Protein 4O26 (pdb70)

Nearest PDB structures (foldseek):
  4o26-assembly1_A  TM=1.004E+00  e=1.124E-39  Oryzias latipes
  4o26-assembly2_B  TM=8.448E-01  e=1.204E-24  Oryzias latipes
  4lmo-assembly4_D  TM=8.421E-01  e=3.050E-22  Takifugu rubripes
  7qxs-assembly1_A  TM=7.608E-01  e=6.317E-14  Homo sapiens
  7trd-assembly1_A  TM=7.644E-01  e=4.417E-13  Homo sapiens

Sequence (468 aa):
GSGFLYGGRGMHGFCLNRKRRTAAGPRRLQGQDLVRLVFFEGLKPKKLPLRYFNMVPVFGRLLQRHRKCRYSSVLHRMCPVVELSRAAQGELSSLIPQHCAPHRVYLFVRECLTAVVPEELWGSDHNRLQFFSRVRGFLKSGSVAELMWKIKVMDCDWLKLRRTAGRFPPSELAYRTRILSQFLTWLLDGFVVGLVRACFYATESNAIRFYRQEVWSKLQDLAFRRHIAKGEMEELSPAQSGFLYGGRGMHGFCLNRKRRTAAGPRRLQGQDLVRLVFFEKKLPLRYFNMVPVFGRLLQRHRKCRYSSVLHRMCPVVELSRAAQGELSSLIPQHCAPHRVYLFVRECLTAVVPEELWGSDHNRLQFFSRVRGFLKSGKFERISVELMWKIKVMDCDWLKLPPSELAYRTRILSQFLTWLLDGFVVGLVRACFYATESVGQKNAIRFYRQEVWSKLQDLAFRRHIAKGE

Organism: Oryzias latipes (NCBI:txid8090)

Foldseek 3Di:
DQAQAAAALAPCQAPQNDFPDPPVHTHHDALQQVLCVLPNNHCPPDDDDLLSVVCRVQSNQLSVLLVPDPLVVLLCVLFPFDDDDVVCPDPVLLVDKGWGDLVSLLVSLLVSCVRRRDVLLCLDPVSSVLLSVVLSVVSWDSDDLVRSDVRDLVSRCSLDSDNDPDDDDPVSVVSSSVSNSSNSCCCRRRVSSSVLSHAWNWDPPVGIITIGSDVSSVVSVVVVVVVVVVVVCVVPDDDD/DAQAFAQAADCPAPQNDWDPPPPHTDHDFQLNVLCVQPPVPDDPQLSVLCRVQSRQLSVLVVVDPLVVLCCVLQNDDPCDPPRHHADVSLVVRFGDLVSVLVSLLVSLVRRRPPQLCLDVVSSVLLSVVLSVCSQVNDPPPCPCDVSDVRDLVSHDSSDSPVVCSVVSVVSSCRNSNCVRVRVVSSSLSRQWNKDADPDDPGGITTHGDVSVVSVVCVVDDDDDDPDD

Solvent-accessible surface area: 28310 Å² total; per-residue (Å²): 133,66,51,13,47,128,8,13,129,7,30,43,37,2,32,7,57,117,125,73,193,90,94,116,36,52,115,110,13,80,6,64,27,0,0,31,62,11,14,48,132,39,178,70,146,160,178,13,58,107,34,14,115,71,6,35,85,5,0,16,94,0,0,113,66,9,102,143,19,182,19,72,61,19,17,102,117,9,1,70,64,109,162,40,66,215,107,12,113,54,135,82,34,33,105,70,50,26,114,7,53,66,80,114,0,13,11,0,0,5,18,0,0,52,42,0,1,3,132,81,1,12,34,27,57,78,6,19,27,33,1,5,36,74,0,44,35,42,9,131,69,113,116,75,52,138,99,11,64,127,17,114,16,92,53,3,87,17,1,33,80,170,210,87,93,45,247,80,74,115,78,34,78,60,72,12,49,138,0,2,21,40,0,7,49,20,0,7,56,19,0,0,12,17,0,0,111,6,14,0,101,0,17,54,100,164,64,10,100,3,42,14,68,58,86,93,14,89,100,39,33,92,58,76,150,188,128,70,44,131,32,74,135,114,155,158,73,119,96,232,20,27,0,33,126,10,6,92,13,26,140,46,6,41,12,52,164,102,69,214,100,100,104,39,71,137,117,31,89,5,50,24,1,0,86,75,19,14,93,164,242,184,21,65,110,23,14,121,71,1,25,81,16,0,20,90,1,5,101,74,7,131,174,20,181,21,84,45,22,16,117,171,18,4,65,56,84,140,46,41,225,103,87,131,14,104,79,92,44,4,66,79,61,61,15,30,33,88,117,0,18,53,0,0,76,71,0,0,64,44,0,2,0,105,62,1,10,30,26,94,78,5,55,88,33,5,5,57,56,1,118,32,11,7,144,56,6,110,49,97,163,26,15,158,123,116,5,62,140,16,102,22,131,56,7,108,26,0,111,104,136,127,99,50,92,65,72,47,46,142,0,3,9,40,0,6,45,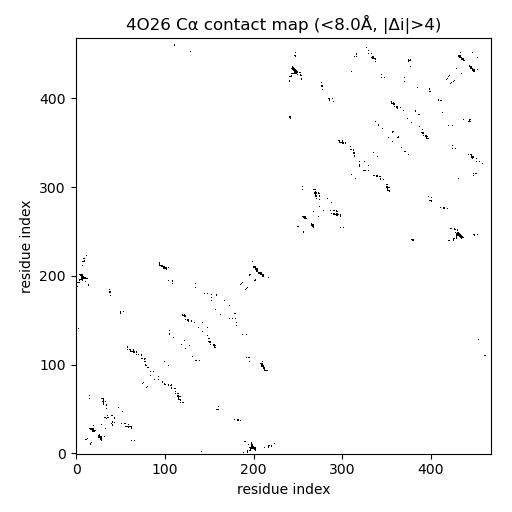23,0,2,45,17,0,0,4,16,0,0,120,6,13,0,36,0,32,92,27,145,44,181,188,65,43,5,79,4,11,45,61,55,3,60,20,40,20,21,27,44,64,54,150,137,144,118,68,210,62,228

InterPro domains:
  IPR000477 Reverse transcriptase domain [PF00078] (761-863)
  IPR000477 Reverse transcriptase domain [PS50878] (569-893)
  IPR003545 Telomerase reverse transcriptase [PR01365] (528-542)
  IPR003545 Telomerase reverse transcriptase [PR01365] (658-674)
  IPR003545 Telomerase reverse transcriptase [PR01365] (783-799)
  IPR003545 Telomerase reverse transcriptase [PR01365] (820-832)
  IPR003545 Telomerase reverse transcriptase [PTHR12066] (7-1068)
  IPR021891 Telomerase ribonucleoprotein complex - RNA-binding domain [PF12009] (428-558)
  IPR021891 Telomerase ribonucleoprotein complex - RNA-binding domain [SM00975] (426-561)
  IPR043502 DNA/RNA polymerase superfamily [SSF56672] (585-864)
  IPR049139 Telomerase reverse transcriptase, C-terminal extension [PF21399] (927-1054)

Radius of gyration: 27.85 Å; Cα contacts (8 Å, |Δi|>4): 559; chains: 2; bounding box: 66×93×68 Å

CATH classification: 1.10.132.70

Secondary structure (DSSP, 8-state):
-----S----GGG-GGGPEE--TTS-EE--HHHHHHHHHS-----SPPPHHHHTTHHHHHHHHHHHHH--HHHHHHHHSPPP---TTTTTTGGGTS---B-HHHHHHHHHHHHHHHS-HHHH-SHHHHHHHHHHHHHHTT----TTTS-S--GGG-GGG-SSS------HHHHHHHHHHHHHHHHHIIIIIIHHHHHHH-EEEE--PEEEE--HHHHHHHHHHHHHHHHHHHHHHHSPP-/----S----STTSGGGPPPP-SSS-----HHHHHHHHHT-----HHHHTTTTHHHHHHHHHHH--HHHHHHHHS------SSS---HHHHTT--B-HHHHHHHHHHHHHHHS-HHHH-SSHHHHHHHHHHHHHHHH---SSS---------GGG-GGG---HHHHHHHHHHHHHHHHHIIIIIIHHHHHHH-EEEE--SSS-SEEEE-HHHHHHHHHHHH-----S--

B-factor: mean 101.15, std 52.49, range [25.83, 337.82]

Structure (mmCIF, N/CA/C/O backbone):
data_4O26
#
_entry.id   4O26
#
_cell.length_a   118.092
_cell.length_b   118.092
_cell.length_c   358.021
_cell.angle_alpha   90.000
_cell.angle_beta   90.000
_cell.angle_gamma   120.000
#
_symmetry.space_group_name_H-M   'P 62 2 2'
#
loop_
_entity.id
_entity.type
_entity.pdbx_description
1 polymer 'Telomerase reverse transcriptase'
2 polymer 'Telomerase TR'
3 non-polymer 'SULFATE ION'
4 water water
#
loop_
_atom_site.group_PDB
_atom_site.id
_atom_site.type_symbol
_atom_site.label_atom_id
_atom_site.label_alt_id
_atom_site.label_comp_id
_atom_site.label_asym_id
_atom_site.label_entity_id
_atom_site.label_seq_id
_atom_site.pdbx_PDB_ins_code
_atom_site.Cartn_x
_atom_site.Cartn_y
_atom_site.Cartn_z
_atom_site.occupancy
_atom_site.B_iso_or_equiv
_atom_site.auth_seq_id
_atom_site.auth_comp_id
_atom_site.auth_asym_id
_atom_site.auth_atom_id
_atom_site.pdbx_PDB_model_num
ATOM 1 N N . GLY A 1 1 ? 20.862 72.429 33.127 1.00 132.78 316 GLY A N 1
ATOM 2 C CA . GLY A 1 1 ? 20.169 71.602 32.154 1.00 138.27 316 GLY A CA 1
ATOM 3 C C . GLY A 1 1 ? 19.184 70.677 32.839 1.00 134.89 316 GLY A C 1
ATOM 4 O O . GLY A 1 1 ? 18.191 71.133 33.413 1.00 134.59 316 GLY A O 1
ATOM 5 N N . SER A 1 2 ? 19.451 69.375 32.773 1.00 123.67 317 SER A N 1
ATOM 6 C CA . SER A 1 2 ? 18.711 68.404 33.576 1.00 114.36 317 SER A CA 1
ATOM 7 C C . SER A 1 2 ? 19.489 67.104 33.751 1.00 98.33 317 SER A C 1
ATOM 8 O O . SER A 1 2 ? 18.918 66.009 33.720 1.00 88.77 317 SER A O 1
ATOM 11 N N . GLY A 1 3 ? 20.800 67.243 33.928 1.00 81.96 318 GLY A N 1
ATOM 12 C CA . GLY A 1 3 ? 21.650 66.138 34.326 1.00 49.43 318 GLY A CA 1
ATOM 13 C C . GLY A 1 3 ? 21.922 66.278 35.804 1.00 58.91 318 GLY A C 1
ATOM 14 O O . GLY A 1 3 ? 21.481 67.251 36.423 1.00 68.60 318 GLY A O 1
ATOM 15 N N . PHE A 1 4 ? 22.630 65.316 36.387 1.00 63.95 319 PHE A N 1
ATOM 16 C CA . PHE A 1 4 ? 22.947 65.397 37.809 1.00 55.36 319 PHE A CA 1
ATOM 17 C C . PHE A 1 4 ? 24.432 65.242 38.093 1.00 59.74 319 PHE A C 1
ATOM 18 O O . PHE A 1 4 ? 24.821 64.681 39.120 1.00 70.86 319 PHE A O 1
ATOM 26 N N . LEU A 1 5 ? 25.260 65.757 37.191 1.00 43.63 320 LEU A N 1
ATOM 27 C CA . LEU A 1 5 ? 26.699 65.599 37.312 1.00 37.82 320 LEU A CA 1
ATOM 28 C C . LEU A 1 5 ? 27.373 66.813 37.923 1.00 45.14 320 LEU A C 1
ATOM 29 O O . LEU A 1 5 ? 26.846 67.924 37.869 1.00 60.80 320 LEU A O 1
ATOM 34 N N . TYR A 1 6 ? 28.535 66.573 38.522 1.00 43.29 321 TYR A N 1
ATOM 35 C CA . TYR A 1 6 ? 29.521 67.613 38.790 1.00 39.73 321 TYR A CA 1
ATOM 36 C C . TYR A 1 6 ? 29.135 68.594 39.870 1.00 52.07 321 TYR A C 1
ATOM 37 O O . TYR A 1 6 ? 29.495 69.767 39.813 1.00 65.25 321 TYR A O 1
ATOM 46 N N . GLY A 1 7 ? 28.407 68.118 40.865 1.00 42.08 322 GLY A N 1
ATOM 47 C CA . GLY A 1 7 ? 28.321 68.881 42.081 1.00 41.13 322 GLY A CA 1
ATOM 48 C C . GLY A 1 7 ? 27.774 68.115 43.252 1.00 67.00 322 GLY A C 1
ATOM 49 O O . GLY A 1 7 ? 26.723 67.512 43.150 1.00 94.40 322 GLY A O 1
ATOM 50 N N . GLY A 1 8 ? 28.490 68.132 44.364 1.00 28.12 323 GLY A N 1
ATOM 51 C CA . GLY A 1 8 ? 27.869 67.821 45.648 1.00 65.54 323 GLY A CA 1
ATOM 52 C C . GLY A 1 8 ? 28.044 68.897 46.728 1.00 55.64 323 GLY A C 1
ATOM 53 O O . GLY A 1 8 ? 28.514 68.605 47.827 1.00 43.33 323 GLY A O 1
ATOM 54 N N . ARG A 1 9 ? 27.684 70.147 46.431 1.00 50.30 324 ARG A N 1
ATOM 55 C CA . ARG A 1 9 ? 27.912 71.219 47.401 1.00 42.61 324 ARG A CA 1
ATOM 56 C C . ARG A 1 9 ? 26.874 71.282 48.517 1.00 40.62 324 ARG A C 1
ATOM 57 O O . ARG A 1 9 ? 26.866 72.241 49.291 1.00 43.49 324 ARG A O 1
ATOM 65 N N . GLY A 1 10 ? 25.997 70.290 48.605 1.00 30.13 325 GLY A N 1
ATOM 66 C CA . GLY A 1 10 ? 25.086 70.230 49.728 1.00 31.20 325 GLY A CA 1
ATOM 67 C C . GLY A 1 10 ? 23.617 70.527 49.497 1.00 38.55 325 GLY A C 1
ATOM 68 O O . GLY A 1 10 ? 23.208 71.088 48.480 1.00 40.89 325 GLY A O 1
ATOM 69 N N . MET A 1 11 ? 22.831 70.168 50.503 1.00 42.31 326 MET A N 1
ATOM 70 C CA . MET A 1 11 ? 21.382 70.203 50.445 1.00 40.73 326 MET A CA 1
ATOM 71 C C . MET A 1 11 ? 20.813 71.627 50.517 1.00 51.39 326 MET A C 1
ATOM 72 O O . MET A 1 11 ? 19.601 71.842 50.373 1.00 50.11 326 MET A O 1
ATOM 77 N N . HIS A 1 12 ? 21.681 72.608 50.725 1.00 52.50 327 HIS A N 1
ATOM 78 C CA . HIS A 1 12 ? 21.211 73.982 50.724 1.00 52.56 327 HIS A CA 1
ATOM 79 C C . HIS A 1 12 ? 20.776 74.408 49.338 1.00 55.56 327 HIS A C 1
ATOM 80 O O . HIS A 1 12 ? 20.049 75.385 49.185 1.00 66.94 327 HIS A O 1
ATOM 87 N N . GLY A 1 13 ? 21.205 73.659 48.329 1.00 49.89 328 GLY A N 1
ATOM 88 C CA . GLY A 1 13 ? 20.861 73.982 46.959 1.00 47.98 328 GLY A CA 1
ATOM 89 C C . GLY A 1 13 ? 19.559 73.359 46.509 1.00 39.59 328 GLY A C 1
ATOM 90 O O . GLY A 1 13 ? 18.989 73.773 45.502 1.00 48.86 328 GLY A O 1
ATOM 91 N N . PHE A 1 14 ? 19.086 72.375 47.265 1.00 40.10 329 PHE A N 1
ATOM 92 C CA . PHE A 1 14 ? 17.918 71.585 46.882 1.00 49.93 329 PHE A CA 1
ATOM 93 C C . PHE A 1 14 ? 16.685 72.465 46.666 1.00 50.07 329 PHE A C 1
ATOM 94 O O . PHE A 1 14 ? 16.461 73.416 47.416 1.00 58.99 329 PHE A O 1
ATOM 102 N N . CYS A 1 15 ? 15.902 72.149 45.635 1.00 42.74 330 CYS A N 1
ATOM 103 C CA . CYS A 1 15 ? 14.745 72.958 45.252 1.00 39.56 330 CYS A CA 1
ATOM 104 C C . CYS A 1 15 ? 13.775 73.184 46.393 1.00 53.51 330 CYS A C 1
ATOM 105 O O . CYS A 1 15 ? 13.310 74.299 46.608 1.00 63.08 330 CYS A O 1
ATOM 108 N N . LEU A 1 16 ? 13.478 72.128 47.136 1.00 54.43 331 LEU A N 1
ATOM 109 C CA . LEU A 1 16 ? 12.515 72.232 48.222 1.00 54.27 331 LEU A CA 1
ATOM 110 C C . LEU A 1 16 ? 12.990 73.127 49.378 1.00 54.19 331 LEU A C 1
ATOM 111 O O . LEU A 1 16 ? 12.248 73.349 50.326 1.00 56.66 331 LEU A O 1
ATOM 116 N N . ASN A 1 17 ? 14.214 73.645 49.296 1.00 44.62 332 ASN A N 1
ATOM 117 C CA . ASN A 1 17 ? 14.758 74.499 50.355 1.00 35.64 332 ASN A CA 1
ATOM 118 C C . ASN A 1 17 ? 14.955 75.934 49.889 1.00 49.58 332 ASN A C 1
ATOM 119 O O . ASN A 1 17 ? 15.554 76.748 50.590 1.00 58.13 332 ASN A O 1
ATOM 124 N N . ARG A 1 18 ? 14.471 76.240 48.694 1.00 61.90 333 ARG A N 1
ATOM 125 C CA . ARG A 1 18 ? 14.470 77.616 48.223 1.00 63.19 333 ARG A CA 1
ATOM 126 C C . ARG A 1 18 ? 13.411 78.390 48.995 1.00 60.06 333 ARG A C 1
ATOM 127 O O . ARG A 1 18 ? 12.426 77.807 49.445 1.00 67.15 333 ARG A O 1
ATOM 135 N N . LYS A 1 19 ? 13.619 79.695 49.159 1.00 66.99 334 LYS A N 1
ATOM 136 C CA . LYS A 1 19 ? 12.645 80.558 49.830 1.00 61.16 334 LYS A CA 1
ATOM 137 C C . LYS A 1 19 ? 11.860 81.387 48.820 1.00 58.74 334 LYS A C 1
ATOM 138 O O . LYS A 1 19 ? 12.403 81.791 47.803 1.00 70.96 334 LYS A O 1
ATOM 144 N N . ARG A 1 20 ? 10.586 81.637 49.106 1.00 77.13 335 ARG A N 1
ATOM 145 C CA . ARG A 1 20 ? 9.726 82.444 48.233 1.00 82.30 335 ARG A CA 1
ATOM 146 C C . ARG A 1 20 ? 10.038 83.935 48.347 1.00 84.17 335 ARG A C 1
ATOM 147 O O . ARG A 1 20 ? 10.566 84.391 49.367 1.00 67.50 335 ARG A O 1
ATOM 155 N N . ARG A 1 21 ? 9.684 84.671 47.291 1.00 112.67 336 ARG A N 1
ATOM 156 C CA . ARG A 1 21 ? 10.010 86.094 47.097 1.00 124.91 336 ARG A CA 1
ATOM 157 C C . ARG A 1 21 ? 9.849 87.003 48.314 1.00 123.72 336 ARG A C 1
ATOM 158 O O . ARG A 1 21 ? 8.738 87.246 48.794 1.00 115.90 336 ARG A O 1
ATOM 166 N N . THR A 1 22 ? 10.974 87.532 48.778 1.00 136.92 337 THR A N 1
ATOM 167 C CA . THR A 1 22 ? 11.028 88.274 50.033 1.00 153.69 337 THR A CA 1
ATOM 168 C C . THR A 1 22 ? 10.199 89.562 50.077 1.00 159.88 337 THR A C 1
ATOM 169 O O . THR A 1 22 ? 10.748 90.664 50.132 1.00 167.11 337 THR A O 1
ATOM 173 N N . ALA A 1 23 ? 8.878 89.424 50.064 1.00 155.40 338 ALA A N 1
ATOM 174 C CA . ALA A 1 23 ? 8.012 90.578 50.282 1.00 153.19 338 ALA A CA 1
ATOM 175 C C . ALA A 1 23 ? 7.895 90.800 51.783 1.00 147.19 338 ALA A C 1
ATOM 176 O O . ALA A 1 23 ? 7.012 90.235 52.427 1.00 158.47 338 ALA A O 1
ATOM 178 N N . ALA A 1 24 ? 8.801 91.620 52.317 1.00 128.30 339 ALA A N 1
ATOM 179 C CA . ALA A 1 24 ? 8.996 91.815 53.761 1.00 126.19 339 ALA A CA 1
ATOM 180 C C . ALA A 1 24 ? 9.626 90.602 54.450 1.00 116.74 339 ALA A C 1
ATOM 181 O O . ALA A 1 24 ? 9.159 90.152 55.501 1.00 99.01 339 ALA A O 1
ATOM 183 N N . GLY A 1 25 ? 10.701 90.091 53.856 1.00 124.76 340 GLY A N 1
ATOM 184 C CA . GLY A 1 25 ? 11.382 88.915 54.370 1.00 124.83 340 GLY A CA 1
ATOM 185 C C . GLY A 1 25 ? 11.138 87.707 53.482 1.00 119.78 340 GLY A C 1
ATOM 186 O O . GLY A 1 25 ? 10.081 87.604 52.859 1.00 120.23 340 GLY A O 1
ATOM 187 N N . PRO A 1 26 ? 12.115 86.785 53.417 1.00 105.45 341 PRO A N 1
ATOM 188 C CA . PRO A 1 26 ? 12.013 85.564 52.610 1.00 85.49 341 PRO A CA 1
ATOM 189 C C . PRO A 1 26 ? 11.376 84.421 53.396 1.00 74.46 341 PRO A C 1
ATOM 190 O O . PRO A 1 26 ? 11.870 84.068 54.464 1.00 70.93 341 PRO A O 1
ATOM 194 N N . ARG A 1 27 ? 10.296 83.846 52.878 1.00 70.83 342 ARG A N 1
ATOM 195 C CA . ARG A 1 27 ? 9.600 82.797 53.619 1.00 76.24 342 ARG A CA 1
ATOM 196 C C . ARG A 1 27 ? 9.697 81.398 52.976 1.00 65.12 342 ARG A C 1
ATOM 197 O O . ARG A 1 27 ? 9.957 81.261 51.784 1.00 59.22 342 ARG A O 1
ATOM 205 N N . ARG A 1 28 ? 9.516 80.357 53.779 1.00 49.36 343 ARG A N 1
ATOM 206 C CA . ARG A 1 28 ? 9.673 79.006 53.274 1.00 57.50 343 ARG A CA 1
ATOM 207 C C . ARG A 1 28 ? 8.462 78.633 52.430 1.00 62.76 343 ARG A C 1
ATOM 208 O O . ARG A 1 28 ? 7.364 79.124 52.674 1.00 75.75 343 ARG A O 1
ATOM 216 N N . LEU A 1 29 ? 8.681 77.782 51.430 1.00 50.44 344 LEU A N 1
ATOM 217 C CA . LEU A 1 29 ? 7.639 77.401 50.485 1.00 48.61 344 LEU A CA 1
ATOM 218 C C . LEU A 1 29 ? 6.372 76.876 51.136 1.00 58.65 344 LEU A C 1
ATOM 219 O O . LEU A 1 29 ? 6.410 76.123 52.116 1.00 61.36 344 LEU A O 1
ATOM 224 N N . GLN A 1 30 ? 5.248 77.277 50.557 1.00 56.14 345 GLN A N 1
ATOM 225 C CA . GLN A 1 30 ? 3.948 76.783 50.950 1.00 57.03 345 GLN A CA 1
ATOM 226 C C . GLN A 1 30 ? 3.466 75.811 49.894 1.00 53.00 345 GLN A C 1
ATOM 227 O O . GLN A 1 30 ? 3.965 75.823 48.768 1.00 44.03 345 GLN A O 1
ATOM 233 N N . GLY A 1 31 ? 2.507 74.965 50.259 1.00 58.37 346 GLY A N 1
ATOM 234 C CA . GLY A 1 31 ? 1.866 74.082 49.302 1.00 50.38 346 GLY A CA 1
ATOM 235 C C . GLY A 1 31 ? 1.598 74.788 47.983 1.00 59.08 346 GLY A C 1
ATOM 236 O O . GLY A 1 31 ? 2.001 74.297 46.932 1.00 59.05 346 GLY A O 1
ATOM 237 N N . GLN A 1 32 ? 0.968 75.962 48.042 1.00 61.72 347 GLN A N 1
ATOM 238 C CA . GLN A 1 32 ? 0.622 76.700 46.829 1.00 57.17 347 GLN A CA 1
ATOM 239 C C . GLN A 1 32 ? 1.838 77.010 45.963 1.00 56.33 347 GLN A C 1
ATOM 240 O O . GLN A 1 32 ? 1.741 77.017 44.740 1.00 72.36 347 GLN A O 1
ATOM 246 N N . ASP A 1 33 ? 2.987 77.232 46.588 1.00 56.05 348 ASP A N 1
ATOM 247 C CA . ASP A 1 33 ? 4.213 77.486 45.834 1.00 59.28 348 ASP A CA 1
ATOM 248 C C . ASP A 1 33 ? 4.690 76.236 45.098 1.00 55.74 348 ASP A C 1
ATOM 249 O O . ASP A 1 33 ? 5.074 76.312 43.930 1.00 50.62 348 ASP A O 1
ATOM 254 N N . LEU A 1 34 ? 4.677 75.093 45.783 1.00 54.08 349 LEU A N 1
ATOM 255 C CA . LEU A 1 34 ? 5.085 73.827 45.168 1.00 49.75 349 LEU A CA 1
ATOM 256 C C . LEU A 1 34 ? 4.147 73.461 44.015 1.00 52.16 349 LEU A C 1
ATOM 257 O O . LEU A 1 34 ? 4.595 73.071 42.933 1.00 44.89 349 LEU A O 1
ATOM 262 N N . VAL A 1 35 ? 2.846 73.598 44.248 1.00 50.24 350 VAL A N 1
ATOM 263 C CA . VAL A 1 35 ? 1.865 73.401 43.190 1.00 52.14 350 VAL A CA 1
ATOM 264 C C . VAL A 1 35 ? 2.205 74.233 41.956 1.00 50.23 350 VAL A C 1
ATOM 265 O O . VAL A 1 35 ? 2.132 73.742 40.831 1.00 48.49 350 VAL A O 1
ATOM 269 N N . ARG A 1 36 ? 2.595 75.486 42.170 1.00 45.53 351 ARG A N 1
ATOM 270 C CA . ARG A 1 36 ? 2.915 76.367 41.057 1.00 49.44 351 ARG A CA 1
ATOM 271 C C . ARG A 1 36 ? 4.211 75.956 40.387 1.00 59.83 351 ARG A C 1
ATOM 272 O O . ARG A 1 36 ? 4.395 76.178 39.199 1.00 59.59 351 ARG A O 1
ATOM 280 N N . LEU A 1 37 ? 5.102 75.341 41.155 1.00 65.48 352 LEU A N 1
ATOM 281 C CA . LEU A 1 37 ? 6.385 74.887 40.636 1.00 64.00 352 LEU A CA 1
ATOM 282 C C . LEU A 1 37 ? 6.240 73.633 39.766 1.00 59.27 352 LEU A C 1
ATOM 283 O O . LEU A 1 37 ? 7.035 73.381 38.868 1.00 55.93 352 LEU A O 1
ATOM 288 N N . VAL A 1 38 ? 5.206 72.853 40.033 1.00 61.35 353 VAL A N 1
ATOM 289 C CA . VAL A 1 38 ? 5.007 71.593 39.341 1.00 55.63 353 VAL A CA 1
ATOM 290 C C . VAL A 1 38 ? 4.167 71.731 38.075 1.00 58.74 353 VAL A C 1
ATOM 291 O O . VAL A 1 38 ? 4.446 71.082 37.075 1.00 73.36 353 VAL A O 1
ATOM 295 N N . PHE A 1 39 ? 3.146 72.581 38.116 1.00 60.92 354 PHE A N 1
ATOM 296 C CA . PHE A 1 39 ? 2.144 72.615 37.050 1.00 60.83 354 PHE A CA 1
ATOM 297 C C . PHE A 1 39 ? 2.144 73.893 36.209 1.00 65.16 354 PHE A C 1
ATOM 298 O O . PHE A 1 39 ? 1.562 73.932 35.133 1.00 77.47 354 PHE A O 1
ATOM 306 N N . PHE A 1 40 ? 2.804 74.928 36.707 1.00 62.46 355 PHE A N 1
ATOM 307 C CA . PHE A 1 40 ? 2.961 76.186 35.992 1.00 43.18 355 PHE A CA 1
ATOM 308 C C . PHE A 1 40 ? 4.462 76.507 35.983 1.00 76.42 355 PHE A C 1
ATOM 309 O O . PHE A 1 40 ? 5.269 75.619 35.696 1.00 102.32 355 PHE A O 1
ATOM 317 N N . GLU A 1 41 ? 4.870 77.729 36.305 1.00 79.54 356 GLU A N 1
ATOM 318 C CA . GLU A 1 41 ? 6.309 77.964 36.495 1.00 114.78 356 GLU A CA 1
ATOM 319 C C . GLU A 1 41 ? 6.659 78.868 37.681 1.00 134.05 356 GLU A C 1
ATOM 320 O O . GLU A 1 41 ? 6.225 80.020 37.746 1.00 147.43 356 GLU A O 1
ATOM 326 N N . GLY A 1 42 ? 7.454 78.335 38.607 1.00 130.25 357 GLY A N 1
ATOM 327 C CA . GLY A 1 42 ? 7.797 79.037 39.834 1.00 128.99 357 GLY A CA 1
ATOM 328 C C . GLY A 1 42 ? 9.101 79.811 39.770 1.00 131.06 357 GLY A C 1
ATOM 329 O O . GLY A 1 42 ? 10.174 79.234 39.593 1.00 128.83 357 GLY A O 1
ATOM 330 N N . LEU A 1 43 ? 9.000 81.128 39.931 1.00 132.39 358 LEU A N 1
ATOM 331 C CA . LEU A 1 43 ? 10.149 82.021 39.824 1.00 128.92 358 LEU A CA 1
ATOM 332 C C . LEU A 1 43 ? 10.267 82.921 41.049 1.00 140.42 358 LEU A C 1
ATOM 333 O O . LEU A 1 43 ? 9.313 83.602 41.426 1.00 145.97 358 LEU A O 1
ATOM 338 N N . LYS A 1 52 ? 3.527 81.936 38.824 1.00 133.88 367 LYS A N 1
ATOM 339 C CA . LYS A 1 52 ? 2.168 82.403 38.559 1.00 136.38 367 LYS A CA 1
ATOM 340 C C . LYS A 1 52 ? 1.661 83.363 39.635 1.00 142.46 367 LYS A C 1
ATOM 341 O O . LYS A 1 52 ? 1.311 82.944 40.738 1.00 145.01 367 LYS A O 1
ATOM 347 N N . PRO A 1 53 ? 1.627 84.664 39.316 1.00 140.22 368 PRO A N 1
ATOM 348 C CA . PRO A 1 53 ? 1.100 85.652 40.265 1.00 136.19 368 PRO A CA 1
ATOM 349 C C . PRO A 1 53 ? -0.411 85.512 40.458 1.00 124.54 368 PRO A C 1
ATOM 350 O O . PRO A 1 53 ? -0.909 85.766 41.554 1.00 126.10 368 PRO A O 1
ATOM 354 N N . LYS A 1 54 ? -1.124 85.108 39.409 1.00 111.76 369 LYS A N 1
ATOM 355 C CA . LYS A 1 54 ? -2.581 84.992 39.465 1.00 103.21 369 LYS A CA 1
ATOM 356 C C . LYS A 1 54 ? -2.992 83.834 40.355 1.00 85.19 369 LYS A C 1
ATOM 357 O O . LYS A 1 54 ? -2.155 83.038 40.760 1.00 98.96 369 LYS A O 1
ATOM 363 N N . LYS A 1 55 ? -4.284 83.725 40.645 1.00 68.31 370 LYS A N 1
ATOM 364 C CA . LYS A 1 55 ? -4.764 82.651 41.509 1.00 71.20 370 LYS A CA 1
ATOM 365 C C . LYS A 1 55 ? -4.796 81.290 40.822 1.00 75.71 370 LYS A C 1
ATOM 366 O O . LYS A 1 55 ? -4.875 81.196 39.602 1.00 88.12 370 LYS A O 1
ATOM 372 N N . LEU A 1 56 ? -4.736 80.234 41.624 1.00 76.23 371 LEU A N 1
ATOM 373 C CA . LEU A 1 56 ? -4.774 78.874 41.105 1.00 70.75 371 LEU A CA 1
ATOM 374 C C . LEU A 1 56 ? -6.207 78.502 40.757 1.00 58.15 371 LEU A C 1
ATOM 375 O O . LEU A 1 56 ? -7.130 78.791 41.517 1.00 54.61 371 LEU A O 1
ATOM 380 N N . PRO A 1 57 ? -6.397 77.872 39.595 1.00 40.62 372 PRO A N 1
ATOM 381 C CA . PRO A 1 57 ? -7.677 77.262 39.240 1.00 47.74 372 PRO A CA 1
ATOM 382 C C . PRO A 1 57 ? -8.088 76.308 40.343 1.00 56.25 372 PRO A C 1
ATOM 383 O O . PRO A 1 57 ? -7.216 75.725 40.968 1.00 64.28 372 PRO A O 1
ATOM 387 N N . LEU A 1 58 ? -9.385 76.150 40.569 1.00 52.67 373 LEU A N 1
ATOM 388 C CA . LEU A 1 58 ? -9.895 75.325 41.665 1.00 52.39 373 LEU A CA 1
ATOM 389 C C . LEU A 1 58 ? -9.304 73.901 41.754 1.00 55.84 373 LEU A C 1
ATOM 390 O O . LEU A 1 58 ? -9.027 73.410 42.850 1.00 55.55 373 LEU A O 1
ATOM 395 N N . ARG A 1 59 ? -9.112 73.247 40.613 1.00 61.13 374 ARG A N 1
ATOM 396 C CA . ARG A 1 59 ? -8.595 71.877 40.593 1.00 56.82 374 ARG A CA 1
ATOM 397 C C . ARG A 1 59 ? -7.242 71.780 41.275 1.00 56.67 374 ARG A C 1
ATOM 398 O O . ARG A 1 59 ? -6.984 70.865 42.064 1.00 58.42 374 ARG A O 1
ATOM 406 N N . TYR A 1 60 ? -6.382 72.732 40.947 1.00 50.99 375 TYR A N 1
ATOM 407 C CA . TYR A 1 60 ? -5.046 72.801 41.505 1.00 51.02 375 TYR A CA 1
ATOM 408 C C . TYR A 1 60 ? -5.104 73.377 42.924 1.00 60.39 375 TYR A C 1
ATOM 409 O O . TYR A 1 60 ? -4.348 72.976 43.808 1.00 70.71 375 TYR A O 1
ATOM 418 N N . PHE A 1 61 ? -6.020 74.306 43.147 1.00 59.11 376 PHE A N 1
ATOM 419 C CA . PHE A 1 61 ? -6.145 74.926 44.454 1.00 65.35 376 PHE A CA 1
ATOM 420 C C . PHE A 1 61 ? -6.515 73.871 45.489 1.00 67.46 376 PHE A C 1
ATOM 421 O O . PHE A 1 61 ? -6.074 73.932 46.634 1.00 65.66 376 PHE A O 1
ATOM 429 N N . ASN A 1 62 ? -7.294 72.878 45.077 1.00 58.52 377 ASN A N 1
ATOM 430 C CA . ASN A 1 62 ? -7.691 71.833 46.007 1.00 55.82 377 ASN A CA 1
ATOM 431 C C . ASN A 1 62 ? -6.575 70.865 46.344 1.00 65.57 377 ASN A C 1
ATOM 432 O O . ASN A 1 62 ? -6.741 70.018 47.218 1.00 72.10 377 ASN A O 1
ATOM 437 N N . MET A 1 63 ? -5.445 70.968 45.651 1.00 61.47 378 MET A N 1
ATOM 438 C CA . MET A 1 63 ? -4.325 70.108 45.995 1.00 54.32 378 MET A CA 1
ATOM 439 C C . MET A 1 63 ? -3.211 70.789 46.816 1.00 70.92 378 MET A C 1
ATOM 440 O O . MET A 1 63 ? -2.170 70.198 47.093 1.00 76.87 378 MET A O 1
ATOM 445 N N . VAL A 1 64 ? -3.464 72.020 47.241 1.00 67.16 379 VAL A N 1
ATOM 446 C CA . VAL A 1 64 ? -2.557 72.729 48.143 1.00 58.87 379 VAL A CA 1
ATOM 447 C C . VAL A 1 64 ? -2.318 72.002 49.488 1.00 63.85 379 VAL A C 1
ATOM 448 O O . VAL A 1 64 ? -1.212 72.043 50.034 1.00 66.02 379 VAL A O 1
ATOM 452 N N . PRO A 1 65 ? -3.345 71.324 50.025 1.00 52.72 380 PRO A N 1
ATOM 453 C CA . PRO A 1 65 ? -3.039 70.482 51.188 1.00 46.95 380 PRO A CA 1
ATOM 454 C C . PRO A 1 65 ? -2.051 69.306 50.980 1.00 60.24 380 PRO A C 1
ATOM 455 O O . PRO A 1 65 ? -1.135 69.218 51.795 1.00 66.82 380 PRO A O 1
ATOM 459 N N . VAL A 1 66 ? -2.212 68.433 49.980 1.00 58.72 381 VAL A N 1
ATOM 460 C CA . VAL A 1 66 ? -1.231 67.345 49.799 1.00 55.88 381 VAL A CA 1
ATOM 461 C C . VAL A 1 66 ? 0.176 67.863 49.583 1.00 56.51 381 VAL A C 1
ATOM 462 O O . VAL A 1 66 ? 1.124 67.359 50.190 1.00 54.24 381 VAL A O 1
ATOM 466 N N . PHE A 1 67 ? 0.326 68.857 48.711 1.00 34.74 382 PHE A N 1
ATOM 467 C CA . PHE A 1 67 ? 1.659 69.381 48.460 1.00 38.40 382 PHE A CA 1
ATOM 468 C C . PHE A 1 67 ? 2.250 70.075 49.690 1.00 51.75 382 PHE A C 1
ATOM 469 O O . PHE A 1 67 ? 3.458 69.990 49.940 1.00 57.31 382 PHE A O 1
ATOM 477 N N . GLY A 1 68 ? 1.393 70.713 50.482 1.00 38.99 383 GLY A N 1
ATOM 478 C CA . GLY A 1 68 ? 1.821 71.220 51.768 1.00 40.45 383 GLY A CA 1
ATOM 479 C C . GLY A 1 68 ? 2.335 70.097 52.650 1.00 52.14 383 GLY A C 1
ATOM 480 O O . GLY A 1 68 ? 3.325 70.258 53.372 1.00 56.18 383 GLY A O 1
ATOM 481 N N . ARG A 1 69 ? 1.661 68.953 52.577 1.00 43.07 384 ARG A N 1
ATOM 482 C CA . ARG A 1 69 ? 2.048 67.774 53.335 1.00 38.35 384 ARG A CA 1
ATOM 483 C C . ARG A 1 69 ? 3.384 67.231 52.850 1.00 53.00 384 ARG A C 1
ATOM 484 O O . ARG A 1 69 ? 4.178 66.701 53.630 1.00 40.66 384 ARG A O 1
ATOM 492 N N . LEU A 1 70 ? 3.625 67.344 51.550 1.00 60.15 385 LEU A N 1
ATOM 493 C CA . LEU A 1 70 ? 4.886 66.886 51.002 1.00 50.93 385 LEU A CA 1
ATOM 494 C C . LEU A 1 70 ? 5.986 67.743 51.618 1.00 54.66 385 LEU A C 1
ATOM 495 O O . LEU A 1 70 ? 6.933 67.214 52.203 1.00 63.32 385 LEU A O 1
ATOM 500 N N . LEU A 1 71 ? 5.845 69.061 51.495 1.00 41.85 386 LEU A N 1
ATOM 501 C CA . LEU A 1 71 ? 6.746 70.007 52.151 1.00 30.73 386 LEU A CA 1
ATOM 502 C C . LEU A 1 71 ? 6.984 69.695 53.638 1.00 42.92 386 LEU A C 1
ATOM 503 O O . LEU A 1 71 ? 8.101 69.829 54.129 1.00 49.64 386 LEU A O 1
ATOM 508 N N . GLN A 1 72 ? 5.938 69.289 54.352 1.00 38.59 387 GLN A N 1
ATOM 509 C CA . GLN A 1 72 ? 6.085 68.972 55.760 1.00 39.61 387 GLN A CA 1
ATOM 510 C C . GLN A 1 72 ? 7.013 67.783 55.906 1.00 51.04 387 GLN A C 1
ATOM 511 O O . GLN A 1 72 ? 7.954 67.792 56.709 1.00 57.65 387 GLN A O 1
ATOM 517 N N . ARG A 1 73 ? 6.729 66.758 55.114 1.00 36.52 388 ARG A N 1
ATOM 518 C CA . ARG A 1 73 ? 7.468 65.517 55.170 1.00 38.98 388 ARG A CA 1
ATOM 519 C C . ARG A 1 73 ? 8.923 65.750 54.777 1.00 51.74 388 ARG A C 1
ATOM 520 O O . ARG A 1 73 ? 9.842 65.154 55.358 1.00 63.09 388 ARG A O 1
ATOM 528 N N . HIS A 1 74 ? 9.125 66.622 53.795 1.00 41.38 389 HIS A N 1
ATOM 529 C CA . HIS A 1 74 ? 10.468 67.011 53.389 1.00 54.94 389 HIS A CA 1
ATOM 530 C C . HIS A 1 74 ? 11.225 67.669 54.532 1.00 63.99 389 HIS A C 1
ATOM 531 O O . HIS A 1 74 ? 12.418 67.435 54.740 1.00 60.53 389 HIS A O 1
ATOM 538 N N . ARG A 1 75 ? 10.516 68.517 55.257 1.00 55.62 390 ARG A N 1
ATOM 539 C CA . ARG A 1 75 ? 11.111 69.276 56.329 1.00 44.21 390 ARG A CA 1
ATOM 540 C C . ARG A 1 75 ? 11.451 68.402 57.533 1.00 53.53 390 ARG A C 1
ATOM 541 O O . ARG A 1 75 ? 12.264 68.793 58.371 1.00 54.27 390 ARG A O 1
ATOM 549 N N . LYS A 1 76 ? 10.832 67.228 57.632 1.00 49.73 391 LYS A N 1
ATOM 550 C CA . LYS A 1 76 ? 11.139 66.341 58.753 1.00 44.08 391 LYS A CA 1
ATOM 551 C C . LYS A 1 76 ? 12.012 65.161 58.350 1.00 43.06 391 LYS A C 1
ATOM 552 O O . LYS A 1 76 ? 12.541 64.452 59.199 1.00 53.14 391 LYS A O 1
ATOM 558 N N . CYS A 1 77 ? 12.153 64.958 57.047 1.00 42.62 392 CYS A N 1
ATOM 559 C CA . CYS A 1 77 ? 13.079 63.975 56.511 1.00 39.68 392 CYS A CA 1
ATOM 560 C C . CYS A 1 77 ? 14.505 64.365 56.878 1.00 43.82 392 CYS A C 1
ATOM 561 O O . CYS A 1 77 ? 14.928 65.481 56.618 1.00 64.13 392 CYS A O 1
ATOM 564 N N . ARG A 1 78 ? 15.239 63.451 57.502 1.00 57.16 393 ARG A N 1
ATOM 565 C CA . ARG A 1 78 ? 16.622 63.721 57.862 1.00 52.82 393 ARG A CA 1
ATOM 566 C C . ARG A 1 78 ? 17.522 63.094 56.801 1.00 59.48 393 ARG A C 1
ATOM 567 O O . ARG A 1 78 ? 17.985 61.952 56.949 1.00 43.19 393 ARG A O 1
ATOM 575 N N . TYR A 1 79 ? 17.743 63.849 55.724 1.00 58.41 394 TYR A N 1
ATOM 576 C CA . TYR A 1 79 ? 18.485 63.367 54.567 1.00 46.94 394 TYR A CA 1
ATOM 577 C C . TYR A 1 79 ? 19.886 62.913 54.936 1.00 47.12 394 TYR A C 1
ATOM 578 O O . TYR A 1 79 ? 20.336 61.876 54.454 1.00 50.80 394 TYR A O 1
ATOM 587 N N . SER A 1 80 ? 20.569 63.681 55.784 1.00 45.64 395 SER A N 1
ATOM 588 C CA . SER A 1 80 ? 21.921 63.327 56.220 1.00 51.55 395 SER A CA 1
ATOM 589 C C . SER A 1 80 ? 21.939 61.916 56.768 1.00 46.35 395 SER A C 1
ATOM 590 O O . SER A 1 80 ? 22.802 61.109 56.430 1.00 44.22 395 SER A O 1
ATOM 593 N N . SER A 1 81 ? 20.946 61.613 57.586 1.00 44.30 396 SER A N 1
ATOM 594 C CA . SER A 1 81 ? 20.922 60.356 58.297 1.00 44.07 396 SER A CA 1
ATOM 595 C C . SER A 1 81 ? 20.601 59.185 57.366 1.00 54.72 396 SER A C 1
ATOM 596 O O . SER A 1 81 ? 21.231 58.138 57.470 1.00 62.15 396 SER A O 1
ATOM 599 N N . VAL A 1 82 ? 19.653 59.362 56.444 1.00 51.32 397 VAL A N 1
ATOM 600 C CA . VAL A 1 82 ? 19.375 58.326 55.443 1.00 40.61 397 VAL A CA 1
ATOM 601 C C . VAL A 1 82 ? 20.606 58.073 54.566 1.00 47.81 397 VAL A C 1
ATOM 602 O O . VAL A 1 82 ? 20.927 56.928 54.248 1.00 43.07 397 VAL A O 1
ATOM 606 N N . LEU A 1 83 ? 21.294 59.148 54.184 1.00 51.84 398 LEU A N 1
ATOM 607 C CA . LEU A 1 83 ? 22.495 59.043 53.361 1.00 44.32 398 LEU A CA 1
ATOM 608 C C . LEU A 1 83 ? 23.531 58.193 54.060 1.00 42.61 398 LEU A C 1
ATOM 609 O O . LEU A 1 83 ? 24.084 57.266 53.477 1.00 52.71 398 LEU A O 1
ATOM 614 N N . HIS A 1 84 ? 23.793 58.520 55.317 1.00 51.48 399 HIS A N 1
ATOM 615 C CA . HIS A 1 84 ? 24.829 57.843 56.082 1.00 54.47 399 HIS A CA 1
ATOM 616 C C . HIS A 1 84 ? 24.518 56.358 56.185 1.00 54.81 399 HIS A C 1
ATOM 617 O O . HIS A 1 84 ? 25.408 55.513 56.134 1.00 74.16 399 HIS A O 1
ATOM 624 N N . ARG A 1 85 ? 23.235 56.046 56.296 1.00 43.69 400 ARG A N 1
ATOM 625 C CA . ARG A 1 85 ? 22.791 54.668 56.365 1.00 39.74 400 ARG A CA 1
ATOM 626 C C . ARG A 1 85 ? 22.976 53.897 55.057 1.00 52.91 400 ARG A C 1
ATOM 627 O O . ARG A 1 85 ? 23.448 52.764 55.074 1.00 63.59 400 ARG A O 1
ATOM 635 N N . MET A 1 86 ? 22.593 54.501 53.934 1.00 55.42 401 MET A N 1
ATOM 636 C CA . MET A 1 86 ? 22.615 53.803 52.643 1.00 54.84 401 MET A CA 1
ATOM 637 C C . MET A 1 86 ? 23.965 53.882 51.935 1.00 55.28 401 MET A C 1
ATOM 638 O O 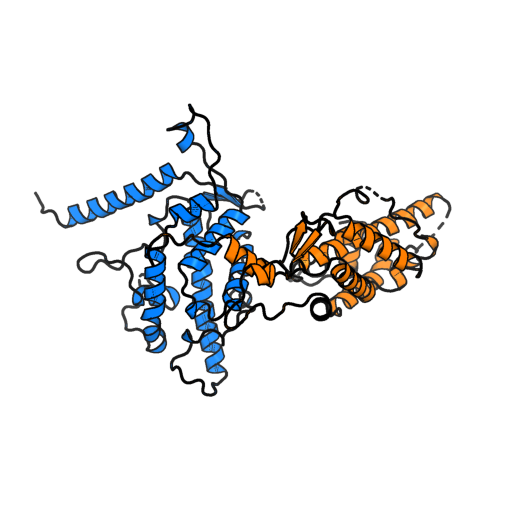. MET A 1 86 ? 24.307 53.014 51.138 1.00 59.53 401 MET A O 1
ATOM 643 N N . CYS A 1 87 ? 24.724 54.925 52.230 1.00 41.29 402 CYS A N 1
ATOM 644 C CA . CYS A 1 87 ? 26.084 55.032 51.740 1.00 41.79 402 CYS A CA 1
ATOM 645 C C . CYS A 1 87 ? 27.057 55.130 52.898 1.00 46.46 402 CYS A C 1
ATOM 646 O O . CYS A 1 87 ? 27.523 56.217 53.236 1.00 54.40 402 CYS A O 1
ATOM 649 N N . PRO A 1 88 ? 27.360 53.984 53.514 1.00 43.29 403 PRO A N 1
ATOM 650 C CA . PRO A 1 88 ? 28.279 53.885 54.648 1.00 34.53 403 PRO A CA 1
ATOM 651 C C . PRO A 1 88 ? 29.677 54.374 54.309 1.00 46.38 403 PRO A C 1
ATOM 652 O O . PRO A 1 88 ? 30.123 54.299 53.174 1.00 53.45 403 PRO A O 1
ATOM 656 N N . VAL A 1 89 ? 30.374 54.863 55.320 1.00 60.88 404 VAL A N 1
ATOM 657 C CA . VAL A 1 89 ? 31.688 55.444 55.127 1.00 61.00 404 VAL A CA 1
ATOM 658 C C . VAL A 1 89 ? 32.773 54.400 55.358 1.00 63.57 404 VAL A C 1
ATOM 659 O O . VAL A 1 89 ? 32.699 53.625 56.308 1.00 69.54 404 VAL A O 1
ATOM 663 N N . VAL A 1 90 ? 33.762 54.351 54.472 1.00 56.88 405 VAL A N 1
ATOM 664 C CA . VAL A 1 90 ? 34.912 53.489 54.704 1.00 54.09 405 VAL A CA 1
ATOM 665 C C . VAL A 1 90 ? 35.782 54.131 55.762 1.00 57.36 405 VAL A C 1
ATOM 666 O O . VAL A 1 90 ? 36.213 55.273 55.606 1.00 51.08 405 VAL A O 1
ATOM 670 N N . GLU A 1 91 ? 36.019 53.394 56.846 1.00 66.80 406 GLU A N 1
ATOM 671 C CA . GLU A 1 91 ? 36.745 53.924 57.990 1.00 64.86 406 GLU A CA 1
ATOM 672 C C . GLU A 1 91 ? 38.206 54.120 57.665 1.00 61.02 406 GLU A C 1
ATOM 673 O O . GLU A 1 91 ? 38.936 53.159 57.451 1.00 67.09 406 GLU A O 1
ATOM 679 N N . LEU A 1 92 ? 38.642 55.371 57.638 1.00 67.53 407 LEU A N 1
ATOM 680 C CA . LEU A 1 92 ? 40.059 55.631 57.468 1.00 65.37 407 LEU A CA 1
ATOM 681 C C . LEU A 1 92 ? 40.798 55.309 58.755 1.00 59.93 407 LEU A C 1
ATOM 682 O O . LEU A 1 92 ? 40.207 54.949 59.769 1.00 73.51 407 LEU A O 1
ATOM 687 N N . SER A 1 93 ? 42.106 55.445 58.706 1.00 51.25 408 SER A N 1
ATOM 688 C CA . SER A 1 93 ? 42.926 55.127 59.847 1.00 50.31 408 SER A CA 1
ATOM 689 C C . SER A 1 93 ? 42.979 56.349 60.708 1.00 66.78 408 SER A C 1
ATOM 690 O O . SER A 1 93 ? 42.828 57.465 60.210 1.00 70.46 408 SER A O 1
ATOM 693 N N . ARG A 1 94 ? 43.193 56.139 62.003 1.00 74.09 409 ARG A N 1
ATOM 694 C CA . ARG A 1 94 ? 43.721 57.189 62.849 1.00 63.66 409 ARG A CA 1
ATOM 695 C C . ARG A 1 94 ? 44.987 57.647 62.136 1.00 73.64 409 ARG A C 1
ATOM 696 O O . ARG A 1 94 ? 45.684 56.823 61.551 1.00 88.97 409 ARG A O 1
ATOM 704 N N . ALA A 1 95 ? 45.238 58.954 62.150 1.00 70.37 410 ALA A N 1
ATOM 705 C CA . ALA A 1 95 ? 46.365 59.624 61.464 1.00 70.70 410 ALA A CA 1
ATOM 706 C C . ALA A 1 95 ? 45.970 60.133 60.108 1.00 75.15 410 ALA A C 1
ATOM 707 O O . ALA A 1 95 ? 46.654 60.983 59.547 1.00 84.75 410 ALA A O 1
ATOM 709 N N . ALA A 1 96 ? 44.877 59.599 59.578 1.00 67.61 411 ALA A N 1
ATOM 710 C CA . ALA A 1 96 ? 44.270 60.154 58.379 1.00 56.94 411 ALA A CA 1
ATOM 711 C C . ALA A 1 96 ? 43.050 60.953 58.818 1.00 55.22 411 ALA A C 1
ATOM 712 O O . ALA A 1 96 ? 42.612 61.873 58.133 1.00 75.15 411 ALA A O 1
ATOM 714 N N . GLN A 1 97 ? 42.515 60.575 59.976 1.00 64.81 412 GLN A N 1
ATOM 715 C CA . GLN A 1 97 ? 41.432 61.287 60.649 1.00 59.73 412 GLN A CA 1
ATOM 716 C C . GLN A 1 97 ? 41.708 62.782 60.660 1.00 65.13 412 GLN A C 1
ATOM 717 O O . GLN A 1 97 ? 42.862 63.205 60.819 1.00 67.45 412 GLN A O 1
ATOM 723 N N . GLY A 1 98 ? 40.660 63.581 60.462 1.00 50.54 413 GLY A N 1
ATOM 724 C CA . GLY A 1 98 ? 40.826 65.023 60.409 1.00 41.55 413 GLY A CA 1
ATOM 725 C C . GLY A 1 98 ? 40.938 65.612 59.015 1.00 47.50 413 GLY A C 1
ATOM 726 O O . GLY A 1 98 ? 40.016 65.526 58.212 1.00 57.79 413 GLY A O 1
ATOM 727 N N . GLU A 1 99 ? 42.068 66.232 58.723 1.00 54.52 414 GLU A N 1
ATOM 728 C CA . GLU A 1 99 ? 42.226 66.913 57.441 1.00 64.57 414 GLU A CA 1
ATOM 729 C C . GLU A 1 99 ? 42.229 65.984 56.215 1.00 72.10 414 GLU A C 1
ATOM 730 O O . GLU A 1 99 ? 41.470 66.211 55.273 1.00 79.70 414 GLU A O 1
ATOM 736 N N . LEU A 1 100 ? 43.082 64.958 56.227 1.00 60.98 415 LEU A N 1
ATOM 737 C CA . LEU A 1 100 ? 43.193 64.031 55.104 1.00 52.67 415 LEU A CA 1
ATOM 738 C C . LEU A 1 100 ? 41.852 63.375 54.878 1.00 62.21 415 LEU A C 1
ATOM 739 O O . LEU A 1 100 ? 41.411 63.220 53.741 1.00 78.37 415 LEU A O 1
ATOM 744 N N . SER A 1 101 ? 41.192 63.001 55.967 1.00 47.42 416 SER A N 1
ATOM 745 C CA . SER A 1 101 ? 39.921 62.310 55.850 1.00 50.40 416 SER A CA 1
ATOM 746 C C . SER A 1 101 ? 38.884 63.150 55.116 1.00 58.53 416 SER A C 1
ATOM 747 O O . SER A 1 101 ? 37.936 62.615 54.550 1.00 71.95 416 SER A O 1
ATOM 750 N N . SER A 1 102 ? 39.093 64.462 55.110 1.00 58.64 417 SER A N 1
ATOM 751 C CA . SER A 1 102 ? 38.152 65.403 54.528 1.00 62.49 417 SER A CA 1
ATOM 752 C C . SER A 1 102 ? 38.569 65.753 53.107 1.00 67.65 417 SER A C 1
ATOM 753 O O . SER A 1 102 ? 37.842 66.442 52.376 1.00 59.91 417 SER A O 1
ATOM 756 N N . LEU A 1 103 ? 39.753 65.272 52.735 1.00 58.26 418 LEU A N 1
ATOM 757 C CA . LEU A 1 103 ? 40.310 65.479 51.405 1.00 55.02 418 LEU A CA 1
ATOM 758 C C . LEU A 1 103 ? 39.960 64.296 50.521 1.00 56.09 418 LEU A C 1
ATOM 759 O O . LEU A 1 103 ? 39.786 64.433 49.312 1.00 54.92 418 LEU A O 1
ATOM 764 N N . ILE A 1 104 ? 39.868 63.130 51.150 1.00 53.03 419 ILE A N 1
ATOM 765 C CA . ILE A 1 104 ? 39.563 61.888 50.469 1.00 47.03 419 ILE A CA 1
ATOM 766 C C . ILE A 1 104 ? 38.058 61.701 50.383 1.00 53.50 419 ILE A C 1
ATOM 767 O O . ILE A 1 104 ? 37.381 61.630 51.410 1.00 56.31 419 ILE A O 1
ATOM 772 N N . PRO A 1 105 ? 37.533 61.599 49.152 1.00 50.44 420 PRO A N 1
ATOM 773 C CA . PRO A 1 105 ? 36.118 61.380 48.851 1.00 40.57 420 PRO A CA 1
ATOM 774 C C . PRO A 1 105 ? 35.678 60.010 49.315 1.00 44.18 420 PRO A C 1
ATOM 775 O O . PRO A 1 105 ? 36.498 59.195 49.710 1.00 62.22 420 PRO A O 1
ATOM 779 N N . GLN A 1 106 ? 34.382 59.762 49.264 1.00 39.28 421 GLN A N 1
ATOM 780 C CA . GLN A 1 106 ? 33.861 58.455 49.570 1.00 39.64 421 GLN A CA 1
ATOM 781 C C . GLN A 1 106 ? 32.880 58.029 48.501 1.00 51.31 421 GLN A C 1
ATOM 782 O O . GLN A 1 106 ? 31.845 58.667 48.313 1.00 64.43 421 GLN A O 1
ATOM 788 N N . HIS A 1 107 ? 33.233 56.966 47.779 1.00 46.47 422 HIS A N 1
ATOM 789 C CA . HIS A 1 107 ? 32.376 56.438 46.732 1.00 37.74 422 HIS A CA 1
ATOM 790 C C . HIS A 1 107 ? 31.170 55.797 47.373 1.00 43.36 422 HIS A C 1
ATOM 791 O O . HIS A 1 107 ? 31.221 55.341 48.518 1.00 53.30 422 HIS A O 1
ATOM 798 N N . CYS A 1 108 ? 30.072 55.786 46.634 1.00 42.95 423 CYS A N 1
ATOM 799 C CA . CYS A 1 108 ? 28.879 55.085 47.054 1.00 47.90 423 CYS A CA 1
ATOM 800 C C . CYS A 1 108 ? 28.383 54.327 45.834 1.00 54.95 423 CYS A C 1
ATOM 801 O O . CYS A 1 108 ? 28.191 54.910 44.762 1.00 60.04 423 CYS A O 1
ATOM 804 N N . ALA A 1 109 ? 28.218 53.019 45.989 1.00 42.88 424 ALA A N 1
ATOM 805 C CA . ALA A 1 109 ? 27.751 52.178 44.901 1.00 48.37 424 ALA A CA 1
ATOM 806 C C . ALA A 1 109 ? 26.461 52.742 44.319 1.00 43.38 424 ALA A C 1
ATOM 807 O O . ALA A 1 109 ? 25.576 53.141 45.061 1.00 54.04 424 ALA A O 1
ATOM 809 N N . PRO A 1 110 ? 26.369 52.795 42.984 1.00 42.24 425 PRO A N 1
ATOM 810 C CA . PRO A 1 110 ? 25.171 53.233 42.264 1.00 46.07 425 PRO A CA 1
ATOM 811 C C . PRO A 1 110 ? 23.850 52.691 42.825 1.00 49.41 425 PRO A C 1
ATOM 812 O O . PRO A 1 110 ? 22.930 53.481 43.054 1.00 57.81 425 PRO A O 1
ATOM 816 N N . HIS A 1 111 ? 23.749 51.386 43.055 1.00 43.89 426 HIS A N 1
ATOM 817 C CA . HIS A 1 111 ? 22.517 50.827 43.610 1.00 39.45 426 HIS A CA 1
ATOM 818 C C . HIS A 1 111 ? 22.198 51.419 44.977 1.00 53.57 426 HIS A C 1
ATOM 819 O O . HIS A 1 111 ? 21.031 51.567 45.346 1.00 57.52 426 HIS A O 1
ATOM 826 N N . ARG A 1 112 ? 23.248 51.745 45.725 1.00 42.09 427 ARG A N 1
ATOM 827 C CA . ARG A 1 112 ? 23.104 52.401 47.014 1.00 40.20 427 ARG A CA 1
ATOM 828 C C . ARG A 1 112 ? 22.630 53.856 46.942 1.00 51.43 427 ARG A C 1
ATOM 829 O O . ARG A 1 112 ? 21.747 54.245 47.715 1.00 46.83 427 ARG A O 1
ATOM 837 N N . VAL A 1 113 ? 23.179 54.654 46.023 1.00 44.10 428 VAL A N 1
ATOM 838 C CA . VAL A 1 113 ? 22.640 56.001 45.843 1.00 46.60 428 VAL A CA 1
ATOM 839 C C . VAL A 1 113 ? 21.217 55.927 45.302 1.00 49.18 428 VAL A C 1
ATOM 840 O O . VAL A 1 113 ? 20.419 56.828 45.539 1.00 56.61 428 VAL A O 1
ATOM 844 N N . TYR A 1 114 ? 20.884 54.842 44.608 1.00 50.55 429 TYR A N 1
ATOM 845 C CA . TYR A 1 114 ? 19.483 54.596 44.259 1.00 50.17 429 TYR A CA 1
ATOM 846 C C . TYR A 1 114 ? 18.613 54.307 45.492 1.00 55.66 429 TYR A C 1
ATOM 847 O O . TYR A 1 114 ? 17.484 54.787 45.582 1.00 58.31 429 TYR A O 1
ATOM 856 N N . LEU A 1 115 ? 19.135 53.507 46.422 1.00 53.65 430 LEU A N 1
ATOM 857 C CA . LEU A 1 115 ? 18.402 53.125 47.629 1.00 48.02 430 LEU A CA 1
ATOM 858 C C . LEU A 1 115 ? 18.105 54.332 48.511 1.00 56.54 430 LEU A C 1
ATOM 859 O O . LEU A 1 115 ? 17.032 54.440 49.106 1.00 55.00 430 LEU A O 1
ATOM 864 N N . PHE A 1 116 ? 19.078 55.228 48.598 1.00 52.75 431 PHE A N 1
ATOM 865 C CA . PHE A 1 116 ? 18.901 56.517 49.245 1.00 44.46 431 PHE A CA 1
ATOM 866 C C . PHE A 1 116 ? 17.709 57.249 48.621 1.00 53.82 431 PHE A C 1
ATOM 867 O O . PHE A 1 116 ? 16.733 57.584 49.308 1.00 53.60 431 PHE A O 1
ATOM 875 N N . VAL A 1 117 ? 17.774 57.457 47.310 1.00 50.08 432 VAL A N 1
ATOM 876 C CA . VAL A 1 117 ? 16.717 58.170 46.601 1.00 48.89 432 VAL A CA 1
ATOM 877 C C . VAL A 1 117 ? 15.366 57.492 46.808 1.00 46.62 432 VAL A C 1
ATOM 878 O O . VAL A 1 117 ? 14.339 58.150 47.004 1.00 45.87 432 VAL A O 1
ATOM 882 N N . ARG A 1 118 ? 15.388 56.169 46.791 1.00 45.86 433 ARG A N 1
ATOM 883 C CA . ARG A 1 118 ? 14.192 55.372 47.000 1.00 55.00 433 ARG A CA 1
ATOM 884 C C . ARG A 1 118 ? 13.571 55.648 48.376 1.00 57.22 433 ARG A C 1
ATOM 885 O O . ARG A 1 118 ? 12.364 55.851 48.505 1.00 41.95 433 ARG A O 1
ATOM 893 N N . GLU A 1 119 ? 14.395 55.669 49.413 1.00 49.60 434 GLU A N 1
ATOM 894 C CA . GLU A 1 119 ? 13.834 55.816 50.739 1.00 44.77 434 GLU A CA 1
ATOM 895 C C . GLU A 1 119 ? 13.369 57.247 50.981 1.00 54.92 434 GLU A C 1
ATOM 896 O O . GLU A 1 119 ? 12.337 57.463 51.613 1.00 58.99 434 GLU A O 1
ATOM 902 N N . CYS A 1 120 ? 14.111 58.222 50.461 1.00 58.07 435 CYS A N 1
ATOM 903 C CA . CYS A 1 120 ? 13.670 59.618 50.528 1.00 49.96 435 CYS A CA 1
ATOM 904 C C . CYS A 1 120 ? 12.323 59.831 49.836 1.00 45.80 435 CYS A C 1
ATOM 905 O O . CYS A 1 120 ? 11.447 60.501 50.375 1.00 51.56 435 CYS A O 1
ATOM 908 N N . LEU A 1 121 ? 12.166 59.268 48.640 1.00 35.99 436 LEU A N 1
ATOM 909 C CA . LEU A 1 121 ? 10.886 59.288 47.941 1.00 32.92 436 LEU A CA 1
ATOM 910 C C . LEU A 1 121 ? 9.793 58.754 48.857 1.00 42.77 436 LEU A C 1
ATOM 911 O O . LEU A 1 121 ? 8.719 59.344 48.978 1.00 60.41 436 LEU A O 1
ATOM 916 N N . THR A 1 122 ? 10.076 57.635 49.507 1.00 39.12 437 THR A N 1
ATOM 917 C CA . THR A 1 122 ? 9.110 57.011 50.397 1.00 53.31 437 THR A CA 1
ATOM 918 C C . THR A 1 122 ? 8.803 57.896 51.606 1.00 50.96 437 THR A C 1
ATOM 919 O O . THR A 1 122 ? 7.667 57.952 52.062 1.00 59.62 437 THR A O 1
ATOM 923 N N . ALA A 1 123 ? 9.814 58.594 52.108 1.00 38.31 438 ALA A N 1
ATOM 924 C CA . ALA A 1 123 ? 9.632 59.440 53.277 1.00 45.21 438 ALA A CA 1
ATOM 925 C C . ALA A 1 123 ? 8.754 60.625 52.949 1.00 53.61 438 ALA A C 1
ATOM 926 O O . ALA A 1 123 ? 7.716 60.825 53.585 1.00 62.86 438 ALA A O 1
ATOM 928 N N . VAL A 1 124 ? 9.164 61.404 51.949 1.00 51.10 439 VAL A N 1
ATOM 929 C CA . VAL A 1 124 ? 8.533 62.700 51.724 1.00 57.36 439 VAL A CA 1
ATOM 930 C C . VAL A 1 124 ? 7.297 62.704 50.828 1.00 50.54 439 VAL A C 1
ATOM 931 O O . VAL A 1 124 ? 6.384 63.475 51.076 1.00 61.72 439 VAL A O 1
ATOM 935 N N . VAL A 1 125 ? 7.239 61.852 49.813 1.00 33.83 440 VAL A N 1
ATOM 936 C CA . VAL A 1 125 ? 6.051 61.842 48.962 1.00 36.10 440 VAL A CA 1
ATOM 937 C C . VAL A 1 125 ? 4.873 61.161 49.648 1.00 48.40 440 VAL A C 1
ATOM 938 O O . VAL A 1 125 ? 4.915 59.952 49.909 1.00 60.90 440 VAL A O 1
ATOM 942 N N . PRO A 1 126 ? 3.814 61.936 49.936 1.00 51.54 441 PRO A N 1
ATOM 943 C CA . PRO A 1 126 ? 2.606 61.416 50.583 1.00 44.06 441 PRO A CA 1
ATOM 944 C C . PRO A 1 126 ? 2.008 60.309 49.730 1.00 60.54 441 PRO A C 1
ATOM 945 O O . PRO A 1 126 ? 2.204 60.321 48.516 1.00 66.23 441 PRO A O 1
ATOM 949 N N . GLU A 1 127 ? 1.303 59.364 50.344 1.00 60.26 442 GLU A N 1
ATOM 950 C CA . GLU A 1 127 ? 0.817 58.202 49.609 1.00 54.06 442 GLU A CA 1
ATOM 951 C C . GLU A 1 127 ? -0.309 58.582 48.665 1.00 59.49 442 GLU A C 1
ATOM 952 O O . GLU A 1 127 ? -0.421 58.037 47.566 1.00 60.78 442 GLU A O 1
ATOM 958 N N . GLU A 1 128 ? -1.134 59.533 49.088 1.00 58.19 443 GLU A N 1
ATOM 959 C CA . GLU A 1 128 ? -2.264 59.961 48.279 1.00 60.49 443 GLU A CA 1
ATOM 960 C C . GLU A 1 128 ? -1.818 60.369 46.877 1.00 62.58 443 GLU A C 1
ATOM 961 O O . GLU A 1 128 ? -2.580 60.263 45.915 1.00 64.50 443 GLU A O 1
ATOM 967 N N . LEU A 1 129 ? -0.575 60.827 46.769 1.00 59.31 444 LEU A N 1
ATOM 968 C CA . LEU A 1 129 ? -0.014 61.219 45.486 1.00 54.01 444 LEU A CA 1
ATOM 969 C C . LEU A 1 129 ? 0.297 60.011 44.617 1.00 57.71 444 LEU A C 1
ATOM 970 O O . LEU A 1 129 ? -0.013 60.014 43.430 1.00 60.03 444 LEU A O 1
ATOM 975 N N . TRP A 1 130 ? 0.899 58.978 45.206 1.00 67.73 445 TRP A N 1
ATOM 976 C CA . TRP A 1 130 ? 1.218 57.760 44.461 1.00 58.22 445 TRP A CA 1
ATOM 977 C C . TRP A 1 130 ? -0.059 57.152 43.936 1.00 62.90 445 TRP A C 1
ATOM 978 O O . TRP A 1 130 ? -0.075 56.563 42.861 1.00 62.62 445 TRP A O 1
ATOM 989 N N . GLY A 1 131 ? -1.130 57.293 44.710 1.00 64.96 446 GLY A N 1
ATOM 990 C CA . GLY A 1 131 ? -2.394 56.670 44.380 1.00 66.18 446 GLY A CA 1
ATOM 991 C C . GLY A 1 131 ? -2.361 55.225 44.829 1.00 74.31 446 GLY A C 1
ATOM 992 O O . GLY A 1 131 ? -3.049 54.840 45.769 1.00 91.54 446 GLY A O 1
ATOM 993 N N . SER A 1 132 ? -1.539 54.428 44.160 1.00 63.31 447 SER A N 1
ATOM 994 C CA . SER A 1 132 ? -1.394 53.023 44.497 1.00 62.15 447 SER A CA 1
ATOM 995 C C . SER A 1 132 ? 0.058 52.676 44.769 1.00 67.83 447 SER A C 1
ATOM 996 O O . SER A 1 132 ? 0.977 53.330 44.277 1.00 55.99 447 SER A O 1
ATOM 999 N N . ASP A 1 133 ? 0.269 51.619 45.538 1.00 77.47 448 ASP A N 1
ATOM 1000 C CA . ASP A 1 133 ? 1.615 51.120 45.727 1.00 62.53 448 ASP A CA 1
ATOM 1001 C C . ASP A 1 133 ? 2.154 50.674 44.370 1.00 64.64 448 ASP A C 1
ATOM 1002 O O . ASP A 1 133 ? 3.354 50.778 44.097 1.00 67.76 448 ASP A O 1
ATOM 1007 N N . HIS A 1 134 ? 1.254 50.200 43.511 1.00 53.57 449 HIS A N 1
ATOM 1008 C CA . HIS A 1 134 ? 1.651 49.785 42.178 1.00 53.54 449 HIS A CA 1
ATOM 1009 C C . HIS A 1 134 ? 2.264 50.941 41.407 1.00 63.79 449 HIS A C 1
ATOM 1010 O O . HIS A 1 134 ? 3.168 50.751 40.592 1.00 70.97 449 HIS A O 1
ATOM 1017 N N . ASN A 1 135 ? 1.751 52.138 41.651 1.00 62.08 450 ASN A N 1
ATOM 1018 C CA . ASN A 1 135 ? 2.235 53.307 40.946 1.00 59.83 450 ASN A CA 1
ATOM 1019 C C . ASN A 1 135 ? 3.599 53.713 41.485 1.00 57.03 450 ASN A C 1
ATOM 1020 O O . ASN A 1 135 ? 4.471 54.150 40.738 1.00 59.66 450 ASN A O 1
ATOM 1025 N N . ARG A 1 136 ? 3.783 53.548 42.789 1.00 59.02 451 ARG A N 1
ATOM 1026 C CA . ARG A 1 136 ? 5.036 53.922 43.423 1.00 61.86 451 ARG A CA 1
ATOM 1027 C C . ARG A 1 136 ? 6.155 53.059 42.867 1.00 68.59 451 ARG A C 1
ATOM 1028 O O . ARG A 1 136 ? 7.157 53.562 42.355 1.00 71.27 451 ARG A O 1
ATOM 1036 N N . LEU A 1 137 ? 5.950 51.751 42.940 1.00 67.89 452 LEU A N 1
ATOM 1037 C CA . LEU A 1 137 ? 6.938 50.782 42.485 1.00 56.82 452 LEU A CA 1
ATOM 1038 C C . LEU A 1 137 ? 7.326 50.938 41.010 1.00 57.06 452 LEU A C 1
ATOM 1039 O O . LEU A 1 137 ? 8.512 50.875 40.686 1.00 67.80 452 LEU A O 1
ATOM 1044 N N . GLN A 1 138 ? 6.350 51.150 40.125 1.00 53.10 453 GLN A N 1
ATOM 1045 C CA . GLN A 1 138 ? 6.662 51.372 38.707 1.00 62.73 453 GLN A CA 1
ATOM 1046 C C . GLN A 1 138 ? 7.539 52.601 38.552 1.00 68.22 453 GLN A C 1
ATOM 1047 O O . GLN A 1 138 ? 8.451 52.630 37.720 1.00 60.39 453 GLN A O 1
ATOM 1053 N N . PHE A 1 139 ? 7.261 53.617 39.360 1.00 64.87 454 PHE A N 1
ATOM 1054 C CA . PHE A 1 139 ? 8.014 54.847 39.263 1.00 59.02 454 PHE A CA 1
ATOM 1055 C C . PHE A 1 139 ? 9.441 54.603 39.723 1.00 57.19 454 PHE A C 1
ATOM 1056 O O . PHE A 1 139 ? 10.385 55.070 39.088 1.00 55.19 454 PHE A O 1
ATOM 1064 N N . PHE A 1 140 ? 9.593 53.867 40.823 1.00 48.83 455 PHE A N 1
ATOM 1065 C CA . PHE A 1 140 ? 10.921 53.525 41.331 1.00 52.12 455 PHE A CA 1
ATOM 1066 C C . PHE A 1 140 ? 11.714 52.848 40.238 1.00 52.80 455 PHE A C 1
ATOM 1067 O O . PHE A 1 140 ? 12.915 53.064 40.097 1.00 58.82 455 PHE A O 1
ATOM 1075 N N . SER A 1 141 ? 11.018 52.030 39.461 1.00 50.03 456 SER A N 1
ATOM 1076 C CA . SER A 1 141 ? 11.645 51.303 38.380 1.00 47.16 456 SER A CA 1
ATOM 1077 C C . SER A 1 141 ? 12.260 52.261 37.380 1.00 46.75 456 SER A C 1
ATOM 1078 O O . SER A 1 141 ? 13.402 52.075 36.948 1.00 46.60 456 SER A O 1
ATOM 1081 N N . ARG A 1 142 ? 11.501 53.293 37.029 1.00 45.96 457 ARG A N 1
ATOM 1082 C CA . ARG A 1 142 ? 11.977 54.315 36.116 1.00 41.03 457 ARG A CA 1
ATOM 1083 C C . ARG A 1 142 ? 13.154 55.070 36.713 1.00 53.78 457 ARG A C 1
ATOM 1084 O O . ARG A 1 142 ? 14.093 55.420 36.005 1.00 60.61 457 ARG A O 1
ATOM 1092 N N . VAL A 1 143 ? 13.104 55.306 38.021 1.00 58.80 458 VAL A N 1
ATOM 1093 C CA . VAL A 1 143 ? 14.173 56.018 38.720 1.00 58.49 458 VAL A CA 1
ATOM 1094 C C . VAL A 1 143 ? 15.464 55.221 38.642 1.00 57.94 458 VAL A C 1
ATOM 1095 O O . VAL A 1 143 ? 16.555 55.768 38.433 1.00 44.90 458 VAL A O 1
ATOM 1099 N N . ARG A 1 144 ? 15.313 53.916 38.825 1.00 62.85 459 ARG A N 1
ATOM 1100 C CA . ARG A 1 144 ? 16.412 52.973 38.757 1.00 52.70 459 ARG A CA 1
ATOM 1101 C C . ARG A 1 144 ? 17.116 53.115 37.413 1.00 49.01 459 ARG A C 1
ATOM 1102 O O . ARG A 1 144 ? 18.335 53.264 37.341 1.00 59.57 459 ARG A O 1
ATOM 1110 N N . GLY A 1 145 ? 16.343 53.102 36.342 1.00 32.78 460 GLY A N 1
ATOM 1111 C CA . GLY A 1 145 ? 16.929 53.251 35.028 1.00 40.44 460 GLY A CA 1
ATOM 1112 C C . GLY A 1 145 ? 17.420 54.661 34.785 1.00 49.25 460 GLY A C 1
ATOM 1113 O O . GLY A 1 145 ? 18.444 54.866 34.141 1.00 52.91 460 GLY A O 1
ATOM 1114 N N . PHE A 1 146 ? 16.679 55.638 35.292 1.00 56.35 461 PHE A N 1
ATOM 1115 C CA . PHE A 1 146 ? 17.027 57.034 35.088 1.00 58.36 461 PHE A CA 1
ATOM 1116 C C . PHE A 1 146 ? 18.431 57.312 35.588 1.00 68.63 461 PHE A C 1
ATOM 1117 O O . PHE A 1 146 ? 19.178 58.096 35.004 1.00 71.76 461 PHE A O 1
ATOM 1125 N N . LEU A 1 147 ? 18.779 56.641 36.676 1.00 62.39 462 LEU A N 1
ATOM 1126 C CA . LEU A 1 147 ? 19.967 56.965 37.432 1.00 45.21 462 LEU A CA 1
ATOM 1127 C C . LEU A 1 147 ? 21.196 56.339 36.780 1.00 60.19 462 LEU A C 1
ATOM 1128 O O . LEU A 1 147 ? 22.326 56.556 37.223 1.00 67.11 462 LEU A O 1
ATOM 1133 N N . LYS A 1 148 ? 20.972 55.567 35.719 1.00 64.56 463 LYS A N 1
ATOM 1134 C CA . LYS A 1 148 ? 22.065 54.895 35.014 1.00 65.84 463 LYS A CA 1
ATOM 1135 C C . LYS A 1 148 ? 22.379 55.530 33.663 1.00 78.02 463 LYS A C 1
ATOM 1136 O O . LYS A 1 148 ? 23.433 55.286 33.085 1.00 85.05 463 LYS A O 1
ATOM 1142 N N . SER A 1 149 ? 21.465 56.357 33.171 1.00 89.33 464 SER A N 1
ATOM 1143 C CA . SER A 1 149 ? 21.568 56.893 31.819 1.00 94.34 464 SER A CA 1
ATOM 1144 C C . SER A 1 149 ? 22.281 58.239 31.763 1.00 102.45 464 SER A C 1
ATOM 1145 O O . SER A 1 149 ? 23.058 58.581 32.654 1.00 96.72 464 SER A O 1
ATOM 1148 N N . GLY A 1 150 ? 22.004 58.995 30.701 1.00 114.20 465 GLY A N 1
ATOM 1149 C CA . GLY A 1 150 ? 22.620 60.291 30.476 1.00 111.90 465 GLY A CA 1
ATOM 1150 C C . GLY A 1 150 ? 21.827 61.161 29.515 1.00 104.45 465 GLY A C 1
ATOM 1151 O O . GLY A 1 150 ? 21.216 62.156 29.914 1.00 99.73 465 GLY A O 1
ATOM 1152 N N . SER A 1 156 ? 14.675 59.030 27.888 1.00 63.19 471 SER A N 1
ATOM 1153 C CA . SER A 1 156 ? 13.315 58.741 28.356 1.00 83.56 471 SER A CA 1
ATOM 1154 C C . SER A 1 156 ? 12.330 59.891 28.098 1.00 80.97 471 SER A C 1
ATOM 1155 O O . SER A 1 156 ? 12.694 61.064 28.186 1.00 67.56 471 SER A O 1
ATOM 1158 N N . VAL A 1 157 ? 11.081 59.547 27.784 1.00 86.90 472 VAL A N 1
ATOM 1159 C CA . VAL A 1 157 ? 10.075 60.553 27.437 1.00 92.70 472 VAL A CA 1
ATOM 1160 C C . VAL A 1 157 ? 8.774 60.441 28.240 1.00 93.66 472 VAL A C 1
ATOM 1161 O O . VAL A 1 157 ? 8.538 59.447 28.928 1.00 96.75 472 VAL A O 1
ATOM 1165 N N . ALA A 1 158 ? 7.930 61.465 28.125 1.00 87.58 473 ALA A N 1
ATOM 1166 C CA . ALA A 1 158 ? 6.697 61.554 28.909 1.00 81.06 473 ALA A CA 1
ATOM 1167 C C . ALA A 1 158 ? 5.791 60.354 28.702 1.00 76.80 473 ALA A C 1
ATOM 1168 O O . ALA A 1 158 ? 5.075 59.950 29.607 1.00 86.60 473 ALA A O 1
ATOM 1170 N N . GLU A 1 159 ? 5.816 59.786 27.508 1.00 67.94 474 GLU A N 1
ATOM 1171 C CA . GLU A 1 159 ? 4.910 58.693 27.195 1.00 69.73 474 GLU A CA 1
ATOM 1172 C C . GLU A 1 159 ? 5.492 57.388 27.729 1.00 75.11 474 GLU A C 1
ATOM 1173 O O . GLU A 1 159 ? 4.765 56.496 28.182 1.00 65.79 474 GLU A O 1
ATOM 1179 N N . LEU A 1 160 ? 6.820 57.324 27.704 1.00 80.41 475 LEU A N 1
ATOM 1180 C CA . LEU A 1 160 ? 7.600 56.169 28.137 1.00 75.55 475 LEU A CA 1
ATOM 1181 C C . LEU A 1 160 ? 7.504 55.935 29.649 1.00 78.31 475 LEU A C 1
ATOM 1182 O O . LEU A 1 160 ? 7.860 54.871 30.158 1.00 67.11 475 LEU A O 1
ATOM 1187 N N . MET A 1 161 ? 7.014 56.940 30.362 1.00 84.12 476 MET A N 1
ATOM 1188 C CA . MET A 1 161 ? 7.020 56.924 31.812 1.00 87.87 476 MET A CA 1
ATOM 1189 C C . MET A 1 161 ? 5.824 56.187 32.418 1.00 101.76 476 MET A C 1
ATOM 1190 O O . MET A 1 161 ? 5.326 56.604 33.460 1.00 87.94 476 MET A O 1
ATOM 1195 N N . TRP A 1 162 ? 5.301 55.146 31.756 1.00 115.93 477 TRP A N 1
ATOM 1196 C CA . TRP A 1 162 ? 4.021 54.570 32.217 1.00 90.70 477 TRP A CA 1
ATOM 1197 C C . TRP A 1 162 ? 3.737 53.082 32.017 1.00 79.94 477 TRP A C 1
ATOM 1198 O O . TRP A 1 162 ? 3.646 52.598 30.899 1.00 84.30 477 TRP A O 1
ATOM 1209 N N . LYS A 1 163 ? 3.649 52.380 33.141 1.00 63.68 478 LYS A N 1
ATOM 1210 C CA . LYS A 1 163 ? 2.628 51.374 33.373 1.00 62.37 478 LYS A CA 1
ATOM 1211 C C . LYS A 1 163 ? 1.938 51.983 34.584 1.00 76.02 478 LYS A C 1
ATOM 1212 O O . LYS A 1 163 ? 1.754 51.338 35.625 1.00 61.03 478 LYS A O 1
ATOM 1218 N N . ILE A 1 164 ? 1.601 53.260 34.465 1.00 79.13 479 ILE A N 1
ATOM 1219 C CA . ILE A 1 164 ? 1.118 54.000 35.618 1.00 63.09 479 ILE A CA 1
ATOM 1220 C C . ILE A 1 164 ? -0.391 54.235 35.561 1.00 72.15 479 ILE A C 1
ATOM 1221 O O . ILE A 1 164 ? -0.937 54.708 34.551 1.00 75.28 479 ILE A O 1
ATOM 1226 N N . LYS A 1 165 ? -1.058 53.872 36.651 1.00 60.54 480 LYS A N 1
ATOM 1227 C CA . LYS A 1 165 ? -2.504 53.756 36.645 1.00 60.66 480 LYS A CA 1
ATOM 1228 C C . LYS A 1 165 ? -3.187 55.045 37.066 1.00 65.39 480 LYS A C 1
ATOM 1229 O O . LYS A 1 165 ? -3.380 55.307 38.265 1.00 54.62 480 LYS A O 1
ATOM 1235 N N . VAL A 1 166 ? -3.567 55.823 36.053 1.00 58.92 481 VAL A N 1
ATOM 1236 C CA . VAL A 1 166 ? -4.136 57.152 36.220 1.00 50.31 481 VAL A CA 1
ATOM 1237 C C . VAL A 1 166 ? -5.359 57.171 37.122 1.00 62.31 481 VAL A C 1
ATOM 1238 O O . VAL A 1 166 ? -5.552 58.119 37.887 1.00 69.13 481 VAL A O 1
ATOM 1242 N N . MET A 1 167 ? -6.178 56.124 37.068 1.00 64.78 482 MET A N 1
ATOM 1243 C CA . MET A 1 167 ? -7.397 56.130 37.879 1.00 70.55 482 MET A CA 1
ATOM 1244 C C . MET A 1 167 ? -7.159 55.717 39.329 1.00 63.90 482 MET A C 1
ATOM 1245 O O . MET A 1 167 ? -8.099 55.554 40.100 1.00 71.32 482 MET A O 1
ATOM 1250 N N . ASP A 1 168 ? -5.901 55.554 39.707 1.00 57.52 483 ASP A N 1
ATOM 1251 C CA . ASP A 1 168 ? -5.601 55.217 41.083 1.00 65.08 483 ASP A CA 1
ATOM 1252 C C . ASP A 1 168 ? -5.431 56.491 41.878 1.00 71.23 483 ASP A C 1
ATOM 1253 O O . ASP A 1 168 ? -5.595 56.502 43.096 1.00 90.67 483 ASP A O 1
ATOM 1258 N N . CYS A 1 169 ? -5.110 57.570 41.176 1.00 63.13 484 CYS A N 1
ATOM 1259 C CA . CYS A 1 169 ? -4.849 58.849 41.819 1.00 72.36 484 CYS A CA 1
ATOM 1260 C C . CYS A 1 169 ? -6.108 59.709 41.913 1.00 73.13 484 CYS A C 1
ATOM 1261 O O . CYS A 1 169 ? -6.411 60.472 40.987 1.00 72.88 484 CYS A O 1
ATOM 1264 N N . ASP A 1 170 ? -6.831 59.593 43.026 1.00 64.53 485 ASP A N 1
ATOM 1265 C CA . ASP A 1 170 ? -8.017 60.417 43.248 1.00 63.40 485 ASP A CA 1
ATOM 1266 C C . ASP A 1 170 ? -7.696 61.902 43.142 1.00 50.05 485 ASP A C 1
ATOM 1267 O O . ASP A 1 170 ? -8.478 62.677 42.635 1.00 66.68 485 ASP A O 1
ATOM 1272 N N . TRP A 1 171 ? -6.519 62.286 43.599 1.00 52.59 486 TRP A N 1
ATOM 1273 C CA . TRP A 1 171 ? -6.150 63.687 43.663 1.00 45.95 486 TRP A CA 1
ATOM 1274 C C . TRP A 1 171 ? -6.155 64.426 42.323 1.00 52.85 486 TRP A C 1
ATOM 1275 O O . TRP A 1 171 ? -6.074 65.644 42.295 1.00 59.93 486 TRP A O 1
ATOM 1286 N N . LEU A 1 172 ? -6.258 63.697 41.220 1.00 65.36 487 LEU A N 1
ATOM 1287 C CA . LEU A 1 172 ? -6.275 64.322 39.902 1.00 68.73 487 LEU A CA 1
ATOM 1288 C C . LEU A 1 172 ? -7.680 64.828 39.597 1.00 67.62 487 LEU A C 1
ATOM 1289 O O . LEU A 1 172 ? -7.877 65.654 38.701 1.00 70.22 487 LEU A O 1
ATOM 1294 N N . LYS A 1 173 ? -8.651 64.310 40.346 1.00 61.85 488 LYS A N 1
ATOM 1295 C CA . LYS A 1 173 ? -10.046 64.709 40.222 1.00 65.19 488 LYS A CA 1
ATOM 1296 C C . LYS A 1 173 ? -10.230 66.161 40.631 1.00 67.00 488 LYS A C 1
ATOM 1297 O O . LYS A 1 173 ? -9.432 66.703 41.384 1.00 64.79 488 LYS A O 1
ATOM 1303 N N . LEU A 1 174 ? -11.282 66.790 40.121 1.00 71.52 489 LEU A N 1
ATOM 1304 C CA . LEU A 1 174 ? -11.700 68.087 40.628 1.00 65.49 489 LEU A CA 1
ATOM 1305 C C . LEU A 1 174 ? -12.680 67.873 41.777 1.00 61.24 489 LEU A C 1
ATOM 1306 O O . LEU A 1 174 ? -12.512 68.413 42.870 1.00 65.42 489 LEU A O 1
ATOM 1311 N N . ARG A 1 175 ? -13.697 67.065 41.522 1.00 66.41 490 ARG A N 1
ATOM 1312 C CA . ARG A 1 175 ? -14.699 66.761 42.524 1.00 86.62 490 ARG A CA 1
ATOM 1313 C C . ARG A 1 175 ? -14.616 65.283 42.838 1.00 94.85 490 ARG A C 1
ATOM 1314 O O . ARG A 1 175 ? -14.333 64.474 41.953 1.00 95.16 490 ARG A O 1
ATOM 1322 N N . ARG A 1 176 ? -14.862 64.924 44.093 1.00 105.36 491 ARG A N 1
ATOM 1323 C CA . ARG A 1 176 ? -14.709 63.536 44.520 1.00 116.56 491 ARG A CA 1
ATOM 1324 C C . ARG A 1 176 ? -15.937 62.677 44.234 1.00 124.05 491 ARG A C 1
ATOM 1325 O O . ARG A 1 176 ? -16.188 61.694 44.926 1.00 128.42 491 ARG A O 1
ATOM 1333 N N . THR A 1 177 ? -16.694 63.053 43.210 1.00 133.55 492 THR A N 1
ATOM 1334 C CA . THR A 1 177 ? -17.818 62.251 42.746 1.00 144.26 492 THR A CA 1
ATOM 1335 C C . THR A 1 177 ? -17.363 61.370 41.589 1.00 145.81 492 THR A C 1
ATOM 1336 O O . THR A 1 177 ? -16.918 61.872 40.556 1.00 148.45 492 THR A O 1
ATOM 1340 N N . ALA A 1 178 ? -17.478 60.057 41.762 1.00 143.55 493 ALA A N 1
ATOM 1341 C CA . ALA A 1 178 ? -16.945 59.102 40.791 1.00 141.53 493 ALA A CA 1
ATOM 1342 C C . ALA A 1 178 ? -17.890 58.809 39.621 1.00 140.47 493 ALA A C 1
ATOM 1343 O O . ALA A 1 178 ? -17.949 57.676 39.130 1.00 134.40 493 ALA A O 1
ATOM 1345 N N . GLY A 1 179 ? -18.618 59.830 39.174 1.00 137.30 494 GLY A N 1
ATOM 1346 C CA . GLY A 1 179 ? -19.500 59.697 38.028 1.00 130.62 494 GLY A CA 1
ATOM 1347 C C . GLY A 1 179 ? -18.705 59.449 36.761 1.00 123.41 494 GLY A C 1
ATOM 1348 O O . GLY A 1 179 ? -17.504 59.714 36.722 1.00 130.27 494 GLY A O 1
ATOM 1349 N N . ARG A 1 180 ? -19.366 58.933 35.729 1.00 104.80 495 ARG A N 1
ATOM 1350 C CA . ARG A 1 180 ? -18.713 58.680 34.452 1.00 96.01 495 ARG A CA 1
ATOM 1351 C C . ARG A 1 180 ? -18.079 59.957 33.909 1.00 85.77 495 ARG A C 1
ATOM 1352 O O . ARG A 1 180 ? -18.636 61.042 34.054 1.00 89.78 495 ARG A O 1
ATOM 1360 N N . PHE A 1 181 ? -16.905 59.824 33.302 1.00 76.54 496 PHE A N 1
ATOM 1361 C CA . PHE A 1 181 ? -16.184 60.969 32.756 1.00 71.57 496 PHE A CA 1
ATOM 1362 C C . PHE A 1 181 ? -15.845 60.694 31.305 1.00 69.71 496 PHE A C 1
ATOM 1363 O O . PHE A 1 181 ? -15.692 59.539 30.914 1.00 77.91 496 PHE A O 1
ATOM 1371 N N . PRO A 1 182 ? -15.725 61.752 30.495 1.00 68.42 497 PRO A N 1
ATOM 1372 C CA . PRO A 1 182 ? -15.430 61.580 29.071 1.00 73.31 497 PRO A CA 1
ATOM 1373 C C . PRO A 1 182 ? -13.932 61.398 28.822 1.00 78.16 497 PRO A C 1
ATOM 1374 O O . PRO A 1 182 ? -13.134 61.655 29.716 1.00 73.96 497 PRO A O 1
ATOM 1378 N N . PRO A 1 183 ? -13.556 60.950 27.616 1.00 84.43 498 PRO A N 1
ATOM 1379 C CA . PRO A 1 183 ? -12.149 60.869 27.217 1.00 81.08 498 PRO A CA 1
ATOM 1380 C C . PRO A 1 183 ? -11.334 62.110 27.579 1.00 85.47 498 PRO A C 1
ATOM 1381 O O . PRO A 1 183 ? -10.217 61.968 28.078 1.00 94.68 498 PRO A O 1
ATOM 1385 N N . SER A 1 184 ? -11.893 63.295 27.343 1.00 78.71 499 SER A N 1
ATOM 1386 C CA . SER A 1 184 ? -11.191 64.556 27.582 1.00 68.12 499 SER A CA 1
ATOM 1387 C C . SER A 1 184 ? -10.660 64.669 29.003 1.00 70.54 499 SER A C 1
ATOM 1388 O O . SER A 1 184 ? -9.618 65.284 29.238 1.00 67.77 499 SER A O 1
ATOM 1391 N N . GLU A 1 185 ? -11.385 64.067 29.941 1.00 66.18 500 GLU A N 1
ATOM 1392 C CA . GLU A 1 185 ? -10.989 64.047 31.343 1.00 67.01 500 GLU A CA 1
ATOM 1393 C C . GLU A 1 185 ? -9.768 63.167 31.566 1.00 77.75 500 GLU A C 1
ATOM 1394 O O . GLU A 1 185 ? -8.765 63.613 32.133 1.00 82.53 500 GLU A O 1
ATOM 1400 N N . LEU A 1 186 ? -9.871 61.914 31.129 1.00 61.75 501 LEU A N 1
ATOM 1401 C CA . LEU A 1 186 ? -8.770 60.971 31.204 1.00 61.97 501 LEU A CA 1
ATOM 1402 C C . LEU A 1 186 ? -7.483 61.585 30.654 1.00 68.70 501 LEU A C 1
ATOM 1403 O O . LEU A 1 186 ? -6.417 61.453 31.259 1.00 69.97 501 LEU A O 1
ATOM 1408 N N . ALA A 1 187 ? -7.592 62.269 29.519 1.00 59.78 502 ALA A N 1
ATOM 1409 C CA . ALA A 1 187 ? -6.465 63.018 28.965 1.00 61.46 502 ALA A CA 1
ATOM 1410 C C . ALA A 1 187 ? -5.919 64.029 29.974 1.00 71.77 502 ALA A C 1
ATOM 1411 O O . ALA A 1 187 ? -4.730 64.019 30.299 1.00 75.50 502 ALA A O 1
ATOM 1413 N N . TYR A 1 188 ? -6.798 64.901 30.461 1.00 59.57 503 TYR A N 1
ATOM 1414 C CA . TYR A 1 188 ? -6.403 65.947 31.392 1.00 52.69 503 TYR A CA 1
ATOM 1415 C C . TYR A 1 188 ? -5.806 65.364 32.677 1.00 60.91 503 TYR A C 1
ATOM 1416 O O . TYR A 1 188 ? -4.820 65.883 33.206 1.00 59.07 503 TYR A O 1
ATOM 1425 N N . ARG A 1 189 ? -6.393 64.278 33.169 1.00 58.50 504 ARG A N 1
ATOM 1426 C CA . ARG A 1 189 ? -5.811 63.569 34.302 1.00 57.43 504 ARG A CA 1
ATOM 1427 C C . ARG A 1 189 ? -4.388 63.038 34.007 1.00 68.27 504 ARG A C 1
ATOM 1428 O O . ARG A 1 189 ? -3.476 63.265 34.801 1.00 60.22 504 ARG A O 1
ATOM 1436 N N . THR A 1 190 ? -4.189 62.346 32.880 1.00 71.33 505 THR A N 1
ATOM 1437 C CA . THR A 1 190 ? -2.854 61.821 32.575 1.00 81.67 505 THR A CA 1
ATOM 1438 C C . THR A 1 190 ? -1.844 62.958 32.474 1.00 72.83 505 THR A C 1
ATOM 1439 O O . THR A 1 190 ? -0.689 62.805 32.894 1.00 66.22 505 THR A O 1
ATOM 1443 N N . ARG A 1 191 ? -2.281 64.089 31.915 1.00 45.05 506 ARG A N 1
ATOM 1444 C CA . ARG A 1 191 ? -1.397 65.236 31.737 1.00 44.53 506 ARG A CA 1
ATOM 1445 C C . ARG A 1 191 ? -0.896 65.718 33.086 1.00 62.01 506 ARG A C 1
ATOM 1446 O O . ARG A 1 191 ? 0.309 65.907 33.283 1.00 60.97 506 ARG A O 1
ATOM 1454 N N . ILE A 1 192 ? -1.831 65.896 34.015 1.00 47.03 507 ILE A N 1
ATOM 1455 C CA . ILE A 1 192 ? -1.497 66.315 35.359 1.00 54.37 507 ILE A CA 1
ATOM 1456 C C . ILE A 1 192 ? -0.525 65.319 36.016 1.00 57.60 507 ILE A C 1
ATOM 1457 O O . ILE A 1 192 ? 0.549 65.707 36.475 1.00 60.36 507 ILE A O 1
ATOM 1462 N N . LEU A 1 193 ? -0.882 64.041 36.030 1.00 51.80 508 LEU A N 1
ATOM 1463 C CA . LEU A 1 193 ? 0.014 63.017 36.555 1.00 55.17 508 LEU A CA 1
ATOM 1464 C C . LEU A 1 193 ? 1.399 63.049 35.912 1.00 50.33 508 LEU A C 1
ATOM 1465 O O . LEU A 1 193 ? 2.403 62.962 36.610 1.00 53.95 508 LEU A O 1
ATOM 1470 N N . SER A 1 194 ? 1.453 63.177 34.589 1.00 44.32 509 SER A N 1
ATOM 1471 C CA . SER A 1 194 ? 2.734 63.240 33.885 1.00 43.30 509 SER A CA 1
ATOM 1472 C C . SER A 1 194 ? 3.557 64.405 34.389 1.00 52.00 509 SER A C 1
ATOM 1473 O O . SER A 1 194 ? 4.758 64.270 34.612 1.00 50.02 509 SER A O 1
ATOM 1476 N N . GLN A 1 195 ? 2.901 65.547 34.572 1.00 53.80 510 GLN A N 1
ATOM 1477 C CA . GLN A 1 195 ? 3.595 66.732 35.039 1.00 46.18 510 GLN A CA 1
ATOM 1478 C C . GLN A 1 195 ? 4.224 66.487 36.411 1.00 50.66 510 GLN A C 1
ATOM 1479 O O . GLN A 1 195 ? 5.358 66.893 36.656 1.00 60.88 510 GLN A O 1
ATOM 1485 N N . PHE A 1 196 ? 3.492 65.809 37.292 1.00 32.45 511 PHE A N 1
ATOM 1486 C CA . PHE A 1 196 ? 3.953 65.616 38.655 1.00 36.26 511 PHE A CA 1
ATOM 1487 C C . PHE A 1 196 ? 5.094 64.610 38.674 1.00 48.88 511 PHE A C 1
ATOM 1488 O O . PHE A 1 196 ? 6.152 64.865 39.247 1.00 61.05 511 PHE A O 1
ATOM 1496 N N . LEU A 1 197 ? 4.874 63.468 38.035 1.00 45.89 512 LEU A N 1
ATOM 1497 C CA . LEU A 1 197 ? 5.909 62.450 37.899 1.00 51.26 512 LEU A CA 1
ATOM 1498 C C . LEU A 1 197 ? 7.163 62.979 37.183 1.00 50.61 512 LEU A C 1
ATOM 1499 O O . LEU A 1 197 ? 8.280 62.590 37.505 1.00 44.15 512 LEU A O 1
ATOM 1504 N N . THR A 1 198 ? 6.980 63.880 36.226 1.00 52.88 513 THR A N 1
ATOM 1505 C CA . THR A 1 198 ? 8.114 64.509 35.562 1.00 54.83 513 THR A CA 1
ATOM 1506 C C . THR A 1 198 ? 8.888 65.361 36.562 1.00 54.64 513 THR A C 1
ATOM 1507 O O . THR A 1 198 ? 10.119 65.343 36.584 1.00 52.12 513 THR A O 1
ATOM 1511 N N . TRP A 1 199 ? 8.161 66.122 37.377 1.00 52.58 514 TRP A N 1
ATOM 1512 C CA . TRP A 1 199 ? 8.805 66.959 38.380 1.00 48.19 514 TRP A CA 1
ATOM 1513 C C . TRP A 1 199 ? 9.486 66.092 39.437 1.00 56.02 514 TRP A C 1
ATOM 1514 O O . TRP A 1 199 ? 10.572 66.428 39.925 1.00 50.32 514 TRP A O 1
ATOM 1525 N N . LEU A 1 200 ? 8.844 64.982 39.796 1.00 41.24 515 LEU A N 1
ATOM 1526 C CA . LEU A 1 200 ? 9.418 64.083 40.780 1.00 39.82 515 LEU A CA 1
ATOM 1527 C C . LEU A 1 200 ? 10.751 63.560 40.265 1.00 48.47 515 LEU A C 1
ATOM 1528 O O . LEU A 1 200 ? 11.737 63.504 40.996 1.00 49.95 515 LEU A O 1
ATOM 1533 N N . LEU A 1 201 ? 10.783 63.201 38.990 1.00 54.34 516 LEU A N 1
ATOM 1534 C CA . LEU A 1 201 ? 12.002 62.679 38.400 1.00 50.95 516 LEU A CA 1
ATOM 1535 C C . LEU A 1 201 ? 12.988 63.807 38.131 1.00 51.06 516 LEU A C 1
ATOM 1536 O O . LEU A 1 201 ? 14.053 63.857 38.736 1.00 51.57 516 LEU A O 1
ATOM 1541 N N . ASP A 1 202 ? 12.618 64.720 37.238 1.00 54.42 517 ASP A N 1
ATOM 1542 C CA . ASP A 1 202 ? 13.510 65.802 36.815 1.00 52.15 517 ASP A CA 1
ATOM 1543 C C . ASP A 1 202 ? 13.809 66.864 37.872 1.00 48.23 517 ASP A C 1
ATOM 1544 O O . ASP A 1 202 ? 14.815 67.565 37.789 1.00 49.40 517 ASP A O 1
ATOM 1549 N N . GLY A 1 203 ? 12.935 66.997 38.859 1.00 46.46 518 GLY A N 1
ATOM 1550 C CA . GLY A 1 203 ? 13.094 68.054 39.835 1.00 33.49 518 GLY A CA 1
ATOM 1551 C C . GLY A 1 203 ? 13.640 67.539 41.132 1.00 40.39 518 GLY A C 1
ATOM 1552 O O . GLY A 1 203 ? 14.700 67.972 41.579 1.00 52.29 518 GLY A O 1
ATOM 1553 N N . PHE A 1 204 ? 12.911 66.602 41.727 1.00 49.92 519 PHE A N 1
ATOM 1554 C CA . PHE A 1 204 ? 13.250 66.073 43.043 1.00 49.13 519 PHE A CA 1
ATOM 1555 C C . PHE A 1 204 ? 14.466 65.147 42.997 1.00 50.95 519 PHE A C 1
ATOM 1556 O O . PHE A 1 204 ? 15.486 65.425 43.621 1.00 52.58 519 PHE A O 1
ATOM 1564 N N . VAL A 1 205 ? 14.352 64.049 42.257 1.00 49.47 520 VAL A N 1
ATOM 1565 C CA . VAL A 1 205 ? 15.444 63.086 42.163 1.00 48.33 520 VAL A CA 1
ATOM 1566 C C . VAL A 1 205 ? 16.772 63.712 41.741 1.00 45.93 520 VAL A C 1
ATOM 1567 O O . VAL A 1 205 ? 17.774 63.549 42.429 1.00 46.27 520 VAL A O 1
ATOM 1571 N N . VAL A 1 206 ? 16.797 64.436 40.629 1.00 41.14 521 VAL A N 1
ATOM 1572 C CA . VAL A 1 206 ? 18.087 64.934 40.170 1.00 47.83 521 VAL A CA 1
ATOM 1573 C C . VAL A 1 206 ? 18.587 66.038 41.080 1.00 43.58 521 VAL A C 1
ATOM 1574 O O . VAL A 1 206 ? 19.791 66.188 41.275 1.00 49.56 521 VAL A O 1
ATOM 1578 N N . GLY A 1 207 ? 17.657 66.771 41.677 1.00 39.02 522 GLY A N 1
ATOM 1579 C CA . GLY A 1 207 ? 18.019 67.784 42.648 1.00 46.37 522 GLY A CA 1
ATOM 1580 C C . GLY A 1 207 ? 18.738 67.130 43.804 1.00 49.32 522 GLY A C 1
ATOM 1581 O O . GLY A 1 207 ? 19.776 67.612 44.268 1.00 45.90 522 GLY A O 1
ATOM 1582 N N . LEU A 1 208 ? 18.176 66.009 44.244 1.00 45.57 523 LEU A N 1
ATOM 1583 C CA . LEU A 1 208 ? 18.717 65.222 45.337 1.00 51.28 523 LEU A CA 1
ATOM 1584 C C . LEU A 1 208 ? 20.160 64.815 45.102 1.00 59.51 523 LEU A C 1
ATOM 1585 O O . LEU A 1 208 ? 21.027 65.065 45.943 1.00 64.24 523 LEU A O 1
ATOM 1590 N N . VAL A 1 209 ? 20.433 64.174 43.972 1.00 43.30 524 VAL A N 1
ATOM 1591 C CA . VAL A 1 209 ? 21.781 63.664 43.790 1.00 53.38 524 VAL A CA 1
ATOM 1592 C C . VAL A 1 209 ? 22.745 64.782 43.422 1.00 50.79 524 VAL A C 1
ATOM 1593 O O . VAL A 1 209 ? 23.898 64.768 43.849 1.00 54.00 524 VAL A O 1
ATOM 1597 N N . ARG A 1 210 ? 22.255 65.777 42.687 1.00 42.38 525 ARG A N 1
ATOM 1598 C CA . ARG A 1 210 ? 23.061 66.963 42.393 1.00 34.87 525 ARG A CA 1
ATOM 1599 C C . ARG A 1 210 ? 23.475 67.672 43.680 1.00 35.85 525 ARG A C 1
ATOM 1600 O O . ARG A 1 210 ? 24.437 68.428 43.693 1.00 45.57 525 ARG A O 1
ATOM 1608 N N . ALA A 1 211 ? 22.756 67.410 44.768 1.00 35.15 526 ALA A N 1
ATOM 1609 C CA . ALA A 1 211 ? 23.016 68.071 46.045 1.00 35.41 526 ALA A CA 1
ATOM 1610 C C . ALA A 1 211 ? 23.939 67.294 46.962 1.00 48.06 526 ALA A C 1
ATOM 1611 O O . ALA A 1 211 ? 24.793 67.880 47.630 1.00 51.44 526 ALA A O 1
ATOM 1613 N N . CYS A 1 212 ? 23.753 65.978 47.013 1.00 47.83 527 CYS A N 1
ATOM 1614 C CA . CYS A 1 212 ? 24.479 65.155 47.979 1.00 37.13 527 CYS A CA 1
ATOM 1615 C C . CYS A 1 212 ? 25.680 64.423 47.377 1.00 42.30 527 CYS A C 1
ATOM 1616 O O . CYS A 1 212 ? 26.454 63.826 48.099 1.00 42.38 527 CYS A O 1
ATOM 1619 N N . PHE A 1 213 ? 25.852 64.486 46.061 1.00 51.98 528 PHE A N 1
ATOM 1620 C CA . PHE A 1 213 ? 26.899 63.704 45.411 1.00 35.58 528 PHE A CA 1
ATOM 1621 C C . PHE A 1 213 ? 27.562 64.444 44.268 1.00 40.41 528 PHE A C 1
ATOM 1622 O O . PHE A 1 213 ? 26.877 64.947 43.388 1.00 67.56 528 PHE A O 1
ATOM 1630 N N . TYR A 1 214 ? 28.889 64.456 44.232 1.00 38.27 529 TYR A N 1
ATOM 1631 C CA . TYR A 1 214 ? 29.599 64.751 42.986 1.00 46.31 529 TYR A CA 1
ATOM 1632 C C . TYR A 1 214 ? 29.561 63.504 42.101 1.00 50.48 529 TYR A C 1
ATOM 1633 O O . TYR A 1 214 ? 30.246 62.524 42.383 1.00 50.24 529 TYR A O 1
ATOM 1642 N N . ALA A 1 215 ? 28.751 63.530 41.046 1.00 55.65 530 ALA A N 1
ATOM 1643 C CA . ALA A 1 215 ? 28.647 62.386 40.140 1.00 43.02 530 ALA A CA 1
ATOM 1644 C C . ALA A 1 215 ? 29.337 62.691 38.818 1.00 46.59 530 ALA A C 1
ATOM 1645 O O . ALA A 1 215 ? 29.329 63.821 38.328 1.00 47.52 530 ALA A O 1
ATOM 1647 N N . THR A 1 216 ? 29.934 61.668 38.235 1.00 49.55 531 THR A N 1
ATOM 1648 C CA . THR A 1 216 ? 30.798 61.872 37.103 1.00 52.02 531 THR A CA 1
ATOM 1649 C C . THR A 1 216 ? 30.611 60.649 36.245 1.00 63.34 531 THR A C 1
ATOM 1650 O O . THR A 1 216 ? 30.233 59.604 36.767 1.00 53.44 531 THR A O 1
ATOM 1654 N N . GLU A 1 217 ? 30.815 60.783 34.932 1.00 82.59 532 GLU A N 1
ATOM 1655 C CA . GLU A 1 217 ? 30.764 59.626 34.035 1.00 85.39 532 GLU A CA 1
ATOM 1656 C C . GLU A 1 217 ? 32.136 59.255 33.496 1.00 113.65 532 GLU A C 1
ATOM 1657 O O . GLU A 1 217 ? 32.873 60.117 33.011 1.00 119.72 532 GLU A O 1
ATOM 1663 N N . SER A 1 218 ? 32.442 57.960 33.591 1.00 127.03 533 SER A N 1
ATOM 1664 C CA . SER A 1 218 ? 33.698 57.340 33.155 1.00 121.59 533 SER A CA 1
ATOM 1665 C C . SER A 1 218 ? 34.486 58.085 32.073 1.00 108.52 533 SER A C 1
ATOM 1666 O O . SER A 1 218 ? 34.135 58.046 30.895 1.00 106.21 533 SER A O 1
ATOM 1669 N N . ASN A 1 223 ? 30.258 52.580 30.472 1.00 112.22 538 ASN A N 1
ATOM 1670 C CA . ASN A 1 223 ? 29.760 53.950 30.550 1.00 120.99 538 ASN A CA 1
ATOM 1671 C C . ASN A 1 223 ? 29.049 54.222 31.875 1.00 116.74 538 ASN A C 1
ATOM 1672 O O . ASN A 1 223 ? 27.895 54.656 31.897 1.00 116.24 538 ASN A O 1
ATOM 1677 N N . ALA A 1 224 ? 29.755 53.978 32.976 1.00 96.66 539 ALA A N 1
ATOM 1678 C CA . ALA A 1 224 ? 29.146 53.992 34.298 1.00 74.72 539 ALA A CA 1
ATOM 1679 C C . ALA A 1 224 ? 29.334 55.302 35.046 1.00 77.46 539 ALA A C 1
ATOM 1680 O O . ALA A 1 224 ? 30.430 55.881 35.051 1.00 75.18 539 ALA A O 1
ATOM 1682 N N . ILE A 1 225 ? 28.259 55.749 35.695 1.00 64.06 540 ILE A N 1
ATOM 1683 C CA . ILE A 1 225 ? 28.330 56.875 36.609 1.00 52.84 540 ILE A CA 1
ATOM 1684 C C . ILE A 1 225 ? 28.920 56.428 37.948 1.00 48.40 540 ILE A C 1
ATOM 1685 O O . ILE A 1 225 ? 28.488 55.436 38.522 1.00 58.63 540 ILE A O 1
ATOM 1690 N N . ARG A 1 226 ? 29.921 57.159 38.424 1.00 42.77 541 ARG A N 1
ATOM 1691 C CA . ARG A 1 226 ? 30.448 56.985 39.766 1.00 48.04 541 ARG A CA 1
ATOM 1692 C C . ARG A 1 226 ? 29.948 58.121 40.669 1.00 49.90 541 ARG A C 1
ATOM 1693 O O . ARG A 1 226 ? 29.838 59.254 40.218 1.00 57.74 541 ARG A O 1
ATOM 1701 N N . PHE A 1 227 ? 29.632 57.822 41.931 1.00 47.14 542 PHE A N 1
ATOM 1702 C CA . PHE A 1 227 ? 29.186 58.858 42.873 1.00 49.02 542 PHE A CA 1
ATOM 1703 C C . PHE A 1 227 ? 30.148 59.117 44.043 1.00 47.58 542 PHE A C 1
ATOM 1704 O O . PHE A 1 227 ? 30.363 58.247 44.884 1.00 49.19 542 PHE A O 1
ATOM 1712 N N . TYR A 1 228 ? 30.689 60.330 44.108 1.00 47.78 543 TYR A N 1
ATOM 1713 C CA . TYR A 1 228 ? 31.568 60.737 45.203 1.00 47.25 543 TYR A CA 1
ATOM 1714 C C . TYR A 1 228 ? 30.875 61.662 46.199 1.00 55.09 543 TYR A C 1
ATOM 1715 O O . TYR A 1 228 ? 29.816 62.234 45.911 1.00 47.64 543 TYR A O 1
ATOM 1724 N N . ARG A 1 229 ? 31.512 61.846 47.352 1.00 60.02 544 ARG A N 1
ATOM 1725 C CA . ARG A 1 229 ? 30.989 62.717 48.401 1.00 45.54 544 ARG A CA 1
ATOM 1726 C C . ARG A 1 229 ? 32.145 63.170 49.277 1.00 43.95 544 ARG A C 1
ATOM 1727 O O . ARG A 1 229 ? 33.036 62.389 49.589 1.00 60.38 544 ARG A O 1
ATOM 1735 N N . GLN A 1 230 ? 32.147 64.436 49.667 1.00 44.07 545 GLN A N 1
ATOM 1736 C CA . GLN A 1 230 ? 33.038 64.901 50.733 1.00 42.01 545 GLN A CA 1
ATOM 1737 C C . GLN A 1 230 ? 32.187 65.548 51.817 1.00 44.31 545 GLN A C 1
ATOM 1738 O O . GLN A 1 230 ? 32.117 66.775 51.902 1.00 52.33 545 GLN A O 1
ATOM 1744 N N . GLU A 1 231 ? 31.561 64.708 52.642 1.00 41.95 546 GLU A N 1
ATOM 1745 C CA . GLU A 1 231 ? 30.547 65.122 53.616 1.00 49.93 546 GLU A CA 1
ATOM 1746 C C . GLU A 1 231 ? 30.879 66.372 54.424 1.00 61.28 546 GLU A C 1
ATOM 1747 O O . GLU A 1 231 ? 30.147 67.362 54.351 1.00 58.91 546 GLU A O 1
ATOM 1753 N N . VAL A 1 232 ? 31.965 66.321 55.194 1.00 51.83 547 VAL A N 1
ATOM 1754 C CA . VAL A 1 232 ? 32.370 67.461 56.015 1.00 43.32 547 VAL A CA 1
ATOM 1755 C C . VAL A 1 232 ? 32.474 68.756 55.210 1.00 39.42 547 VAL A C 1
ATOM 1756 O O . VAL A 1 232 ? 31.851 69.746 55.567 1.00 50.31 547 VAL A O 1
ATOM 1760 N N . TRP A 1 233 ? 33.234 68.738 54.119 1.00 38.01 548 TRP A N 1
ATOM 1761 C CA . TRP A 1 233 ? 33.330 69.901 53.249 1.00 38.82 548 TRP A CA 1
ATOM 1762 C C . TRP A 1 233 ? 31.942 70.295 52.733 1.00 44.86 548 TRP A C 1
ATOM 1763 O O . TRP A 1 233 ? 31.601 71.479 52.660 1.00 52.60 548 TRP A O 1
ATOM 1774 N N . SER A 1 234 ? 31.139 69.296 52.388 1.00 32.48 549 SER A N 1
ATOM 1775 C CA . SER A 1 234 ? 29.785 69.547 51.927 1.00 48.13 549 SER A CA 1
ATOM 1776 C C . SER A 1 234 ? 28.953 70.256 53.009 1.00 56.53 549 SER A C 1
ATOM 1777 O O . SER A 1 234 ? 28.190 71.172 52.719 1.00 55.06 549 SER A O 1
ATOM 1780 N N . LYS A 1 235 ? 29.113 69.834 54.258 1.00 54.16 550 LYS A N 1
ATOM 1781 C CA . LYS A 1 235 ? 28.366 70.424 55.364 1.00 55.31 550 LYS A CA 1
ATOM 1782 C C . LYS A 1 235 ? 28.821 71.853 55.663 1.00 63.25 550 LYS A C 1
ATOM 1783 O O . LYS A 1 235 ? 28.015 72.703 56.072 1.00 59.63 550 LYS A O 1
ATOM 1789 N N . LEU A 1 236 ? 30.110 72.114 55.454 1.00 44.18 551 LEU A N 1
ATOM 1790 C CA . LEU A 1 236 ? 30.641 73.462 55.603 1.00 46.93 551 LEU A CA 1
ATOM 1791 C C . LEU A 1 236 ? 30.034 74.414 54.564 1.00 49.02 551 LEU A C 1
ATOM 1792 O O . LEU A 1 236 ? 29.793 75.579 54.841 1.00 52.76 551 LEU A O 1
ATOM 1797 N N . GLN A 1 237 ? 29.777 73.898 53.373 1.00 46.64 552 GLN A N 1
ATOM 1798 C CA . GLN A 1 237 ? 29.115 74.657 52.330 1.00 45.48 552 GLN A CA 1
ATOM 1799 C C . GLN A 1 237 ? 27.697 75.028 52.743 1.00 55.41 552 GLN A C 1
ATOM 1800 O O . GLN A 1 237 ? 27.271 76.165 52.563 1.00 58.24 552 GLN A O 1
ATOM 1806 N N . ASP A 1 238 ? 26.970 74.062 53.296 1.00 62.23 553 ASP A N 1
ATOM 1807 C CA . ASP A 1 238 ? 25.634 74.311 53.817 1.00 50.60 553 ASP A CA 1
ATOM 1808 C C . ASP A 1 238 ? 25.679 75.391 54.887 1.00 48.06 553 ASP A C 1
ATOM 1809 O O . ASP A 1 238 ? 24.893 76.327 54.872 1.00 53.14 553 ASP A O 1
ATOM 1814 N N . LEU A 1 239 ? 26.627 75.264 55.805 1.00 57.30 554 LEU A N 1
ATOM 1815 C CA . LEU A 1 239 ? 26.774 76.229 56.889 1.00 55.20 554 LEU A CA 1
ATOM 1816 C C . LEU A 1 239 ? 27.189 77.601 56.354 1.00 51.83 554 LEU A C 1
ATOM 1817 O O . LEU A 1 239 ? 26.610 78.618 56.735 1.00 57.06 554 LEU A O 1
ATOM 1822 N N . ALA A 1 240 ? 28.179 77.628 55.464 1.00 43.70 555 ALA A N 1
ATOM 1823 C CA . ALA A 1 240 ? 28.631 78.879 54.863 1.00 41.86 555 ALA A CA 1
ATOM 1824 C C . ALA A 1 240 ? 27.505 79.593 54.096 1.00 52.84 555 ALA A C 1
ATOM 1825 O O . ALA A 1 240 ? 27.404 80.831 54.113 1.00 40.93 555 ALA A O 1
ATOM 1827 N N . PHE A 1 241 ? 26.655 78.817 53.431 1.00 53.00 556 PHE A N 1
ATOM 1828 C CA . PHE A 1 241 ? 25.515 79.411 52.758 1.00 49.84 556 PHE A CA 1
ATOM 1829 C C . PHE A 1 241 ? 24.676 80.176 53.761 1.00 49.31 556 PHE A C 1
ATOM 1830 O O . PHE A 1 241 ? 24.356 81.336 53.538 1.00 57.30 556 PHE A O 1
ATOM 1838 N N . ARG A 1 242 ? 24.337 79.513 54.865 1.00 40.37 557 ARG A N 1
ATOM 1839 C CA . ARG A 1 242 ? 23.504 80.098 55.904 1.00 42.74 557 ARG A CA 1
ATOM 1840 C C . ARG A 1 242 ? 24.029 81.445 56.384 1.00 53.40 557 ARG A C 1
ATOM 1841 O O . ARG A 1 242 ? 23.269 82.419 56.454 1.00 53.48 557 ARG A O 1
ATOM 1849 N N . ARG A 1 243 ? 25.320 81.505 56.713 1.00 48.92 558 ARG A N 1
ATOM 1850 C CA . ARG A 1 243 ? 25.894 82.748 57.228 1.00 50.10 558 ARG A CA 1
ATOM 1851 C C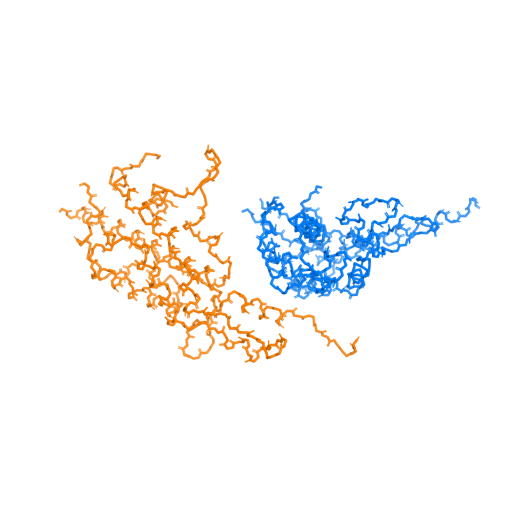 . ARG A 1 243 ? 25.919 83.811 56.149 1.00 49.14 558 ARG A C 1
ATOM 1852 O O . ARG A 1 243 ? 25.782 84.991 56.435 1.00 61.58 558 ARG A O 1
ATOM 1860 N N . HIS A 1 244 ? 26.094 83.384 54.906 1.00 47.57 559 HIS A N 1
ATOM 1861 C CA . HIS A 1 244 ? 26.088 84.312 53.787 1.00 41.06 559 HIS A CA 1
ATOM 1862 C C . HIS A 1 244 ? 24.754 85.015 53.610 1.00 46.32 559 HIS A C 1
ATOM 1863 O O . HIS A 1 244 ? 24.717 86.243 53.561 1.00 54.18 559 HIS A O 1
ATOM 1870 N N . ILE A 1 245 ? 23.660 84.263 53.487 1.00 39.86 560 ILE A N 1
ATOM 1871 C CA . ILE A 1 245 ? 22.383 84.936 53.273 1.00 54.67 560 ILE A CA 1
ATOM 1872 C C . ILE A 1 245 ? 22.047 85.796 54.477 1.00 45.67 560 ILE A C 1
ATOM 1873 O O . ILE A 1 245 ? 21.532 86.888 54.314 1.00 57.96 560 ILE A O 1
ATOM 1878 N N . ALA A 1 246 ? 22.399 85.328 55.670 1.00 48.12 561 ALA A N 1
ATOM 1879 C CA . ALA A 1 246 ? 22.194 86.107 56.888 1.00 54.10 561 ALA A CA 1
ATOM 1880 C C . ALA A 1 246 ? 22.944 87.435 56.851 1.00 60.09 561 ALA A C 1
ATOM 1881 O O . ALA A 1 246 ? 22.354 88.479 57.138 1.00 62.85 561 ALA A O 1
ATOM 1883 N N . LYS A 1 247 ? 24.235 87.398 56.504 1.00 60.04 562 LYS A N 1
ATOM 1884 C CA . LYS A 1 247 ? 25.028 88.623 56.374 1.00 51.52 562 LYS A CA 1
ATOM 1885 C C . LYS A 1 247 ? 24.378 89.558 55.367 1.00 51.45 562 LYS A C 1
ATOM 1886 O O . LYS A 1 247 ? 24.478 90.776 55.468 1.00 55.15 562 LYS A O 1
ATOM 1892 N N . GLY A 1 248 ? 23.686 88.974 54.402 1.00 50.99 563 GLY A N 1
ATOM 1893 C CA . GLY A 1 248 ? 23.002 89.752 53.397 1.00 36.93 563 GLY A CA 1
ATOM 1894 C C . GLY A 1 248 ? 21.878 90.536 54.004 1.00 44.62 563 GLY A C 1
ATOM 1895 O O . GLY A 1 248 ? 21.841 91.754 53.858 1.00 66.36 563 GLY A O 1
ATOM 1896 N N . GLU A 1 249 ? 20.978 89.839 54.696 1.00 51.96 564 GLU A N 1
ATOM 1897 C CA . GLU A 1 249 ? 19.820 90.460 55.334 1.00 51.48 564 GLU A CA 1
ATOM 1898 C C . GLU A 1 249 ? 20.254 91.575 56.257 1.00 55.07 564 GLU A C 1
ATOM 1899 O O . GLU A 1 249 ? 19.683 92.664 56.235 1.00 62.74 564 GLU A O 1
ATOM 1905 N N . MET A 1 250 ? 21.272 91.292 57.060 1.00 44.10 565 MET A N 1
ATOM 1906 C CA . MET A 1 250 ? 21.782 92.261 58.017 1.00 52.09 565 MET A CA 1
ATOM 1907 C C . MET A 1 250 ? 22.164 93.562 57.341 1.00 58.33 565 MET A C 1
ATOM 1908 O O . MET A 1 250 ? 21.747 94.638 57.768 1.00 60.48 565 MET A O 1
ATOM 1913 N N . GLU A 1 251 ? 22.938 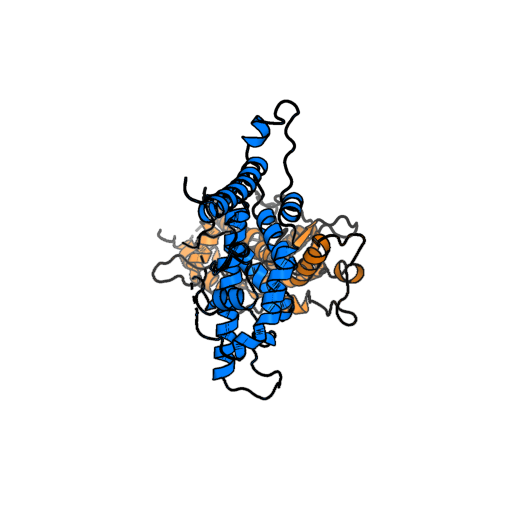93.452 56.269 1.00 58.91 566 GLU A N 1
ATOM 1914 C CA . GLU A 1 251 ? 23.379 94.620 55.522 1.00 54.38 566 GLU A CA 1
ATOM 1915 C C . GLU A 1 251 ? 22.221 95.425 54.963 1.00 58.16 566 GLU A C 1
ATOM 1916 O O . GLU A 1 251 ? 22.295 96.650 54.884 1.00 77.30 566 GLU A O 1
ATOM 1922 N N . GLU A 1 252 ? 21.152 94.735 54.582 1.00 47.20 567 GLU A N 1
ATOM 1923 C CA . GLU A 1 252 ? 19.973 95.408 54.057 1.00 53.09 567 GLU A CA 1
ATOM 1924 C C . GLU A 1 252 ? 19.160 96.120 55.149 1.00 66.64 567 GLU A C 1
ATOM 1925 O O . GLU A 1 252 ? 18.456 97.083 54.864 1.00 75.14 567 GLU A O 1
ATOM 1931 N N . LEU A 1 253 ? 19.263 95.653 56.392 1.00 57.51 568 LEU A N 1
ATOM 1932 C CA . LEU A 1 253 ? 18.518 96.251 57.495 1.00 53.18 568 LEU A CA 1
ATOM 1933 C C . LEU A 1 253 ? 19.315 97.338 58.197 1.00 62.87 568 LEU A C 1
ATOM 1934 O O . LEU A 1 253 ? 18.754 98.318 58.684 1.00 71.92 568 LEU A O 1
ATOM 1939 N N . SER A 1 254 ? 20.625 97.153 58.273 1.00 68.49 569 SER A N 1
ATOM 1940 C CA . SER A 1 254 ? 21.455 98.048 59.062 1.00 71.75 569 SER A CA 1
ATOM 1941 C C . SER A 1 254 ? 21.690 99.368 58.337 1.00 91.20 569 SER A C 1
ATOM 1942 O O . SER A 1 254 ? 22.033 99.380 57.150 1.00 91.66 569 SER A O 1
ATOM 1945 N N . PRO A 1 255 ? 21.500 100.484 59.061 1.00 95.79 570 PRO A N 1
ATOM 1946 C CA . PRO A 1 255 ? 21.536 101.876 58.598 1.00 89.95 570 PRO A CA 1
ATOM 1947 C C . PRO A 1 255 ? 22.854 102.287 57.963 1.00 99.73 570 PRO A C 1
ATOM 1948 O O . PRO A 1 255 ? 23.882 101.646 58.199 1.00 106.12 570 PRO A O 1
ATOM 1952 N N . ALA A 1 256 ? 22.811 103.359 57.172 1.00 107.66 571 ALA A N 1
ATOM 1953 C CA . ALA A 1 256 ? 24.016 103.959 56.602 1.00 118.39 571 ALA A CA 1
ATOM 1954 C C . ALA A 1 256 ? 24.770 104.780 57.651 1.00 122.74 571 ALA A C 1
ATOM 1955 O O . ALA A 1 256 ? 24.172 105.281 58.609 1.00 109.59 571 ALA A O 1
ATOM 1957 N N . GLN A 1 257 ? 26.081 104.908 57.456 1.00 132.28 572 GLN A N 1
ATOM 1958 C CA . GLN A 1 257 ? 26.973 105.538 58.429 1.00 132.95 572 GLN A CA 1
ATOM 1959 C C . GLN A 1 257 ? 26.931 104.828 59.779 1.00 127.43 572 GLN A C 1
ATOM 1960 O O . GLN A 1 257 ? 26.278 105.290 60.713 1.00 120.18 572 GLN A O 1
ATOM 1966 N N . SER B 1 2 ? 26.597 32.590 32.836 1.00 37.80 317 SER B N 1
ATOM 1967 C CA . SER B 1 2 ? 26.086 31.501 33.670 1.00 55.12 317 SER B CA 1
ATOM 1968 C C . SER B 1 2 ? 25.303 32.008 34.864 1.00 54.93 317 SER B C 1
ATOM 1969 O O . SER B 1 2 ? 24.194 31.537 35.112 1.00 68.76 317 SER B O 1
ATOM 1972 N N . GLY B 1 3 ? 25.883 32.950 35.609 1.00 48.01 318 GLY B N 1
ATOM 1973 C CA . GLY B 1 3 ? 25.252 33.486 36.811 1.00 36.23 318 GLY B CA 1
ATOM 1974 C C . GLY B 1 3 ? 23.892 34.111 36.538 1.00 53.38 318 GLY B C 1
ATOM 1975 O O . GLY B 1 3 ? 23.725 34.854 35.559 1.00 58.23 318 GLY B O 1
ATOM 1976 N N . PHE B 1 4 ? 22.907 33.797 37.380 1.00 51.58 319 PHE B N 1
ATOM 1977 C CA . PHE B 1 4 ? 21.539 34.280 37.157 1.00 55.82 319 PHE B CA 1
ATOM 1978 C C . PHE B 1 4 ? 20.871 34.870 38.395 1.00 52.39 319 PHE B C 1
ATOM 1979 O O . PHE B 1 4 ? 19.645 34.926 38.489 1.00 51.49 319 PHE B O 1
ATOM 1987 N N . LEU B 1 5 ? 21.689 35.319 39.333 1.00 50.94 320 LEU B N 1
ATOM 1988 C CA . LEU B 1 5 ? 21.198 35.870 40.584 1.00 51.47 320 LEU B CA 1
ATOM 1989 C C . LEU B 1 5 ? 20.875 37.357 40.464 1.00 55.85 320 LEU B C 1
ATOM 1990 O O . LEU B 1 5 ? 21.479 38.070 39.656 1.00 54.61 320 LEU B O 1
ATOM 1995 N N . TYR B 1 6 ? 19.900 37.799 41.257 1.00 61.37 321 TYR B N 1
ATOM 1996 C CA . TYR B 1 6 ? 19.650 39.221 41.533 1.00 58.76 321 TYR B CA 1
ATOM 1997 C C . TYR B 1 6 ? 19.064 40.071 40.391 1.00 61.22 321 TYR B C 1
ATOM 1998 O O . TYR B 1 6 ? 19.724 40.974 39.899 1.00 69.60 321 TYR B O 1
ATOM 2007 N N . GLY B 1 7 ? 17.826 39.815 39.988 1.00 61.27 322 GLY B N 1
ATOM 2008 C CA . GLY B 1 7 ? 17.184 40.688 39.022 1.00 56.55 322 GLY B CA 1
ATOM 2009 C C . GLY B 1 7 ? 15.690 40.499 38.832 1.00 75.33 322 GLY B C 1
ATOM 2010 O O . GLY B 1 7 ? 15.244 39.487 38.306 1.00 91.15 322 GLY B O 1
ATOM 2011 N N . GLY B 1 8 ? 14.898 41.476 39.246 1.00 83.20 323 GLY B N 1
ATOM 2012 C CA . GLY B 1 8 ? 13.467 41.386 39.022 1.00 82.21 323 GLY B CA 1
ATOM 2013 C C . GLY B 1 8 ? 13.013 42.170 37.809 1.00 74.47 323 GLY B C 1
ATOM 2014 O O . GLY B 1 8 ? 11.823 42.257 37.521 1.00 89.73 323 GLY B O 1
ATOM 2015 N N . ARG B 1 9 ? 13.988 42.709 37.087 1.00 63.45 324 ARG B N 1
ATOM 2016 C CA . ARG B 1 9 ? 13.785 43.768 36.087 1.00 62.56 324 ARG B CA 1
ATOM 2017 C C . ARG B 1 9 ? 12.868 43.452 34.902 1.00 72.13 324 ARG B C 1
ATOM 2018 O O . ARG B 1 9 ? 12.521 44.347 34.135 1.00 83.94 324 ARG B O 1
ATOM 2026 N N . GLY B 1 10 ? 12.478 42.196 34.725 1.00 70.90 325 GLY B N 1
ATOM 2027 C CA . GLY B 1 10 ? 11.451 41.862 33.731 1.00 69.37 325 GLY B CA 1
ATOM 2028 C C . GLY B 1 10 ? 11.964 41.661 32.319 1.00 71.14 325 GLY B C 1
ATOM 2029 O O . GLY B 1 10 ? 13.128 41.903 32.010 1.00 75.98 325 GLY B O 1
ATOM 2030 N N . MET B 1 11 ? 11.041 41.241 31.455 1.00 68.81 326 MET B N 1
ATOM 2031 C CA . MET B 1 11 ? 11.335 40.781 30.100 1.00 75.89 326 MET B CA 1
ATOM 2032 C C . MET B 1 11 ? 11.679 41.900 29.122 1.00 83.03 326 MET B C 1
ATOM 2033 O O . MET B 1 11 ? 12.046 41.658 27.972 1.00 86.09 326 MET B O 1
ATOM 2038 N N . HIS B 1 12 ? 11.578 43.128 29.592 1.00 85.64 327 HIS B N 1
ATOM 2039 C CA . HIS B 1 12 ? 11.713 44.289 28.733 1.00 91.04 327 HIS B CA 1
ATOM 2040 C C . HIS B 1 12 ? 13.189 44.666 28.602 1.00 80.93 327 HIS B C 1
ATOM 2041 O O . HIS B 1 12 ? 13.534 45.815 28.331 1.00 95.04 327 HIS B O 1
ATOM 2048 N N . GLY B 1 13 ? 14.050 43.670 28.792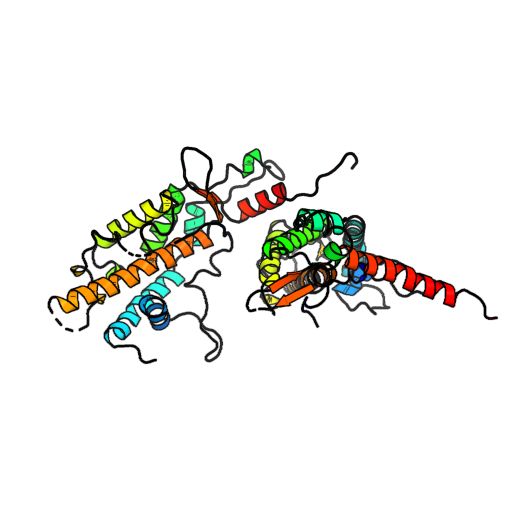 1.00 63.42 328 GLY B N 1
ATOM 2049 C CA . GLY B 1 13 ? 15.493 43.833 28.766 1.00 60.34 328 GLY B CA 1
ATOM 2050 C C . GLY B 1 13 ? 16.154 42.492 28.458 1.00 71.21 328 GLY B C 1
ATOM 2051 O O . GLY B 1 13 ? 17.379 42.393 28.303 1.00 69.91 328 GLY B O 1
ATOM 2052 N N . PHE B 1 14 ? 15.317 41.457 28.388 1.00 56.54 329 PHE B N 1
ATOM 2053 C CA . PHE B 1 14 ? 15.692 40.143 27.885 1.00 48.83 329 PHE B CA 1
ATOM 2054 C C . PHE B 1 14 ? 16.425 40.278 26.544 1.00 61.31 329 PHE B C 1
ATOM 2055 O O . PHE B 1 14 ? 16.099 41.157 25.753 1.00 72.82 329 PHE B O 1
ATOM 2063 N N . CYS B 1 15 ? 17.413 39.420 26.291 1.00 70.38 330 CYS B N 1
ATOM 2064 C CA . CYS B 1 15 ? 18.252 39.528 25.085 1.00 66.41 330 CYS B CA 1
ATOM 2065 C C . CYS B 1 15 ? 17.459 39.566 23.779 1.00 69.23 330 CYS B C 1
ATOM 2066 O O . CYS B 1 15 ? 17.686 40.424 22.928 1.00 74.78 330 CYS B O 1
ATOM 2069 N N . LEU B 1 16 ? 16.524 38.634 23.638 1.00 70.75 331 LEU B N 1
ATOM 2070 C CA . LEU B 1 16 ? 15.676 38.532 22.454 1.00 72.91 331 LEU B CA 1
ATOM 2071 C C . LEU B 1 16 ? 14.723 39.710 22.276 1.00 74.95 331 LEU B C 1
ATOM 2072 O O . LEU B 1 16 ? 13.994 39.761 21.291 1.00 82.32 331 LEU B O 1
ATOM 2077 N N . ASN B 1 17 ? 14.704 40.639 23.229 1.00 64.01 332 ASN B N 1
ATOM 2078 C CA . ASN B 1 17 ? 13.788 41.776 23.153 1.00 53.79 332 ASN B CA 1
ATOM 2079 C C . ASN B 1 17 ? 14.510 43.104 22.999 1.00 64.40 332 ASN B C 1
ATOM 2080 O O . ASN B 1 17 ? 13.879 44.153 22.901 1.00 75.43 332 ASN B O 1
ATOM 2085 N N . ARG B 1 18 ? 15.835 43.059 22.969 1.00 76.74 333 ARG B N 1
ATOM 2086 C CA . ARG B 1 18 ? 16.617 44.276 22.792 1.00 90.30 333 ARG B CA 1
ATOM 2087 C C . ARG B 1 18 ? 16.733 44.630 21.308 1.00 91.92 333 ARG B C 1
ATOM 2088 O O . ARG B 1 18 ? 16.698 43.754 20.443 1.00 92.72 333 ARG B O 1
ATOM 2096 N N . LYS B 1 19 ? 16.859 45.922 21.025 1.00 104.13 334 LYS B N 1
ATOM 2097 C CA . LYS B 1 19 ? 16.694 46.433 19.666 1.00 113.23 334 LYS B CA 1
ATOM 2098 C C . LYS B 1 19 ? 18.005 46.667 18.919 1.00 112.26 334 LYS B C 1
ATOM 2099 O O . LYS B 1 19 ? 19.069 46.791 19.525 1.00 100.80 334 LYS B O 1
ATOM 2105 N N . ARG B 1 20 ? 17.908 46.732 17.594 1.00 126.91 335 ARG B N 1
ATOM 2106 C CA . ARG B 1 20 ? 19.069 46.924 16.729 1.00 142.06 335 ARG B CA 1
ATOM 2107 C C . ARG B 1 20 ? 19.443 48.404 16.608 1.00 151.85 335 ARG B C 1
ATOM 2108 O O . ARG B 1 20 ? 18.578 49.276 16.690 1.00 153.64 335 ARG B O 1
ATOM 2116 N N . ARG B 1 21 ? 20.734 48.676 16.420 1.00 159.31 336 ARG B N 1
ATOM 2117 C CA . ARG B 1 21 ? 21.245 50.041 16.293 1.00 167.96 336 ARG B CA 1
ATOM 2118 C C . ARG B 1 21 ? 20.498 50.859 15.237 1.00 179.12 336 ARG B C 1
ATOM 2119 O O . ARG B 1 21 ? 19.882 50.302 14.327 1.00 183.87 336 ARG B O 1
ATOM 2127 N N . THR B 1 22 ? 20.559 52.182 15.364 1.00 183.55 337 THR B N 1
ATOM 2128 C CA . THR B 1 22 ? 19.823 53.076 14.473 1.00 184.31 337 THR B CA 1
ATOM 2129 C C . THR B 1 22 ? 20.362 53.060 13.042 1.00 185.34 337 THR B C 1
ATOM 2130 O O . THR B 1 22 ? 21.167 53.910 12.658 1.00 186.28 337 THR B O 1
ATOM 2134 N N . ALA B 1 23 ? 19.921 52.083 12.258 1.00 183.44 338 ALA B N 1
ATOM 2135 C CA . ALA B 1 23 ? 20.238 52.056 10.838 1.00 184.96 338 ALA B CA 1
ATOM 2136 C C . ALA B 1 23 ? 19.304 53.029 10.134 1.00 189.12 338 ALA B C 1
ATOM 2137 O O . ALA B 1 23 ? 19.700 53.740 9.212 1.00 189.84 338 ALA B O 1
ATOM 2139 N N . ALA B 1 24 ? 18.058 53.050 10.595 1.00 191.74 339 ALA B N 1
ATOM 2140 C CA . ALA B 1 24 ? 17.039 53.966 10.097 1.00 189.56 339 ALA B CA 1
ATOM 2141 C C . ALA B 1 24 ? 15.920 54.031 11.129 1.00 184.96 339 ALA B C 1
ATOM 2142 O O . ALA B 1 24 ? 14.737 53.976 10.788 1.00 181.98 339 ALA B O 1
ATOM 2144 N N . GLY B 1 25 ? 16.308 54.147 12.395 1.00 180.16 340 GLY B N 1
ATOM 2145 C CA . GLY B 1 25 ? 15.373 54.039 13.498 1.00 172.85 340 GLY B CA 1
ATOM 2146 C C . GLY B 1 25 ? 15.396 52.623 14.043 1.00 165.68 340 GLY B C 1
ATOM 2147 O O . GLY B 1 25 ? 15.096 51.677 13.313 1.00 167.10 340 GLY B O 1
ATOM 2148 N N . PRO B 1 26 ? 15.762 52.472 15.327 1.00 153.57 341 PRO B N 1
ATOM 2149 C CA . PRO B 1 26 ? 15.937 51.180 16.003 1.00 144.57 341 PRO B CA 1
ATOM 2150 C C . PRO B 1 26 ? 14.765 50.217 15.812 1.00 140.38 341 PRO B C 1
ATOM 2151 O O . PRO B 1 26 ? 13.650 50.511 16.247 1.00 140.79 341 PRO B O 1
ATOM 2155 N N . ARG B 1 27 ? 15.022 49.081 15.166 1.00 133.44 342 ARG B N 1
ATOM 2156 C CA . ARG B 1 27 ? 13.997 48.054 14.993 1.00 128.78 342 ARG B CA 1
ATOM 2157 C C . ARG B 1 27 ? 14.353 46.733 15.677 1.00 118.30 342 ARG B C 1
ATOM 2158 O O . ARG B 1 27 ? 15.486 46.530 16.123 1.00 102.74 342 ARG B O 1
ATOM 2166 N N . ARG B 1 28 ? 13.370 45.840 15.753 1.00 119.12 343 ARG B N 1
ATOM 2167 C CA . ARG B 1 28 ? 13.545 44.563 16.432 1.00 118.12 343 ARG B CA 1
ATOM 2168 C C . ARG B 1 28 ? 14.499 43.649 15.677 1.00 115.18 343 ARG B C 1
ATOM 2169 O O . ARG B 1 28 ? 14.944 43.969 14.574 1.00 124.96 343 ARG B O 1
ATOM 2177 N N . LEU B 1 29 ? 14.820 42.513 16.282 1.00 102.46 344 LEU B N 1
ATOM 2178 C CA . LEU B 1 29 ? 15.827 41.629 15.722 1.00 94.19 344 LEU B CA 1
ATOM 2179 C C . LEU B 1 29 ? 15.282 40.775 14.588 1.00 99.92 344 LEU B C 1
ATOM 2180 O O . LEU B 1 29 ? 14.090 40.462 14.535 1.00 102.36 344 LEU B O 1
ATOM 2185 N N . GLN B 1 30 ? 16.179 40.416 13.679 1.00 93.45 345 GLN B N 1
ATOM 2186 C CA . GLN B 1 30 ? 15.869 39.522 12.584 1.00 87.71 345 GLN B CA 1
ATOM 2187 C C . GLN B 1 30 ? 16.821 38.344 12.686 1.00 83.92 345 GLN B C 1
ATOM 2188 O O . GLN B 1 30 ? 17.831 38.426 13.382 1.00 80.00 345 GLN B O 1
ATOM 2194 N N . GLY B 1 31 ? 16.497 37.253 11.999 1.00 88.44 346 GLY B N 1
ATOM 2195 C CA . GLY B 1 31 ? 17.277 36.030 12.062 1.00 82.08 346 GLY B CA 1
ATOM 2196 C C . GLY B 1 31 ? 18.778 36.213 11.939 1.00 86.24 346 GLY B C 1
ATOM 2197 O O . GLY B 1 31 ? 19.544 35.545 12.631 1.00 97.20 346 GLY B O 1
ATOM 2198 N N . GLN B 1 32 ? 19.208 37.125 11.074 1.00 83.19 347 GLN B N 1
ATOM 2199 C CA . GLN B 1 32 ? 20.636 37.298 10.838 1.00 90.69 347 GLN B CA 1
ATOM 2200 C C . GLN B 1 32 ? 21.310 38.004 12.006 1.00 96.42 347 GLN B C 1
ATOM 2201 O O . GLN B 1 32 ? 22.515 37.865 12.212 1.00 109.23 347 GLN B O 1
ATOM 2207 N N . ASP B 1 33 ? 20.532 38.763 12.769 1.00 91.80 348 ASP B N 1
ATOM 2208 C CA . ASP B 1 33 ? 21.035 39.345 14.005 1.00 82.05 348 ASP B CA 1
ATOM 2209 C C . ASP B 1 33 ? 21.331 38.213 14.983 1.00 80.75 348 ASP B C 1
ATOM 2210 O O . ASP B 1 33 ? 22.458 38.067 15.461 1.00 72.87 348 ASP B O 1
ATOM 2215 N N . LEU B 1 34 ? 20.304 37.410 15.255 1.00 76.27 349 LEU B N 1
ATOM 2216 C CA . LEU B 1 34 ? 20.403 36.267 16.151 1.00 75.51 349 LEU B CA 1
ATOM 2217 C C . LEU B 1 34 ? 21.613 35.394 15.828 1.00 84.95 349 LEU B C 1
ATOM 2218 O O . LEU B 1 34 ? 22.366 35.011 16.728 1.00 81.81 349 LEU B O 1
ATOM 2223 N N . VAL B 1 35 ? 21.794 35.086 14.544 1.00 85.34 350 VAL B N 1
ATOM 2224 C CA . VAL B 1 35 ? 22.902 34.239 14.105 1.00 86.88 350 VAL B CA 1
ATOM 2225 C C . VAL B 1 35 ? 24.246 34.882 14.446 1.00 84.20 350 VAL B C 1
ATOM 2226 O O . VAL B 1 35 ? 25.126 34.237 15.031 1.00 71.35 350 VAL B O 1
ATOM 2230 N N . ARG B 1 36 ? 24.393 36.155 14.086 1.00 79.60 351 ARG B N 1
ATOM 2231 C CA . ARG B 1 36 ? 25.576 36.920 14.458 1.00 78.71 351 ARG B CA 1
ATOM 2232 C C . ARG B 1 36 ? 25.714 36.938 15.971 1.00 84.46 351 ARG B C 1
ATOM 2233 O O . ARG B 1 36 ? 26.812 36.805 16.508 1.00 88.51 351 ARG B O 1
ATOM 2241 N N . LEU B 1 37 ? 24.578 37.092 16.643 1.00 84.15 352 LEU B N 1
ATOM 2242 C CA . LEU B 1 37 ? 24.512 37.125 18.097 1.00 85.81 352 LEU B CA 1
ATOM 2243 C C . LEU B 1 37 ? 25.035 35.822 18.721 1.00 78.76 352 LEU B C 1
ATOM 2244 O O . LEU B 1 37 ? 25.735 35.844 19.733 1.00 75.28 352 LEU B O 1
ATOM 2249 N N . VAL B 1 38 ? 24.705 34.691 18.108 1.00 69.91 353 VAL B N 1
ATOM 2250 C CA . VAL B 1 38 ? 25.118 33.394 18.635 1.00 70.74 353 VAL B CA 1
ATOM 2251 C C . VAL B 1 38 ? 26.538 32.960 18.244 1.00 85.15 353 VAL B C 1
ATOM 2252 O O . VAL B 1 38 ? 27.331 32.570 19.100 1.00 94.91 353 VAL B O 1
ATOM 2256 N N . PHE B 1 39 ? 26.860 33.016 16.956 1.00 94.86 354 PHE B N 1
ATOM 2257 C CA . PHE B 1 39 ? 28.097 32.405 16.469 1.00 91.74 354 PHE B CA 1
ATOM 2258 C C . PHE B 1 39 ? 29.251 33.373 16.224 1.00 99.35 354 PHE B C 1
ATOM 2259 O O . PHE B 1 39 ? 30.360 32.944 15.909 1.00 99.92 354 PHE B O 1
ATOM 2267 N N . PHE B 1 40 ? 28.997 34.671 16.359 1.00 102.49 355 PHE B N 1
ATOM 2268 C CA . PHE B 1 40 ? 30.057 35.657 16.179 1.00 97.14 355 PHE B CA 1
ATOM 2269 C C . PHE B 1 40 ? 30.112 36.691 17.308 1.00 110.15 355 PHE B C 1
ATOM 2270 O O . PHE B 1 40 ? 31.132 36.821 17.982 1.00 108.82 355 PHE B O 1
ATOM 2278 N N . GLU B 1 41 ? 29.018 37.419 17.516 1.00 126.03 356 GLU B N 1
ATOM 2279 C CA . GLU B 1 41 ? 28.930 38.370 18.628 1.00 132.46 356 GLU B CA 1
ATOM 2280 C C . GLU B 1 41 ? 27.575 38.324 19.333 1.00 125.10 356 GLU B C 1
ATOM 2281 O O . GLU B 1 41 ? 27.287 39.155 20.198 1.00 117.41 356 GLU B O 1
ATOM 2287 N N . LYS B 1 54 ? 31.608 41.021 7.715 1.00 110.67 369 LYS B N 1
ATOM 2288 C CA . LYS B 1 54 ? 30.513 41.889 7.308 1.00 116.44 369 LYS B CA 1
ATOM 2289 C C . LYS B 1 54 ? 29.585 41.137 6.361 1.00 109.16 369 LYS B C 1
ATOM 2290 O O . LYS B 1 54 ? 28.397 41.441 6.255 1.00 114.43 369 LYS B O 1
ATOM 2296 N N . LYS B 1 55 ? 30.144 40.153 5.668 1.00 103.46 370 LYS B N 1
ATOM 2297 C CA . LYS B 1 55 ? 29.357 39.257 4.831 1.00 116.67 370 LYS B CA 1
ATOM 2298 C C . LYS B 1 55 ? 29.131 37.978 5.618 1.00 119.93 370 LYS B C 1
ATOM 2299 O O . LYS B 1 55 ? 30.040 37.496 6.290 1.00 129.04 370 LYS B O 1
ATOM 2305 N N . LEU B 1 56 ? 27.925 37.431 5.542 1.00 112.81 371 LEU B N 1
ATOM 2306 C CA . LEU B 1 56 ? 27.586 36.263 6.345 1.00 108.71 371 LEU B CA 1
ATOM 2307 C C . LEU B 1 56 ? 27.808 34.958 5.580 1.00 105.94 371 LEU B C 1
ATOM 2308 O O . LEU B 1 56 ? 27.035 34.621 4.689 1.00 115.95 371 LEU B O 1
ATOM 2313 N N . PRO B 1 57 ? 28.866 34.217 5.941 1.00 94.46 372 PRO B N 1
ATOM 2314 C CA . PRO B 1 57 ? 29.276 32.944 5.337 1.00 96.04 372 PRO B CA 1
ATOM 2315 C C . PRO B 1 57 ? 28.107 31.992 5.099 1.00 104.69 372 PRO B C 1
ATOM 2316 O O . PRO B 1 57 ? 27.316 31.762 6.009 1.00 106.79 372 PRO B O 1
ATOM 2320 N N . LEU B 1 58 ? 28.025 31.450 3.885 1.00 111.97 373 LEU B N 1
ATOM 2321 C CA . LEU B 1 58 ? 26.859 30.705 3.405 1.00 113.04 373 LEU B CA 1
ATOM 2322 C C . LEU B 1 58 ? 26.289 29.684 4.387 1.00 113.44 373 LEU B C 1
ATOM 2323 O O . LEU B 1 58 ? 25.070 29.536 4.497 1.00 116.47 373 LEU B O 1
ATOM 2328 N N . ARG B 1 59 ? 27.167 28.985 5.099 1.00 108.46 374 ARG B N 1
ATOM 2329 C CA . ARG B 1 59 ? 26.728 27.979 6.059 1.00 107.18 374 ARG B CA 1
ATOM 2330 C C . ARG B 1 59 ? 25.869 28.615 7.148 1.00 113.23 374 ARG B C 1
ATOM 2331 O O . ARG B 1 59 ? 24.976 27.973 7.702 1.00 111.02 374 ARG B O 1
ATOM 2339 N N . TYR B 1 60 ? 26.147 29.886 7.434 1.00 112.65 375 TYR B N 1
ATOM 2340 C CA . TYR B 1 60 ? 25.415 30.650 8.438 1.00 103.15 375 TYR B CA 1
ATOM 2341 C C . TYR B 1 60 ? 24.274 31.465 7.832 1.00 108.16 375 TYR B C 1
ATOM 2342 O O . TYR B 1 60 ? 23.290 31.770 8.502 1.00 108.57 375 TYR B O 1
ATOM 2351 N N . PHE B 1 61 ? 24.409 31.821 6.560 1.00 113.12 376 PHE B N 1
ATOM 2352 C CA . PHE B 1 61 ? 23.361 32.558 5.864 1.00 109.60 376 PHE B CA 1
ATOM 2353 C C . PHE B 1 61 ? 22.140 31.664 5.620 1.00 101.78 376 PHE B C 1
ATOM 2354 O O . PHE B 1 61 ? 21.046 32.145 5.314 1.00 89.23 376 PHE B O 1
ATOM 2362 N N . ASN B 1 62 ? 22.338 30.358 5.770 1.00 99.11 377 ASN B N 1
ATOM 2363 C CA . ASN B 1 62 ? 21.261 29.391 5.619 1.00 100.01 377 ASN B CA 1
ATOM 2364 C C . ASN B 1 62 ? 20.466 29.211 6.905 1.00 107.54 377 ASN B C 1
ATOM 2365 O O . ASN B 1 62 ? 19.335 28.721 6.887 1.00 113.11 377 ASN B O 1
ATOM 2370 N N . MET B 1 63 ? 21.061 29.611 8.023 1.00 102.86 378 MET B N 1
ATOM 2371 C CA . MET B 1 63 ? 20.402 29.491 9.314 1.00 89.01 378 MET B CA 1
ATOM 2372 C C . MET B 1 63 ? 19.351 30.583 9.485 1.00 85.50 378 MET B C 1
ATOM 2373 O O . MET B 1 63 ? 18.396 30.422 10.245 1.00 87.24 378 MET B O 1
ATOM 2378 N N . VAL B 1 64 ? 19.532 31.689 8.771 1.00 74.72 379 VAL B N 1
ATOM 2379 C CA . VAL B 1 64 ? 18.710 32.885 8.967 1.00 74.01 379 VAL B CA 1
ATOM 2380 C C . VAL B 1 64 ? 17.186 32.678 8.947 1.00 88.73 379 VAL B C 1
ATOM 2381 O O . VAL B 1 64 ? 16.484 33.264 9.767 1.00 101.74 379 VAL B O 1
ATOM 2385 N N . PRO B 1 65 ? 16.664 31.849 8.025 1.00 98.10 380 PRO B N 1
ATOM 2386 C CA . PRO B 1 65 ? 15.219 31.595 8.106 1.00 106.01 380 PRO B CA 1
ATOM 2387 C C . PRO B 1 65 ? 14.813 30.861 9.385 1.00 107.01 380 PRO B C 1
ATOM 2388 O O . PRO B 1 65 ? 13.726 31.103 9.918 1.00 106.13 380 PRO B O 1
ATOM 2392 N N . VAL B 1 66 ? 15.686 29.979 9.863 1.00 106.12 381 VAL B N 1
ATOM 2393 C CA . VAL B 1 66 ? 15.416 29.155 11.040 1.00 100.54 381 VAL B CA 1
ATOM 2394 C C . VAL B 1 66 ? 15.432 29.977 12.328 1.00 100.24 381 VAL B C 1
ATOM 2395 O O . VAL B 1 66 ? 14.513 29.893 13.146 1.00 98.22 381 VAL B O 1
ATOM 2399 N N . PHE B 1 67 ? 16.486 30.768 12.502 1.00 90.61 382 PHE B N 1
ATOM 2400 C CA . PHE B 1 67 ? 16.597 31.665 13.644 1.00 80.76 382 PHE B CA 1
ATOM 2401 C C . PHE B 1 67 ? 15.656 32.856 13.528 1.00 91.65 382 PHE B C 1
ATOM 2402 O O . PHE B 1 67 ? 15.587 33.686 14.426 1.00 106.98 382 PHE B O 1
ATOM 2410 N N . GLY B 1 68 ? 14.951 32.960 12.410 1.00 88.09 383 GLY B N 1
ATOM 2411 C CA . GLY B 1 68 ? 13.921 33.969 12.280 1.00 88.65 383 GLY B CA 1
ATOM 2412 C C . GLY B 1 68 ? 12.634 33.377 12.810 1.00 91.69 383 GLY B C 1
ATOM 2413 O O . GLY B 1 68 ? 11.783 34.075 13.364 1.00 95.61 383 GLY B O 1
ATOM 2414 N N . ARG B 1 69 ? 12.504 32.068 12.637 1.00 90.84 384 ARG B N 1
ATOM 2415 C CA . ARG B 1 69 ? 11.332 31.346 13.098 1.00 102.60 384 ARG B CA 1
ATOM 2416 C C . ARG B 1 69 ? 11.370 31.303 14.620 1.00 109.04 384 ARG B C 1
ATOM 2417 O O . ARG B 1 69 ? 10.336 31.402 15.285 1.00 111.44 384 ARG B O 1
ATOM 2425 N N . LEU B 1 70 ? 12.580 31.165 15.158 1.00 104.54 385 LEU B N 1
ATOM 2426 C CA . LEU B 1 70 ? 12.804 31.179 16.598 1.00 86.01 385 LEU B CA 1
ATOM 2427 C C . LEU B 1 70 ? 12.299 32.498 17.168 1.00 81.80 385 LE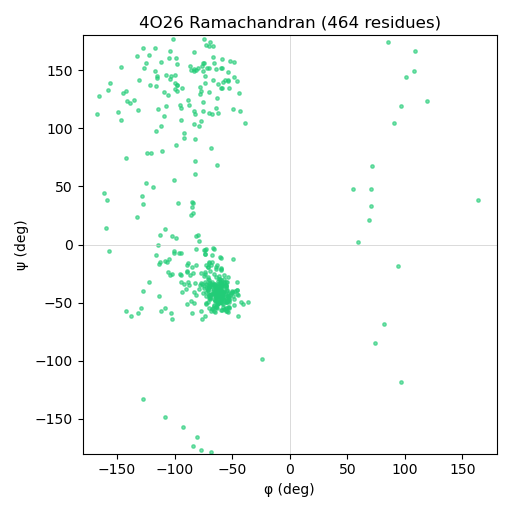U B C 1
ATOM 2428 O O . LEU B 1 70 ? 11.455 32.517 18.065 1.00 77.02 385 LEU B O 1
ATOM 2433 N N . LEU B 1 71 ? 12.818 33.599 16.631 1.00 71.52 386 LEU B N 1
ATOM 2434 C CA . LEU B 1 71 ? 12.433 34.926 17.087 1.00 73.00 386 LEU B CA 1
ATOM 2435 C C . LEU B 1 71 ? 10.930 35.118 17.014 1.00 91.56 386 LEU B C 1
ATOM 2436 O O . LEU B 1 71 ? 10.340 35.798 17.853 1.00 101.58 386 LEU B O 1
ATOM 2441 N N . GLN B 1 72 ? 10.313 34.515 16.004 1.00 98.04 387 GLN B N 1
ATOM 2442 C CA . GLN B 1 72 ? 8.884 34.672 15.798 1.00 104.45 387 GLN B CA 1
ATOM 2443 C C . GLN B 1 72 ? 8.128 33.949 16.908 1.00 99.62 387 GLN B C 1
ATOM 2444 O O . GLN B 1 72 ? 7.190 34.498 17.499 1.00 95.80 387 GLN B O 1
ATOM 2450 N N . ARG B 1 73 ? 8.556 32.722 17.190 1.00 87.67 388 ARG B N 1
ATOM 2451 C CA . ARG B 1 73 ? 8.002 31.940 18.287 1.00 90.25 388 ARG B CA 1
ATOM 2452 C C . ARG B 1 73 ? 8.100 32.733 19.587 1.00 92.93 388 ARG B C 1
ATOM 2453 O O . ARG B 1 73 ? 7.197 32.705 20.422 1.00 100.04 388 ARG B O 1
ATOM 2461 N N . HIS B 1 74 ? 9.215 33.437 19.741 1.00 84.34 389 HIS B N 1
ATOM 2462 C CA . HIS B 1 74 ? 9.472 34.240 20.923 1.00 78.45 389 HIS B CA 1
ATOM 2463 C C . HIS B 1 74 ? 8.474 35.383 21.013 1.00 85.10 389 HIS B C 1
ATOM 2464 O O . HIS B 1 74 ? 7.872 35.614 22.062 1.00 98.71 389 HIS B O 1
ATOM 2471 N N . ARG B 1 75 ? 8.294 36.095 19.908 1.00 78.66 390 ARG B N 1
ATOM 2472 C CA . ARG B 1 75 ? 7.326 37.183 19.861 1.00 75.58 390 ARG B CA 1
ATOM 2473 C C . ARG B 1 75 ? 5.903 36.654 20.054 1.00 82.57 390 ARG B C 1
ATOM 2474 O O . ARG B 1 75 ? 4.994 37.397 20.433 1.00 77.27 390 ARG B O 1
ATOM 2482 N N . LYS B 1 76 ? 5.722 35.362 19.799 1.00 87.61 391 LYS B N 1
ATOM 2483 C CA . LYS B 1 76 ? 4.431 34.715 19.983 1.00 91.96 391 LYS B CA 1
ATOM 2484 C C . LYS B 1 76 ? 4.274 34.182 21.395 1.00 84.70 391 LYS B C 1
ATOM 2485 O O . LYS B 1 76 ? 3.154 34.002 21.866 1.00 82.71 391 LYS B O 1
ATOM 2491 N N . CYS B 1 77 ? 5.403 33.931 22.058 1.00 86.56 392 CYS B N 1
ATOM 2492 C CA . CYS B 1 77 ? 5.425 33.280 23.371 1.00 82.46 392 CYS B CA 1
ATOM 2493 C C . CYS B 1 77 ? 4.740 34.086 24.474 1.00 86.42 392 CYS B C 1
ATOM 2494 O O . CYS B 1 77 ? 5.168 35.189 24.813 1.00 87.57 392 CYS B O 1
ATOM 2497 N N . ARG B 1 78 ? 3.683 33.514 25.039 1.00 88.24 393 ARG B N 1
ATOM 2498 C CA . ARG B 1 78 ? 2.933 34.161 26.105 1.00 98.68 393 ARG B CA 1
ATOM 2499 C C . ARG B 1 78 ? 3.633 33.934 27.445 1.00 100.12 393 ARG B C 1
ATOM 2500 O O . ARG B 1 78 ? 3.153 33.167 28.280 1.00 97.56 393 ARG B O 1
ATOM 2508 N N . TYR B 1 79 ? 4.770 34.604 27.641 1.00 97.11 394 TYR B N 1
ATOM 2509 C CA . TYR B 1 79 ? 5.614 34.376 28.817 1.00 87.09 394 TYR B CA 1
ATOM 2510 C C . TYR B 1 79 ? 4.880 34.587 30.133 1.00 90.09 394 TYR B C 1
ATOM 2511 O O . TYR B 1 79 ? 4.839 33.694 30.977 1.00 101.43 394 TYR B O 1
ATOM 2520 N N . SER B 1 80 ? 4.299 35.770 30.296 1.00 79.14 395 SER B N 1
ATOM 2521 C CA . SER B 1 80 ? 3.683 36.161 31.557 1.00 81.52 395 SER B CA 1
ATOM 2522 C C . SER B 1 80 ? 2.552 35.234 32.010 1.00 87.68 395 SER B C 1
ATOM 2523 O O . SER B 1 80 ? 2.346 35.042 33.214 1.00 92.64 395 SER B O 1
ATOM 2526 N N . SER B 1 81 ? 1.823 34.657 31.059 1.00 85.08 396 SER B N 1
ATOM 2527 C CA . SER B 1 81 ? 0.742 33.741 31.411 1.00 86.72 396 SER B CA 1
ATOM 2528 C C . SER B 1 81 ? 1.307 32.413 31.899 1.00 75.52 396 SER B C 1
ATOM 2529 O O . SER B 1 81 ? 0.724 31.755 32.757 1.00 87.68 396 SER B O 1
ATOM 2532 N N . VAL B 1 82 ? 2.454 32.029 31.359 1.00 65.87 397 VAL B N 1
ATOM 2533 C CA . VAL B 1 82 ? 3.157 30.853 31.856 1.00 78.36 397 VAL B CA 1
ATOM 2534 C C . VAL B 1 82 ? 3.706 31.129 33.261 1.00 85.01 397 VAL B C 1
ATOM 2535 O O . VAL B 1 82 ? 3.556 30.319 34.181 1.00 86.94 397 VAL B O 1
ATOM 2539 N N . LEU B 1 83 ? 4.346 32.284 33.406 1.00 82.50 398 LEU B N 1
ATOM 2540 C CA . LEU B 1 83 ? 4.912 32.720 34.673 1.00 78.74 398 LEU B CA 1
ATOM 2541 C C . LEU B 1 83 ? 3.831 32.803 35.732 1.00 88.75 398 LEU B C 1
ATOM 2542 O O . LEU B 1 83 ? 4.048 32.417 36.876 1.00 84.08 398 LEU B O 1
ATOM 2547 N N . HIS B 1 84 ? 2.669 33.329 35.351 1.00 95.83 399 HIS B N 1
ATOM 2548 C CA . HIS B 1 84 ? 1.559 33.446 36.284 1.00 95.51 399 HIS B CA 1
ATOM 2549 C C . HIS B 1 84 ? 1.050 32.079 36.718 1.00 99.19 399 HIS B C 1
ATOM 2550 O O . HIS B 1 84 ? 0.716 31.873 37.888 1.00 93.88 399 HIS B O 1
ATOM 2557 N N . ARG B 1 85 ? 0.978 31.152 35.767 1.00 92.80 400 ARG B N 1
ATOM 2558 C CA . ARG B 1 85 ? 0.539 29.805 36.080 1.00 89.20 400 ARG B CA 1
ATOM 2559 C C . ARG B 1 85 ? 1.536 29.147 37.005 1.00 80.77 400 ARG B C 1
ATOM 2560 O O . ARG B 1 85 ? 1.165 28.474 37.965 1.00 95.33 400 ARG B O 1
ATOM 2568 N N . MET B 1 86 ? 2.812 29.351 36.720 1.00 76.09 401 MET B N 1
ATOM 2569 C CA . MET B 1 86 ? 3.852 28.639 37.451 1.00 88.40 401 MET B CA 1
ATOM 2570 C C . MET B 1 86 ? 4.221 29.282 38.784 1.00 81.82 401 MET B C 1
ATOM 2571 O O . MET B 1 86 ? 4.433 28.585 39.771 1.00 81.27 401 MET B O 1
ATOM 2576 N N . CYS B 1 87 ? 4.296 30.609 38.808 1.00 86.70 402 CYS B N 1
ATOM 2577 C CA . CYS B 1 87 ? 4.749 31.334 39.992 1.00 85.15 402 CYS B CA 1
ATOM 2578 C C . CYS B 1 87 ? 3.953 32.619 40.194 1.00 85.70 402 CYS B C 1
ATOM 2579 O O . CYS B 1 87 ? 4.463 33.715 39.949 1.00 84.46 402 CYS B O 1
ATOM 2582 N N . PRO B 1 88 ? 2.702 32.492 40.652 1.00 81.71 403 PRO B N 1
ATOM 2583 C CA . PRO B 1 88 ? 1.831 33.665 40.780 1.00 79.08 403 PRO B CA 1
ATOM 2584 C C . PRO B 1 88 ? 2.197 34.600 41.939 1.00 87.02 403 PRO B C 1
ATOM 2585 O O . PRO B 1 88 ? 3.061 34.293 42.764 1.00 93.26 403 PRO B O 1
ATOM 2589 N N . VAL B 1 89 ? 1.535 35.751 41.976 1.00 89.00 404 VAL B N 1
ATOM 2590 C CA . VAL B 1 89 ? 1.718 36.728 43.041 1.00 85.88 404 VAL B CA 1
ATOM 2591 C C . VAL B 1 89 ? 0.409 36.884 43.812 1.00 89.58 404 VAL B C 1
ATOM 2592 O O . VAL B 1 89 ? -0.479 37.625 43.395 1.00 99.36 404 VAL B O 1
ATOM 2596 N N . VAL B 1 90 ? 0.307 36.183 44.940 1.00 91.24 405 VAL B N 1
ATOM 2597 C CA . VAL B 1 90 ? -0.926 36.095 45.726 1.00 87.08 405 VAL B CA 1
ATOM 2598 C C . VAL B 1 90 ? -1.311 37.419 46.405 1.00 99.50 405 VAL B C 1
ATOM 2599 O O . VAL B 1 90 ? -0.626 38.422 46.235 1.00 107.01 405 VAL B O 1
ATOM 2603 N N . GLU B 1 91 ? -2.407 37.414 47.168 1.00 104.08 406 GLU B N 1
ATOM 2604 C CA . GLU B 1 91 ? -2.977 38.628 47.765 1.00 112.68 406 GLU B CA 1
ATOM 2605 C C . GLU B 1 91 ? -2.067 39.417 48.716 1.00 121.48 406 GLU B C 1
ATOM 2606 O O . GLU B 1 91 ? -2.199 40.636 48.827 1.00 123.81 406 GLU B O 1
ATOM 2612 N N . LEU B 1 92 ? -1.167 38.723 49.410 1.00 131.08 407 LEU B N 1
ATOM 2613 C CA . LEU B 1 92 ? -0.183 39.345 50.311 1.00 131.73 407 LEU B CA 1
ATOM 2614 C C . LEU B 1 92 ? -0.790 40.160 51.453 1.00 141.58 407 LEU B C 1
ATOM 2615 O O . LEU B 1 92 ? -0.053 40.762 52.234 1.00 149.45 407 LEU B O 1
ATOM 2620 N N . SER B 1 93 ? -2.117 40.190 51.555 1.00 138.92 408 SER B N 1
ATOM 2621 C CA . SER B 1 93 ? -2.771 41.109 52.485 1.00 131.17 408 SER B CA 1
ATOM 2622 C C . SER B 1 93 ? -3.981 40.535 53.206 1.00 141.36 408 SER B C 1
ATOM 2623 O O . SER B 1 93 ? -4.937 40.083 52.577 1.00 136.70 408 SER B O 1
ATOM 2626 N N . ARG B 1 94 ? -3.925 40.577 54.534 1.00 160.13 409 ARG B N 1
ATOM 2627 C CA . ARG B 1 94 ? -5.009 40.108 55.391 1.00 170.85 409 ARG B CA 1
ATOM 2628 C C . ARG B 1 94 ? -6.257 40.966 55.195 1.00 176.11 409 ARG B C 1
ATOM 2629 O O . ARG B 1 94 ? -7.324 40.462 54.838 1.00 173.66 409 ARG B O 1
ATOM 2637 N N . ALA B 1 95 ? -6.110 42.265 55.435 1.00 176.88 410 ALA B N 1
ATOM 2638 C CA . ALA B 1 95 ? -7.182 43.227 55.212 1.00 172.05 410 ALA B CA 1
ATOM 2639 C C . ALA B 1 95 ? -6.648 44.377 54.366 1.00 162.81 410 ALA B C 1
ATOM 2640 O O . ALA B 1 95 ? -7.203 44.706 53.315 1.00 148.64 410 ALA B O 1
ATOM 2642 N N . ALA B 1 96 ? -5.562 44.983 54.840 1.00 163.34 411 ALA B N 1
ATOM 2643 C CA . ALA B 1 96 ? -4.842 45.997 54.078 1.00 149.04 411 ALA B CA 1
ATOM 2644 C C . ALA B 1 96 ? -3.506 45.434 53.601 1.00 124.30 411 ALA B C 1
ATOM 2645 O O . ALA B 1 96 ? -3.209 45.461 52.411 1.00 125.86 411 ALA B O 1
ATOM 2647 N N . GLN B 1 97 ? -2.705 44.922 54.529 1.00 104.89 412 GLN B N 1
ATOM 2648 C CA . GLN B 1 97 ? -1.45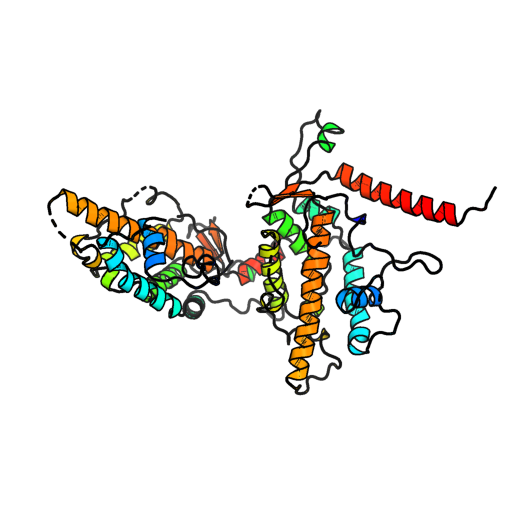4 44.280 54.149 1.00 115.02 412 GLN B CA 1
ATOM 2649 C C . GLN B 1 97 ? -0.849 43.287 55.158 1.00 118.14 412 GLN B C 1
ATOM 2650 O O . GLN B 1 97 ? -0.756 43.550 56.368 1.00 96.85 412 GLN B O 1
ATOM 2656 N N . GLY B 1 98 ? -0.451 42.136 54.619 1.00 112.17 413 GLY B N 1
ATOM 2657 C CA . GLY B 1 98 ? 0.325 41.154 55.341 1.00 96.59 413 GLY B CA 1
ATOM 2658 C C . GLY B 1 98 ? 1.782 41.567 55.312 1.00 106.28 413 GLY B C 1
ATOM 2659 O O . GLY B 1 98 ? 2.251 42.203 54.359 1.00 98.32 413 GLY B O 1
ATOM 2660 N N . GLU B 1 99 ? 2.495 41.191 56.369 1.00 112.58 414 GLU B N 1
ATOM 2661 C CA . GLU B 1 99 ? 3.861 41.635 56.618 1.00 99.14 414 GLU B CA 1
ATOM 2662 C C . GLU B 1 99 ? 4.880 40.523 56.394 1.00 96.46 414 GLU B C 1
ATOM 2663 O O . GLU B 1 99 ? 4.680 39.639 55.562 1.00 103.24 414 GLU B O 1
ATOM 2669 N N . LEU B 1 100 ? 5.967 40.567 57.157 1.00 87.97 415 LEU B N 1
ATOM 2670 C CA . LEU B 1 100 ? 7.144 39.750 56.865 1.00 80.68 415 LEU B CA 1
ATOM 2671 C C . LEU B 1 100 ? 6.910 38.247 56.955 1.00 76.31 415 LEU B C 1
ATOM 2672 O O . LEU B 1 100 ? 7.383 37.487 56.111 1.00 67.65 415 LEU B O 1
ATOM 2677 N N . SER B 1 101 ? 6.180 37.831 57.983 1.00 81.66 416 SER B N 1
ATOM 2678 C CA . SER B 1 101 ? 5.896 36.425 58.216 1.00 70.63 416 SER B CA 1
ATOM 2679 C C . SER B 1 101 ? 5.059 35.826 57.090 1.00 83.52 416 SER B C 1
ATOM 2680 O O . SER B 1 101 ? 5.013 34.607 56.932 1.00 85.18 416 SER B O 1
ATOM 2683 N N . SER B 1 102 ? 4.392 36.681 56.317 1.00 81.26 417 SER B N 1
ATOM 2684 C CA . SER B 1 102 ? 3.570 36.216 55.200 1.00 80.32 417 SER B CA 1
ATOM 2685 C C . SER B 1 102 ? 4.210 36.550 53.855 1.00 75.94 417 SER B C 1
ATOM 2686 O O . SER B 1 102 ? 3.826 36.009 52.813 1.00 76.38 417 SER B O 1
ATOM 2689 N N . LEU B 1 103 ? 5.206 37.425 53.893 1.00 72.89 418 LEU B N 1
ATOM 2690 C CA . LEU B 1 103 ? 5.945 37.817 52.697 1.00 72.89 418 LEU B CA 1
ATOM 2691 C C . LEU B 1 103 ? 7.087 36.838 52.361 1.00 81.49 418 LEU B C 1
ATOM 2692 O O . LEU B 1 103 ? 7.110 36.255 51.279 1.00 81.88 418 LEU B O 1
ATOM 2697 N N . ILE B 1 104 ? 8.024 36.658 53.294 1.00 84.19 419 ILE B N 1
ATOM 2698 C CA . ILE B 1 104 ? 9.171 35.749 53.112 1.00 74.57 419 ILE B CA 1
ATOM 2699 C C . ILE B 1 104 ? 8.847 34.354 52.544 1.00 65.91 419 ILE B C 1
ATOM 2700 O O . ILE B 1 104 ? 9.579 33.848 51.696 1.00 54.93 419 ILE B O 1
ATOM 2705 N N . PRO B 1 105 ? 7.763 33.717 53.015 1.00 65.17 420 PRO B N 1
ATOM 2706 C CA . PRO B 1 105 ? 7.428 32.413 52.430 1.00 60.29 420 PRO B CA 1
ATOM 2707 C C . PRO B 1 105 ? 6.966 32.454 50.974 1.00 66.94 420 PRO B C 1
ATOM 2708 O O . PRO B 1 105 ? 6.824 31.377 50.390 1.00 70.14 420 PRO B O 1
ATOM 2712 N N . GLN B 1 106 ? 6.728 33.640 50.409 1.00 69.75 421 GLN B N 1
ATOM 2713 C CA . GLN B 1 106 ? 6.211 33.758 49.036 1.00 72.98 421 GLN B CA 1
ATOM 2714 C C . GLN B 1 106 ? 7.291 33.655 47.977 1.00 77.52 421 GLN B C 1
ATOM 2715 O O . GLN B 1 106 ? 7.499 34.592 47.207 1.00 83.88 421 GLN B O 1
ATOM 2721 N N . HIS B 1 107 ? 7.977 32.521 47.937 1.00 72.29 422 HIS B N 1
ATOM 2722 C CA . HIS B 1 107 ? 9.035 32.321 46.965 1.00 68.15 422 HIS B CA 1
ATOM 2723 C C . HIS B 1 107 ? 8.645 31.188 46.047 1.00 68.87 422 HIS B C 1
ATOM 2724 O O . HIS B 1 107 ? 8.132 30.172 46.493 1.00 68.49 422 HIS B O 1
ATOM 2731 N N . CYS B 1 108 ? 8.870 31.375 44.754 1.00 80.27 423 CYS B N 1
ATOM 2732 C CA . CYS B 1 108 ? 8.490 30.367 43.786 1.00 74.25 423 CYS B CA 1
ATOM 2733 C C . CYS B 1 108 ? 9.354 29.140 44.021 1.00 68.48 423 CYS B C 1
ATOM 2734 O O . CYS B 1 108 ? 10.533 29.263 44.356 1.00 68.73 423 CYS B O 1
ATOM 2737 N N . ALA B 1 109 ? 8.749 27.963 43.883 1.00 71.24 424 ALA B N 1
ATOM 2738 C CA . ALA B 1 109 ? 9.440 26.692 44.099 1.00 63.98 424 ALA B CA 1
ATOM 2739 C C . ALA B 1 109 ? 10.435 26.444 42.986 1.00 57.73 424 ALA B C 1
ATOM 2740 O O . ALA B 1 109 ? 10.089 26.570 41.809 1.00 67.54 424 ALA B O 1
ATOM 2742 N N . PRO B 1 110 ? 11.673 26.093 43.352 1.00 50.69 425 PRO B N 1
ATOM 2743 C CA . PRO B 1 110 ? 12.773 25.880 42.399 1.00 60.52 425 PRO B CA 1
ATOM 2744 C C . PRO B 1 110 ? 12.410 24.965 41.234 1.00 65.44 425 PRO B C 1
ATOM 2745 O O . PRO B 1 110 ? 12.789 25.264 40.105 1.00 71.71 425 PRO B O 1
ATOM 2749 N N . HIS B 1 111 ? 11.681 23.886 41.497 1.00 68.82 426 HIS B N 1
ATOM 2750 C CA . HIS B 1 111 ? 11.245 22.996 40.423 1.00 83.04 426 HIS B CA 1
ATOM 2751 C C . HIS B 1 111 ? 10.206 23.668 39.527 1.00 84.09 426 HIS B C 1
ATOM 2752 O O . HIS B 1 111 ? 10.164 23.441 38.316 1.00 77.07 426 HIS B O 1
ATOM 2759 N N . ARG B 1 112 ? 9.364 24.500 40.126 1.00 83.96 427 ARG B N 1
ATOM 2760 C CA . ARG B 1 112 ? 8.346 25.198 39.358 1.00 75.17 427 ARG B CA 1
ATOM 2761 C C . ARG B 1 112 ? 8.936 26.319 38.492 1.00 83.10 427 ARG B C 1
ATOM 2762 O O . ARG B 1 112 ? 8.292 26.776 37.556 1.00 82.20 427 ARG B O 1
ATOM 2770 N N . VAL B 1 113 ? 10.157 26.764 38.787 1.00 84.29 428 VAL B N 1
ATOM 2771 C CA . VAL B 1 113 ? 10.793 27.732 37.896 1.00 75.69 428 VAL B CA 1
ATOM 2772 C C . VAL B 1 113 ? 11.452 26.971 36.760 1.00 80.64 428 VAL B C 1
ATOM 2773 O O . VAL B 1 113 ? 11.644 27.499 35.665 1.00 90.24 428 VAL B O 1
ATOM 2777 N N . TYR B 1 114 ? 11.780 25.714 37.019 1.00 76.79 429 TYR B N 1
ATOM 2778 C CA . TYR B 1 114 ? 12.357 24.881 35.982 1.00 76.28 429 TYR B CA 1
ATOM 2779 C C . TYR B 1 114 ? 11.310 24.593 34.913 1.00 76.07 429 TYR B C 1
ATOM 2780 O O . TYR B 1 114 ? 11.603 24.649 33.721 1.00 80.99 429 TYR B O 1
ATOM 2789 N N . LEU B 1 115 ? 10.085 24.304 35.342 1.00 74.67 430 LEU B N 1
ATOM 2790 C CA . LEU B 1 115 ? 9.015 23.998 34.398 1.00 82.51 430 LEU B CA 1
ATOM 2791 C C . LEU B 1 115 ? 8.665 25.225 33.566 1.00 86.83 430 LEU B C 1
ATOM 2792 O O . LEU B 1 115 ? 8.416 25.116 32.368 1.00 96.56 430 LEU B O 1
ATOM 2797 N N . PHE B 1 116 ? 8.649 26.391 34.206 1.00 79.73 431 PHE B N 1
ATOM 2798 C CA . PHE B 1 116 ? 8.414 27.651 33.506 1.00 74.63 431 PHE B CA 1
ATOM 2799 C C . PHE B 1 116 ? 9.456 27.856 32.418 1.00 79.34 431 PHE B C 1
ATOM 2800 O O . PHE B 1 116 ? 9.141 28.317 31.322 1.00 81.67 431 PHE B O 1
ATOM 2808 N N . VAL B 1 117 ? 10.703 27.529 32.737 1.00 72.45 432 VAL B N 1
ATOM 2809 C CA . VAL B 1 117 ? 11.787 27.654 31.774 1.00 75.37 432 VAL B CA 1
ATOM 2810 C C . VAL B 1 117 ? 11.647 26.588 30.686 1.00 83.91 432 VAL B C 1
ATOM 2811 O O . VAL B 1 117 ? 11.862 26.856 29.501 1.00 87.61 432 VAL B O 1
ATOM 2815 N N . ARG B 1 118 ? 11.261 25.385 31.092 1.00 72.90 433 ARG B N 1
ATOM 2816 C CA . ARG B 1 118 ? 11.146 24.271 30.161 1.00 69.93 433 ARG B CA 1
ATOM 2817 C C . ARG B 1 118 ? 10.070 24.545 29.123 1.00 81.97 433 ARG B C 1
ATOM 2818 O O . ARG B 1 118 ? 10.273 24.308 27.935 1.00 88.48 433 ARG B O 1
ATOM 2826 N N . GLU B 1 119 ? 8.927 25.052 29.581 1.00 89.07 434 GLU B N 1
ATOM 2827 C CA . GLU B 1 119 ? 7.836 25.432 28.692 1.00 90.98 434 GLU B CA 1
ATOM 2828 C C . GLU B 1 119 ? 8.314 26.392 27.614 1.00 91.47 434 GLU B C 1
ATOM 2829 O O . GLU B 1 119 ? 8.185 26.114 26.423 1.00 99.34 434 GLU B O 1
ATOM 2835 N N . CYS B 1 120 ? 8.866 27.521 28.043 1.00 83.56 435 CYS B N 1
ATOM 2836 C CA . CYS B 1 120 ? 9.353 28.537 27.123 1.00 82.88 435 CYS B CA 1
ATOM 2837 C C . CYS B 1 120 ? 10.405 27.969 26.172 1.00 74.79 435 CYS B C 1
ATOM 2838 O O . CYS B 1 120 ? 10.416 28.273 24.983 1.00 77.07 435 CYS B O 1
ATOM 2841 N N . LEU B 1 121 ? 11.284 27.136 26.707 1.00 76.74 436 LEU B N 1
ATOM 2842 C CA . LEU B 1 121 ? 12.332 26.530 25.911 1.00 73.78 436 LEU B CA 1
ATOM 2843 C C . LEU B 1 121 ? 11.675 25.680 24.832 1.00 80.20 436 LEU B C 1
ATOM 2844 O O . LEU B 1 121 ? 12.060 25.719 23.663 1.00 87.81 436 LEU B O 1
ATOM 2849 N N . THR B 1 122 ? 10.657 24.929 25.236 1.00 78.97 437 THR B N 1
ATOM 2850 C CA . THR B 1 122 ? 9.885 24.114 24.309 1.00 85.47 437 THR B CA 1
ATOM 2851 C C . THR B 1 122 ? 9.167 24.994 23.291 1.00 82.72 437 THR B C 1
ATOM 2852 O O . THR B 1 122 ? 9.083 24.659 22.113 1.00 88.65 437 THR B O 1
ATOM 2856 N N . ALA B 1 123 ? 8.677 26.135 23.760 1.00 81.04 438 ALA B N 1
ATOM 2857 C CA . ALA B 1 123 ? 7.779 26.977 22.984 1.00 74.05 438 ALA B CA 1
ATOM 2858 C C . ALA B 1 123 ? 8.473 27.783 21.896 1.00 87.14 438 ALA B C 1
ATOM 2859 O O . ALA B 1 123 ? 7.885 28.032 20.845 1.00 98.87 438 ALA B O 1
ATOM 2861 N N . VAL B 1 124 ? 9.709 28.209 22.143 1.00 86.17 439 VAL B N 1
ATOM 2862 C CA . VAL B 1 124 ? 10.356 29.123 21.208 1.00 89.48 439 VAL B CA 1
ATOM 2863 C C . VAL B 1 124 ? 11.434 28.485 20.339 1.00 98.67 439 VAL B C 1
ATOM 2864 O O . VAL B 1 124 ? 11.734 28.993 19.260 1.00 109.54 439 VAL B O 1
ATOM 2868 N N . VAL B 1 125 ? 12.017 27.384 20.795 1.00 92.27 440 VAL B N 1
ATOM 2869 C CA . VAL B 1 125 ? 13.040 26.726 19.994 1.00 91.53 440 VAL B CA 1
ATOM 2870 C C . VAL B 1 125 ? 12.399 25.813 18.961 1.00 93.70 440 VAL B C 1
ATOM 2871 O O . VAL B 1 125 ? 11.748 24.829 19.321 1.00 92.52 440 VAL B O 1
ATOM 2875 N N . PRO B 1 126 ? 12.574 26.144 17.670 1.00 95.04 441 PRO B N 1
ATOM 2876 C CA . PRO B 1 126 ? 12.011 25.331 16.589 1.00 88.95 441 PRO B CA 1
ATOM 2877 C C . PRO B 1 126 ? 12.542 23.900 16.623 1.00 94.07 441 PRO B C 1
ATOM 2878 O O . PRO B 1 126 ? 13.748 23.678 16.787 1.00 93.16 441 PRO B O 1
ATOM 2882 N N . GLU B 1 127 ? 11.624 22.948 16.474 1.00 92.06 442 GLU B N 1
ATOM 2883 C CA . GLU B 1 127 ? 11.906 21.518 16.576 1.00 89.12 442 GLU B CA 1
ATOM 2884 C C . GLU B 1 127 ? 13.157 21.111 15.807 1.00 89.61 442 GLU B C 1
ATOM 2885 O O . GLU B 1 127 ? 13.875 20.202 16.211 1.00 92.21 442 GLU B O 1
ATOM 2891 N N . GLU B 1 128 ? 13.414 21.817 14.709 1.00 96.16 443 GLU B N 1
ATOM 2892 C CA . GLU B 1 128 ? 14.545 21.550 13.831 1.00 95.45 443 GLU B CA 1
ATOM 2893 C C . GLU B 1 128 ? 15.877 21.685 14.564 1.00 99.64 443 GLU B C 1
ATOM 2894 O O . GLU B 1 128 ? 16.765 20.846 14.405 1.00 98.00 443 GLU B O 1
ATOM 2900 N N . LEU B 1 129 ? 16.003 22.737 15.372 1.00 95.11 444 LEU B N 1
ATOM 2901 C CA . LEU B 1 129 ? 17.256 23.040 16.060 1.00 80.68 444 LEU B CA 1
ATOM 2902 C C . LEU B 1 129 ? 17.688 21.931 16.996 1.00 84.03 444 LEU B C 1
ATOM 2903 O O . LEU B 1 129 ? 18.872 21.598 17.074 1.00 84.03 444 LEU B O 1
ATOM 2908 N N . TRP B 1 130 ? 16.727 21.368 17.720 1.00 88.06 445 TRP B N 1
ATOM 2909 C CA . TRP B 1 130 ? 17.027 20.277 18.631 1.00 87.94 445 TRP B CA 1
ATOM 2910 C C . TRP B 1 130 ? 17.525 19.102 17.812 1.00 96.64 445 TRP B C 1
ATOM 2911 O O . TRP B 1 130 ? 18.312 18.281 18.290 1.00 98.44 445 TRP B O 1
ATOM 2922 N N . GLY B 1 131 ? 17.071 19.043 16.564 1.00 101.94 446 GLY B N 1
ATOM 2923 C CA . GLY B 1 131 ? 17.414 17.950 15.679 1.00 112.95 446 GLY B CA 1
ATOM 2924 C C . GLY B 1 131 ? 16.647 16.712 16.083 1.00 109.34 446 GLY B C 1
ATOM 2925 O O . GLY B 1 131 ? 15.582 16.420 15.542 1.00 110.96 446 GLY B O 1
ATOM 2926 N N . SER B 1 132 ? 17.189 15.986 17.051 1.00 104.34 447 SER B N 1
ATOM 2927 C CA . SER B 1 132 ? 16.510 14.819 17.580 1.00 109.35 447 SER B CA 1
ATOM 2928 C C . SER B 1 132 ? 15.450 15.230 18.583 1.00 109.75 447 SER B C 1
ATOM 2929 O O . SER B 1 132 ? 15.063 16.396 18.677 1.00 110.12 447 SER B O 1
ATOM 2932 N N . ASP B 1 133 ? 14.985 14.240 19.331 1.00 105.31 448 ASP B N 1
ATOM 2933 C CA . ASP B 1 133 ? 14.146 14.474 20.481 1.00 98.43 448 ASP B CA 1
ATOM 2934 C C . ASP B 1 133 ? 14.985 14.044 21.662 1.00 92.73 448 ASP B C 1
ATOM 2935 O O . ASP B 1 133 ? 14.704 14.387 22.806 1.00 96.40 448 ASP B O 1
ATOM 2940 N N . HIS B 1 134 ? 16.027 13.278 21.359 1.00 89.84 449 HIS B N 1
ATOM 2941 C CA . HIS B 1 134 ? 17.002 12.853 22.349 1.00 93.23 449 HIS B CA 1
ATOM 2942 C C . HIS B 1 134 ? 17.763 14.072 22.853 1.00 103.93 449 HIS B C 1
ATOM 2943 O O . HIS B 1 134 ? 17.862 14.304 24.063 1.00 99.63 449 HIS B O 1
ATOM 2950 N N . ASN B 1 135 ? 18.293 14.845 21.908 1.00 106.10 450 ASN B N 1
ATOM 2951 C CA . ASN B 1 135 ? 19.026 16.067 22.216 1.00 101.87 450 ASN B CA 1
ATOM 2952 C C . ASN B 1 135 ? 18.239 17.012 23.116 1.00 94.50 450 ASN B C 1
ATOM 2953 O O . ASN B 1 135 ? 18.725 17.419 24.167 1.00 91.80 450 ASN B O 1
ATOM 2958 N N . ARG B 1 136 ? 17.024 17.349 22.695 1.00 93.21 451 ARG B N 1
ATOM 2959 C CA . ARG B 1 136 ? 16.179 18.274 23.439 1.00 101.36 451 ARG B CA 1
ATOM 2960 C C . ARG B 1 136 ? 16.013 17.868 24.898 1.00 111.00 451 ARG B C 1
ATOM 2961 O O . ARG B 1 136 ? 16.176 18.688 25.804 1.00 119.41 451 ARG B O 1
ATOM 2969 N N . LEU B 1 137 ? 15.704 16.598 25.125 1.00 104.70 452 LEU B N 1
ATOM 2970 C CA . LEU B 1 137 ? 15.508 16.116 26.483 1.00 93.93 452 LEU B CA 1
ATOM 2971 C C . LEU B 1 137 ? 16.809 16.122 27.283 1.00 92.58 452 LEU B C 1
ATOM 2972 O O . LEU B 1 137 ? 16.796 16.373 28.487 1.00 99.01 452 LEU B O 1
ATOM 2977 N N . GLN B 1 138 ? 17.930 15.857 26.619 1.00 79.43 453 GLN B N 1
ATOM 2978 C CA . GLN B 1 138 ? 19.217 15.890 27.304 1.00 77.62 453 GLN B CA 1
ATOM 2979 C C . GLN B 1 138 ? 19.591 17.317 27.673 1.00 89.02 453 GLN B C 1
ATOM 2980 O O . GLN B 1 138 ? 20.178 17.565 28.727 1.00 88.56 453 GLN B O 1
ATOM 2986 N N . PHE B 1 139 ? 19.256 18.257 26.797 1.00 86.36 454 PHE B N 1
ATOM 2987 C CA . PHE B 1 139 ? 19.506 19.654 27.093 1.00 79.43 454 PHE B CA 1
ATOM 2988 C C . PHE B 1 139 ? 18.686 20.053 28.307 1.00 81.72 454 PHE B C 1
ATOM 2989 O O . PHE B 1 139 ? 19.211 20.662 29.242 1.00 82.09 454 PHE B O 1
ATOM 2997 N N . PHE B 1 140 ? 17.404 19.690 28.293 1.00 69.36 455 PHE B N 1
ATOM 2998 C CA . PHE B 1 140 ? 16.528 19.930 29.436 1.00 66.43 455 PHE B CA 1
ATOM 2999 C C . PHE B 1 140 ? 17.107 19.325 30.716 1.00 74.17 455 PHE B C 1
ATOM 3000 O O . PHE B 1 140 ? 16.907 19.854 31.808 1.00 80.00 455 PHE B O 1
ATOM 3008 N N . SER B 1 141 ? 17.820 18.212 30.583 1.00 73.26 456 SER B N 1
ATOM 3009 C CA . SER B 1 141 ? 18.452 17.598 31.744 1.00 78.51 456 SER B CA 1
ATOM 3010 C C . SER B 1 141 ? 19.512 18.533 32.307 1.00 82.96 456 SER B C 1
ATOM 3011 O O . SER B 1 141 ? 19.561 18.785 33.511 1.00 75.36 456 SER B O 1
ATOM 3014 N N . ARG B 1 142 ? 20.354 19.045 31.416 1.00 88.35 457 ARG B N 1
ATOM 3015 C CA . ARG B 1 142 ? 21.426 19.961 31.786 1.00 75.23 457 ARG B CA 1
ATOM 3016 C C . ARG B 1 142 ? 20.879 21.232 32.440 1.00 68.50 457 ARG B C 1
ATOM 3017 O O . ARG B 1 142 ? 21.370 21.662 33.485 1.00 58.10 457 ARG B O 1
ATOM 3025 N N . VAL B 1 143 ? 19.857 21.819 31.821 1.00 63.23 458 VAL B N 1
ATOM 3026 C CA . VAL B 1 143 ? 19.210 23.003 32.365 1.00 66.62 458 VAL B CA 1
ATOM 3027 C C . VAL B 1 143 ? 18.736 22.756 33.798 1.00 85.11 458 VAL B C 1
ATOM 3028 O O . VAL B 1 143 ? 19.023 23.546 34.700 1.00 91.68 458 VAL B O 1
ATOM 3032 N N . ARG B 1 144 ? 18.026 21.649 34.001 1.00 81.23 459 ARG B N 1
ATOM 3033 C CA . ARG B 1 144 ? 17.474 21.313 35.308 1.00 71.43 459 ARG B CA 1
ATOM 3034 C C . ARG B 1 144 ? 18.580 21.092 36.330 1.00 65.64 459 ARG B C 1
ATOM 3035 O O . ARG B 1 144 ? 18.446 21.457 37.504 1.00 71.12 459 ARG B O 1
ATOM 3043 N N . GLY B 1 145 ? 19.673 20.491 35.878 1.00 51.23 460 GLY B N 1
ATOM 3044 C CA . GLY B 1 145 ? 20.816 20.272 36.740 1.00 59.37 460 GLY B CA 1
ATOM 3045 C C . GLY B 1 145 ? 21.469 21.585 37.118 1.00 67.34 460 GLY B C 1
ATOM 3046 O O . GLY B 1 145 ? 21.620 21.901 38.296 1.00 58.59 460 GLY B O 1
ATOM 3047 N N . PHE B 1 146 ? 21.844 22.350 36.097 1.00 77.89 461 PHE B N 1
ATOM 3048 C CA . PHE B 1 146 ? 22.472 23.658 36.262 1.00 59.52 461 PHE B CA 1
ATOM 3049 C C . PHE B 1 146 ? 21.643 24.555 37.151 1.00 57.94 461 PHE B C 1
ATOM 3050 O O . PHE B 1 146 ? 22.172 25.236 38.030 1.00 68.35 461 PHE B O 1
ATOM 3058 N N . LEU B 1 147 ? 20.337 24.536 36.926 1.00 58.41 462 LEU B N 1
ATOM 3059 C CA . LEU B 1 147 ? 19.418 25.360 37.700 1.00 59.31 462 LEU B CA 1
ATOM 3060 C C . LEU B 1 147 ? 19.416 25.032 39.185 1.00 60.64 462 LEU B C 1
ATOM 3061 O O . LEU B 1 147 ? 19.522 25.931 40.009 1.00 68.31 462 LEU B O 1
ATOM 3066 N N . LYS B 1 148 ? 19.297 23.758 39.542 1.00 68.76 463 LYS B N 1
ATOM 3067 C CA . LYS B 1 148 ? 19.249 23.421 40.964 1.00 65.44 463 LYS B CA 1
ATOM 3068 C C . LYS B 1 148 ? 20.590 23.613 41.655 1.00 52.47 463 LYS B C 1
ATOM 3069 O O . LYS B 1 148 ? 20.642 24.091 42.784 1.00 54.63 463 LYS B O 1
ATOM 3075 N N . SER B 1 149 ? 21.669 23.260 40.965 1.00 57.27 464 SER B N 1
ATOM 3076 C CA . SER B 1 149 ? 23.004 23.326 41.541 1.00 64.54 464 SER B CA 1
ATOM 3077 C C . SER B 1 149 ? 23.333 24.726 42.042 1.00 69.61 464 SER B C 1
ATOM 3078 O O . SER B 1 149 ? 23.889 24.887 43.125 1.00 63.54 464 SER B O 1
ATOM 3081 N N . GLY B 1 150 ? 22.979 25.737 41.256 1.00 76.78 465 GLY B N 1
ATOM 3082 C CA . GLY B 1 150 ? 23.167 27.115 41.668 1.00 68.19 465 GLY B CA 1
ATOM 3083 C C . GLY B 1 150 ? 24.628 27.511 41.728 1.00 62.39 465 GLY B C 1
ATOM 3084 O O . GLY B 1 150 ? 24.994 28.471 42.410 1.00 69.75 465 GLY B O 1
ATOM 3085 N N . LYS B 1 151 ? 25.464 26.765 41.011 1.00 56.02 466 LYS B N 1
ATOM 3086 C CA . LYS B 1 151 ? 26.885 27.086 40.918 1.00 62.71 466 LYS B CA 1
ATOM 3087 C C . LYS B 1 151 ? 27.235 27.449 39.484 1.00 56.33 466 LYS B C 1
ATOM 3088 O O . LYS B 1 151 ? 26.719 26.852 38.539 1.00 68.45 466 LYS B O 1
ATOM 3094 N N . PHE B 1 152 ? 28.133 28.409 39.319 1.00 48.08 467 PHE B N 1
ATOM 3095 C CA . PHE B 1 152 ? 28.376 28.984 38.002 1.00 60.54 467 PHE B CA 1
ATOM 3096 C C . PHE B 1 152 ? 29.796 28.775 37.465 1.00 66.08 467 PHE B C 1
ATOM 3097 O O . PHE B 1 152 ? 30.763 28.703 38.228 1.00 65.38 467 PHE B O 1
ATOM 3105 N N . GLU B 1 153 ? 29.894 28.681 36.138 1.00 71.55 468 GLU B N 1
ATOM 3106 C CA . GLU B 1 153 ? 31.125 28.310 35.441 1.00 65.62 468 GLU B CA 1
ATOM 3107 C C . GLU B 1 153 ? 31.688 26.981 35.949 1.00 73.69 468 GLU B C 1
ATOM 3108 O O . GLU B 1 153 ? 32.880 26.879 36.248 1.00 69.59 468 GLU B O 1
ATOM 3114 N N . ARG B 1 154 ? 30.824 25.974 36.053 1.00 75.42 469 ARG B N 1
ATOM 3115 C CA . ARG B 1 154 ? 31.247 24.621 36.409 1.00 64.28 469 ARG B CA 1
ATOM 3116 C C . ARG B 1 154 ? 30.964 23.666 35.252 1.00 74.27 469 ARG B C 1
ATOM 3117 O O . ARG B 1 154 ? 31.369 22.502 35.277 1.00 95.33 469 ARG B O 1
ATOM 3125 N N . ILE B 1 155 ? 30.243 24.160 34.251 1.00 61.03 470 ILE B N 1
ATOM 3126 C CA . ILE B 1 155 ? 30.070 23.451 32.996 1.00 53.51 470 ILE B CA 1
ATOM 3127 C C . ILE B 1 155 ? 30.768 24.280 31.954 1.00 79.79 470 ILE B C 1
ATOM 3128 O O . ILE B 1 155 ? 31.528 23.759 31.130 1.00 76.33 470 ILE B O 1
ATOM 3133 N N . SER B 1 156 ? 30.511 25.592 32.068 1.00 104.55 471 SER B N 1
ATOM 3134 C CA . SER B 1 156 ? 30.492 26.580 30.975 1.00 92.78 471 SER B CA 1
ATOM 3135 C C . SER B 1 156 ? 31.622 27.599 31.009 1.00 90.49 471 SER B C 1
ATOM 3136 O O . SER B 1 156 ? 31.424 28.739 31.421 1.00 89.34 471 SER B O 1
ATOM 3139 N N . VAL B 1 157 ? 32.792 27.207 30.533 1.00 92.24 472 VAL B N 1
ATOM 3140 C CA . VAL B 1 157 ? 33.946 28.085 30.570 1.00 84.71 472 VAL B CA 1
ATOM 3141 C C . VAL B 1 157 ? 34.536 28.329 29.183 1.00 92.50 472 VAL B C 1
ATOM 3142 O O . VAL B 1 157 ? 34.799 27.390 28.432 1.00 95.38 472 VAL B O 1
ATOM 3146 N N . GLU B 1 159 ? 32.205 22.306 28.927 1.00 53.85 474 GLU B N 1
ATOM 3147 C CA . GLU B 1 159 ? 31.631 21.547 27.805 1.00 94.16 474 GLU B CA 1
ATOM 3148 C C . GLU B 1 159 ? 31.576 20.043 28.083 1.00 117.21 474 GLU B C 1
ATOM 3149 O O . GLU B 1 159 ? 31.813 19.203 27.189 1.00 92.06 474 GLU B O 1
ATOM 3155 N N . LEU B 1 160 ? 31.261 19.720 29.337 1.00 117.86 475 LEU B N 1
ATOM 3156 C CA . LEU B 1 160 ? 30.780 18.398 29.693 1.00 94.55 475 LEU B CA 1
ATOM 3157 C C . LEU B 1 160 ? 29.281 18.395 29.415 1.00 80.82 475 LEU B C 1
ATOM 3158 O O . LEU B 1 160 ? 28.496 17.765 30.107 1.00 92.14 475 LEU B O 1
ATOM 3163 N N . MET B 1 161 ? 28.913 19.107 28.358 1.00 85.73 476 MET B N 1
ATOM 3164 C CA . MET B 1 161 ? 27.537 19.421 28.021 1.00 84.68 476 MET B CA 1
ATOM 3165 C C . MET B 1 161 ? 26.998 18.448 26.981 1.00 102.65 476 MET B C 1
ATOM 3166 O O . MET B 1 161 ? 26.241 18.853 26.094 1.00 80.95 476 MET B O 1
ATOM 3171 N N . TRP B 1 162 ? 27.403 17.176 27.060 1.00 125.38 477 TRP B N 1
ATOM 3172 C CA . TRP B 1 162 ? 27.211 16.270 25.918 1.00 114.53 477 TRP B CA 1
ATOM 3173 C C . TRP B 1 162 ? 26.929 14.787 26.162 1.00 111.48 477 TRP B C 1
ATOM 3174 O O . TRP B 1 162 ? 27.808 14.020 26.549 1.00 107.39 477 TRP B O 1
ATOM 3185 N N . LYS B 1 163 ? 25.679 14.413 25.924 1.00 115.75 478 LYS B N 1
ATOM 3186 C CA . LYS B 1 163 ? 25.321 13.083 25.455 1.00 109.73 478 LYS B CA 1
ATOM 3187 C C . LYS B 1 163 ? 24.469 13.440 24.251 1.00 97.50 478 LYS B C 1
ATOM 3188 O O . LYS B 1 163 ? 23.403 12.872 24.013 1.00 85.80 478 LYS B O 1
ATOM 3194 N N . ILE B 1 164 ? 24.963 14.431 23.517 1.00 100.76 479 ILE B N 1
ATOM 3195 C CA . ILE B 1 164 ? 24.202 15.111 22.481 1.00 101.07 479 ILE B CA 1
ATOM 3196 C C . ILE B 1 164 ? 24.711 14.703 21.110 1.00 101.46 479 ILE B C 1
ATOM 3197 O O . ILE B 1 164 ? 25.876 14.937 20.775 1.00 101.52 479 ILE B O 1
ATOM 3202 N N . LYS B 1 165 ? 23.826 14.104 20.318 1.00 96.21 480 LYS B N 1
ATOM 3203 C CA . LYS B 1 165 ? 24.200 13.535 19.028 1.00 93.07 480 LYS B CA 1
ATOM 3204 C C . LYS B 1 165 ? 24.234 14.579 17.921 1.00 88.15 480 LYS B C 1
ATOM 3205 O O . LYS B 1 165 ? 23.189 14.994 17.413 1.00 87.80 480 LYS B O 1
ATOM 3211 N N . VAL B 1 166 ? 25.445 14.984 17.551 1.00 75.76 481 VAL B N 1
ATOM 3212 C CA . VAL B 1 166 ? 25.659 15.956 16.493 1.00 73.85 481 VAL B CA 1
ATOM 3213 C C . VAL B 1 166 ? 24.894 15.594 15.225 1.00 87.08 481 VAL B C 1
ATOM 3214 O O . VAL B 1 166 ? 24.308 16.461 14.575 1.00 93.75 481 VAL B O 1
ATOM 3218 N N . MET B 1 167 ? 24.880 14.307 14.895 1.00 100.30 482 MET B N 1
ATOM 3219 C CA . MET B 1 167 ? 24.335 13.852 13.616 1.00 110.04 482 MET B CA 1
ATOM 3220 C C . MET B 1 167 ? 22.820 13.963 13.480 1.00 108.99 482 MET B C 1
ATOM 3221 O O . MET B 1 167 ? 22.289 13.905 12.373 1.00 107.11 482 MET B O 1
ATOM 3226 N N . ASP B 1 168 ? 22.126 14.137 14.596 1.00 103.71 483 ASP B N 1
ATOM 3227 C CA . ASP B 1 168 ? 20.680 14.288 14.547 1.00 105.02 483 ASP B CA 1
ATOM 3228 C C . ASP B 1 168 ? 20.273 15.658 14.017 1.00 100.98 483 ASP B C 1
ATOM 3229 O O . ASP B 1 168 ? 19.096 15.907 13.769 1.00 101.81 483 ASP B O 1
ATOM 3234 N N . CYS B 1 169 ? 21.250 16.541 13.844 1.00 99.33 484 CYS B N 1
ATOM 3235 C CA . CYS B 1 169 ? 20.958 17.937 13.541 1.00 109.21 484 CYS B CA 1
ATOM 3236 C C . CYS B 1 169 ? 21.312 18.342 12.118 1.00 107.30 484 CYS B C 1
ATOM 3237 O O . CYS B 1 169 ? 22.487 18.446 11.758 1.00 98.42 484 CYS B O 1
ATOM 3240 N N . ASP B 1 170 ? 20.278 18.590 11.321 1.00 110.84 485 ASP B N 1
ATOM 3241 C CA . ASP B 1 170 ? 20.454 18.935 9.918 1.00 116.55 485 ASP B CA 1
ATOM 3242 C C . ASP B 1 170 ? 20.989 20.344 9.712 1.00 114.78 485 ASP B C 1
ATOM 3243 O O . ASP B 1 170 ? 21.975 20.526 9.010 1.00 124.98 485 ASP B O 1
ATOM 3248 N N . TRP B 1 171 ? 20.358 21.332 10.341 1.00 108.01 486 TRP B N 1
ATOM 3249 C CA . TRP B 1 171 ? 20.700 22.748 10.140 1.00 97.67 486 TRP B CA 1
ATOM 3250 C C . TRP B 1 171 ? 22.193 23.090 10.255 1.00 91.56 486 TRP B C 1
ATOM 3251 O O . TRP B 1 171 ? 22.608 24.190 9.884 1.00 90.34 486 TRP B O 1
ATOM 3262 N N . LEU B 1 172 ? 22.992 22.152 10.764 1.00 84.49 487 LEU B N 1
ATOM 3263 C CA . LEU B 1 172 ? 24.441 22.321 10.836 1.00 87.68 487 LEU B CA 1
ATOM 3264 C C . LEU B 1 172 ? 25.099 22.060 9.483 1.00 105.55 487 LEU B C 1
ATOM 3265 O O . LEU B 1 172 ? 26.328 22.094 9.371 1.00 106.58 487 LEU B O 1
ATOM 3270 N N . LYS B 1 173 ? 24.277 21.795 8.467 1.00 110.57 488 LYS B N 1
ATOM 3271 C CA . LYS B 1 173 ? 24.752 21.368 7.152 1.00 105.82 488 LYS B CA 1
ATOM 3272 C C . LYS B 1 173 ? 25.158 22.521 6.242 1.00 109.27 488 LYS B C 1
ATOM 3273 O O . LYS B 1 173 ? 25.198 23.681 6.655 1.00 111.50 488 LYS B O 1
ATOM 3279 N N . LEU B 1 174 ? 25.457 22.176 4.993 1.00 107.38 489 LEU B N 1
ATOM 3280 C CA . LEU B 1 174 ? 25.698 23.156 3.945 1.00 97.23 489 LEU B CA 1
ATOM 3281 C C . LEU B 1 174 ? 25.108 22.674 2.621 1.00 100.44 489 LEU B C 1
ATOM 3282 O O . LEU B 1 174 ? 24.954 21.470 2.392 1.00 104.02 489 LEU B O 1
ATOM 3287 N N . PRO B 1 182 ? 34.055 12.884 7.051 1.00 107.42 497 PRO B N 1
ATOM 3288 C CA . PRO B 1 182 ? 35.369 13.544 7.032 1.00 116.97 497 PRO B CA 1
ATOM 3289 C C . PRO B 1 182 ? 35.686 14.218 8.362 1.00 131.84 497 PRO B C 1
ATOM 3290 O O . PRO B 1 182 ? 35.132 15.279 8.647 1.00 140.39 497 PRO B O 1
ATOM 3294 N N . PRO B 1 183 ? 36.577 13.606 9.160 1.00 138.09 498 PRO B N 1
ATOM 3295 C CA . PRO B 1 183 ? 36.954 13.973 10.532 1.00 137.99 498 PRO B CA 1
ATOM 3296 C C . PRO B 1 183 ? 37.011 15.474 10.837 1.00 139.85 498 PRO B C 1
ATOM 3297 O O . PRO B 1 183 ? 36.428 15.909 11.832 1.00 132.34 498 PRO B O 1
ATOM 3301 N N . SER B 1 184 ? 37.697 16.247 10.001 1.00 148.27 499 SER B N 1
ATOM 3302 C CA . SER B 1 184 ? 37.879 17.675 10.258 1.00 143.22 499 SER B CA 1
ATOM 3303 C C . SER B 1 184 ? 36.561 18.446 10.302 1.00 135.14 499 SER B C 1
ATOM 3304 O O . SER B 1 184 ? 36.448 19.454 10.999 1.00 141.61 499 SER B O 1
ATOM 3307 N N . GLU B 1 185 ? 35.565 17.977 9.559 1.00 121.73 500 GLU B N 1
ATOM 3308 C CA . GLU B 1 185 ? 34.306 18.702 9.485 1.00 123.54 500 GLU B CA 1
ATOM 3309 C C . GLU B 1 185 ? 33.318 18.283 10.568 1.00 128.21 500 GLU B C 1
ATOM 3310 O O . GLU B 1 185 ? 32.371 19.010 10.847 1.00 138.37 500 GLU B O 1
ATOM 3316 N N . LEU B 1 186 ? 33.530 17.122 11.181 1.00 122.48 501 LEU B N 1
ATOM 3317 C CA . LEU B 1 186 ? 32.702 16.734 12.321 1.00 116.78 501 LEU B CA 1
ATOM 3318 C C . LEU B 1 186 ? 32.973 17.685 13.476 1.00 118.33 501 LEU B C 1
ATOM 3319 O O . LEU B 1 186 ? 32.053 18.121 14.169 1.00 126.78 501 LEU B O 1
ATOM 3324 N N . ALA B 1 187 ? 34.249 18.001 13.671 1.00 105.45 502 ALA B N 1
ATOM 3325 C CA . ALA B 1 187 ? 34.660 18.957 14.683 1.00 102.41 502 ALA B CA 1
ATOM 3326 C C . ALA B 1 187 ? 33.918 20.278 14.479 1.00 110.20 502 ALA B C 1
ATOM 3327 O O . ALA B 1 187 ? 33.483 20.914 15.441 1.00 113.52 502 ALA B O 1
ATOM 3329 N N . TYR B 1 188 ? 33.763 20.669 13.218 1.00 106.15 503 TYR B N 1
ATOM 3330 C CA . TYR B 1 188 ? 33.047 21.887 12.868 1.00 99.93 503 TYR B CA 1
ATOM 3331 C C . TYR B 1 188 ? 31.592 21.795 13.309 1.00 106.15 503 TYR B C 1
ATOM 3332 O O . TYR B 1 188 ? 31.084 22.690 13.984 1.00 112.82 503 TYR B O 1
ATOM 3341 N N . ARG B 1 189 ? 30.934 20.701 12.934 1.00 98.32 504 ARG B N 1
ATOM 3342 C CA . ARG B 1 189 ? 29.516 20.507 13.225 1.00 102.70 504 ARG B CA 1
ATOM 3343 C C . ARG B 1 189 ? 29.275 20.493 14.725 1.00 104.54 504 ARG B C 1
ATOM 3344 O O . ARG B 1 189 ? 28.188 20.823 15.195 1.00 108.41 504 ARG B O 1
ATOM 3352 N N . THR B 1 190 ? 30.301 20.102 15.471 1.00 103.68 505 THR B N 1
ATOM 3353 C CA . THR B 1 190 ? 30.202 20.006 16.919 1.00 99.70 505 THR B CA 1
ATOM 3354 C C . THR B 1 190 ? 30.386 21.377 17.563 1.00 103.32 505 THR B C 1
ATOM 3355 O O . THR B 1 190 ? 29.652 21.746 18.480 1.00 105.89 505 THR B O 1
ATOM 3359 N N . ARG B 1 191 ? 31.362 22.136 17.075 1.00 104.33 506 ARG B N 1
ATOM 3360 C CA . ARG B 1 191 ? 31.609 23.474 17.595 1.00 95.64 506 ARG B CA 1
ATOM 3361 C C . ARG B 1 191 ? 30.397 24.367 17.361 1.00 97.57 506 ARG B C 1
ATOM 3362 O O . ARG B 1 191 ? 29.912 25.011 18.288 1.00 102.00 506 ARG B O 1
ATOM 3370 N N . ILE B 1 192 ? 29.906 24.387 16.124 1.00 98.10 507 ILE B N 1
ATOM 3371 C CA . ILE B 1 192 ? 28.716 25.162 15.778 1.00 101.03 507 ILE B CA 1
ATOM 3372 C C . ILE B 1 192 ? 27.541 24.809 16.687 1.00 108.52 507 ILE B C 1
ATOM 3373 O O . ILE B 1 192 ? 26.802 25.686 17.139 1.00 119.03 507 ILE B O 1
ATOM 3378 N N . LEU B 1 193 ? 27.378 23.523 16.968 1.00 99.13 508 LEU B N 1
ATOM 3379 C CA . LEU B 1 193 ? 26.298 23.095 17.840 1.00 87.15 508 LEU B CA 1
ATOM 3380 C C . LEU B 1 193 ? 26.562 23.512 19.285 1.00 87.70 508 LEU B C 1
ATOM 3381 O O . LEU B 1 193 ? 25.639 23.907 20.003 1.00 94.62 508 LEU B O 1
ATOM 3386 N N . SER B 1 194 ? 27.819 23.432 19.709 1.00 76.54 509 SER B N 1
ATOM 3387 C CA . SER B 1 194 ? 28.173 23.830 21.067 1.00 79.13 509 SER B CA 1
ATOM 3388 C C . SER B 1 194 ? 27.879 25.308 21.258 1.00 88.38 509 SER B C 1
ATOM 3389 O O . SER B 1 194 ? 27.391 25.726 22.305 1.00 93.37 509 SER B O 1
ATOM 3392 N N . GLN B 1 195 ? 28.166 26.096 20.231 1.00 77.03 510 GLN B N 1
ATOM 3393 C CA . GLN B 1 195 ? 27.965 27.526 20.323 1.00 77.20 510 GLN B CA 1
ATOM 3394 C C . GLN B 1 195 ? 26.496 27.857 20.517 1.00 77.28 510 GLN B C 1
ATOM 3395 O O . GLN B 1 195 ? 26.143 28.591 21.439 1.00 77.27 510 GLN B O 1
ATOM 3401 N N . PHE B 1 196 ? 25.645 27.298 19.661 1.00 79.78 511 PHE B N 1
ATOM 3402 C CA . PHE B 1 196 ? 24.209 27.538 19.745 1.00 75.83 511 PHE B CA 1
ATOM 3403 C C . PHE B 1 196 ? 23.643 27.046 21.067 1.00 84.24 511 PHE B C 1
ATOM 3404 O O . PHE B 1 196 ? 22.815 27.711 21.695 1.00 85.69 511 PHE B O 1
ATOM 3412 N N . LEU B 1 197 ? 24.093 25.869 21.481 1.00 85.18 512 LEU B N 1
ATOM 3413 C CA . LEU B 1 197 ? 23.613 25.274 22.716 1.00 85.19 512 LEU B CA 1
ATOM 3414 C C . LEU B 1 197 ? 24.119 26.051 23.926 1.00 81.18 512 LEU B C 1
ATOM 3415 O O . LEU B 1 197 ? 23.445 26.115 24.955 1.00 83.74 512 LEU B O 1
ATOM 3420 N N . THR B 1 198 ? 25.303 26.646 23.793 1.00 74.81 513 THR B N 1
ATOM 3421 C CA . THR B 1 198 ? 25.871 27.472 24.855 1.00 63.00 513 THR B CA 1
ATOM 3422 C C . THR B 1 198 ? 25.084 28.762 24.995 1.00 63.22 513 THR B C 1
ATOM 3423 O O . THR B 1 198 ? 24.782 29.195 26.101 1.00 72.69 513 THR B O 1
ATOM 3427 N N . TRP B 1 199 ? 24.741 29.376 23.871 1.00 66.32 514 TRP B N 1
ATOM 3428 C CA . TRP B 1 199 ? 23.862 30.533 23.918 1.00 71.23 514 TRP B CA 1
ATOM 3429 C C . TRP B 1 199 ? 22.519 30.166 24.560 1.00 79.39 514 TRP B C 1
ATOM 3430 O O . TRP B 1 199 ? 21.991 30.906 25.395 1.00 70.36 514 TRP B O 1
ATOM 3441 N N . LEU B 1 200 ? 21.984 29.008 24.183 1.00 75.13 515 LEU B N 1
ATOM 3442 C CA . LEU B 1 200 ? 20.678 28.573 24.664 1.00 70.83 515 LEU B CA 1
ATOM 3443 C C . LEU B 1 200 ? 20.609 28.437 26.183 1.00 77.31 515 LEU B C 1
ATOM 3444 O O . LEU B 1 200 ? 19.525 28.464 26.762 1.00 88.76 515 LEU B O 1
ATOM 3449 N N . LEU B 1 201 ? 21.763 28.290 26.825 1.00 73.56 516 LEU B N 1
ATOM 3450 C CA . LEU B 1 201 ? 21.827 28.182 28.280 1.00 63.89 516 LEU B CA 1
ATOM 3451 C C . LEU B 1 201 ? 22.271 29.500 28.903 1.00 66.92 516 LEU B C 1
ATOM 3452 O O . LEU B 1 201 ? 21.520 30.137 29.647 1.00 72.60 516 LEU B O 1
ATOM 3457 N N . ASP B 1 202 ? 23.498 29.903 28.589 1.00 53.88 517 ASP B N 1
ATOM 3458 C CA . ASP B 1 202 ? 24.057 31.157 29.077 1.00 42.91 517 ASP B CA 1
ATOM 3459 C C . ASP B 1 202 ? 23.320 32.406 28.590 1.00 46.76 517 ASP B C 1
ATOM 3460 O O . ASP B 1 202 ? 23.490 33.483 29.153 1.00 59.69 517 ASP B O 1
ATOM 3465 N N . GLY B 1 203 ? 22.527 32.282 27.532 1.00 48.38 518 GLY B N 1
ATOM 3466 C CA . GLY B 1 203 ? 21.895 33.454 26.955 1.00 44.06 518 GLY B CA 1
ATOM 3467 C C . GLY B 1 203 ? 20.401 33.450 27.163 1.00 57.09 518 GLY B C 1
ATOM 3468 O O . GLY B 1 203 ? 19.858 34.378 27.752 1.00 69.60 518 GLY B O 1
ATOM 3469 N N . PHE B 1 204 ? 19.739 32.397 26.696 1.00 61.62 519 PHE B N 1
ATOM 3470 C CA . PHE B 1 204 ? 18.286 32.312 26.789 1.00 62.61 519 PHE B CA 1
ATOM 3471 C C . PHE B 1 204 ? 17.821 31.949 28.196 1.00 72.50 519 PHE B C 1
ATOM 3472 O O . PHE B 1 204 ? 17.048 32.690 28.810 1.00 74.48 519 PHE B O 1
ATOM 3480 N N . VAL B 1 205 ? 18.288 30.810 28.702 1.00 70.00 520 VAL B N 1
ATOM 3481 C CA . VAL B 1 205 ? 17.873 30.341 30.021 1.00 57.15 520 VAL B CA 1
ATOM 3482 C C . VAL B 1 205 ? 18.214 31.313 31.142 1.00 54.78 520 VAL B C 1
ATOM 3483 O O . VAL B 1 205 ? 17.318 31.736 31.873 1.00 58.44 520 VAL B O 1
ATOM 3487 N N . VAL B 1 206 ? 19.488 31.680 31.295 1.00 52.89 521 VAL B N 1
ATOM 3488 C CA . VAL B 1 206 ? 19.828 32.590 32.392 1.00 55.78 521 VAL B CA 1
ATOM 3489 C C . VAL B 1 206 ? 19.307 33.993 32.133 1.00 51.38 521 VAL B C 1
ATOM 3490 O O . VAL B 1 206 ? 19.162 34.781 33.056 1.00 62.92 521 VAL B O 1
ATOM 3494 N N . GLY B 1 207 ? 19.009 34.296 30.875 1.00 52.29 522 GLY B N 1
ATOM 3495 C CA . GLY B 1 207 ? 18.345 35.542 30.548 1.00 57.20 522 GLY B CA 1
ATOM 3496 C C . GLY B 1 207 ? 16.918 35.525 31.063 1.00 61.79 522 GLY B C 1
ATOM 3497 O O . GLY B 1 207 ? 16.427 36.500 31.642 1.00 60.34 522 GLY B O 1
ATOM 3498 N N . LEU B 1 208 ? 16.258 34.394 30.850 1.00 64.92 523 LEU B N 1
ATOM 3499 C CA . LEU B 1 208 ? 14.893 34.198 31.299 1.00 67.99 523 LEU B CA 1
ATOM 3500 C C . LEU B 1 208 ? 14.741 34.437 32.791 1.00 71.06 523 LEU B C 1
ATOM 3501 O O . LEU B 1 208 ? 13.938 35.276 33.203 1.00 70.43 523 LEU B O 1
ATOM 3506 N N . VAL B 1 209 ? 15.506 33.703 33.600 1.00 67.61 524 VAL B N 1
ATOM 3507 C CA . VAL B 1 209 ? 15.337 33.780 35.054 1.00 70.30 524 VAL B CA 1
ATOM 3508 C C . VAL B 1 209 ? 15.857 35.083 35.677 1.00 63.63 524 VAL B C 1
ATOM 3509 O O . VAL B 1 209 ? 15.257 35.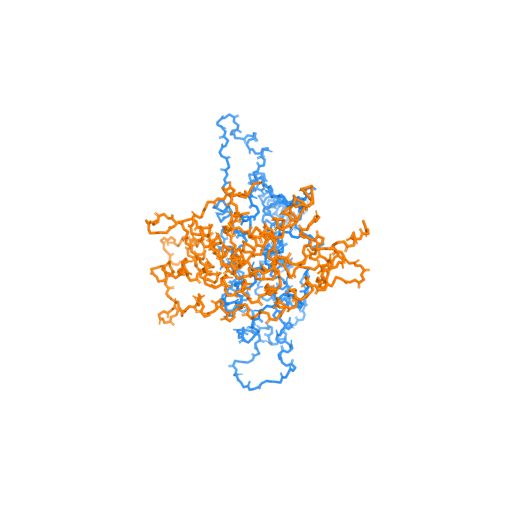592 36.632 1.00 60.19 524 VAL B O 1
ATOM 3513 N N . ARG B 1 210 ? 16.939 35.641 35.127 1.00 40.55 525 ARG B N 1
ATOM 3514 C CA . ARG B 1 210 ? 17.332 37.003 35.496 1.00 39.63 525 ARG B CA 1
ATOM 3515 C C . ARG B 1 210 ? 16.194 37.983 35.218 1.00 42.69 525 ARG B C 1
ATOM 3516 O O . ARG B 1 210 ? 16.107 39.044 35.823 1.00 65.71 525 ARG B O 1
ATOM 3524 N N . ALA B 1 211 ? 15.332 37.641 34.277 1.00 52.07 526 ALA B N 1
ATOM 3525 C CA . ALA B 1 211 ? 14.277 38.549 33.884 1.00 60.43 526 ALA B CA 1
ATOM 3526 C C . ALA B 1 211 ? 13.056 38.398 34.781 1.00 60.48 526 ALA B C 1
ATOM 3527 O O . ALA B 1 211 ? 12.536 39.378 35.292 1.00 60.34 526 ALA B O 1
ATOM 3529 N N . CYS B 1 212 ? 12.614 37.166 34.990 1.00 57.44 527 CYS B N 1
ATOM 3530 C CA . CYS B 1 212 ? 11.338 36.943 35.654 1.00 59.01 527 CYS B CA 1
ATOM 3531 C C . CYS B 1 212 ? 11.471 36.713 37.152 1.00 56.61 527 CYS B C 1
ATOM 3532 O O . CYS B 1 212 ? 10.471 36.642 37.860 1.00 73.03 527 CYS B O 1
ATOM 3535 N N . PHE B 1 213 ? 12.697 36.597 37.640 1.00 47.69 528 PHE B N 1
ATOM 3536 C CA . PHE B 1 213 ? 12.898 36.259 39.038 1.00 46.01 528 PHE B CA 1
ATOM 3537 C C . PHE B 1 213 ? 14.099 36.960 39.601 1.00 54.66 528 PHE B C 1
ATOM 3538 O O . PHE B 1 213 ? 15.193 36.886 39.024 1.00 71.29 528 PHE B O 1
ATOM 3546 N N . TYR B 1 214 ? 13.918 37.604 40.750 1.00 34.13 529 TYR B N 1
ATOM 3547 C CA . TYR B 1 214 ? 15.068 37.934 41.583 1.00 41.52 529 TYR B CA 1
ATOM 3548 C C . TYR B 1 214 ? 15.495 36.667 42.352 1.00 51.23 529 TYR B C 1
ATOM 3549 O O . TYR B 1 214 ? 14.868 36.281 43.344 1.00 40.59 529 TYR B O 1
ATOM 3558 N N . ALA B 1 215 ? 16.553 36.014 41.883 1.00 55.24 530 ALA B N 1
ATOM 3559 C CA . ALA B 1 215 ? 17.033 34.801 42.538 1.00 53.57 530 ALA B CA 1
ATOM 3560 C C . ALA B 1 215 ? 18.228 35.102 43.439 1.00 51.46 530 ALA B C 1
ATOM 3561 O O . ALA B 1 215 ? 19.153 35.819 43.050 1.00 42.85 530 ALA B O 1
ATOM 3563 N N . THR B 1 216 ? 18.201 34.562 44.651 1.00 49.11 531 THR B N 1
ATOM 3564 C CA . THR B 1 216 ? 19.309 34.750 45.578 1.00 56.48 531 THR B CA 1
ATOM 3565 C C . THR B 1 216 ? 19.694 33.408 46.204 1.00 55.28 531 THR B C 1
ATOM 3566 O O . THR B 1 216 ? 18.920 32.450 46.146 1.00 52.46 531 THR B O 1
ATOM 3570 N N . GLU B 1 217 ? 20.892 33.321 46.778 1.00 48.68 532 GLU B N 1
ATOM 3571 C CA . GLU B 1 217 ? 21.317 32.064 47.398 1.00 57.46 532 GLU B CA 1
ATOM 3572 C C . GLU B 1 217 ? 20.588 31.842 48.721 1.00 63.56 532 GLU B C 1
ATOM 3573 O O . GLU B 1 217 ? 20.408 32.774 49.503 1.00 60.89 532 GLU B O 1
ATOM 3579 N N . SER B 1 218 ? 20.177 30.600 48.959 1.00 67.56 533 SER B N 1
ATOM 3580 C CA . SER B 1 218 ? 19.444 30.235 50.163 1.00 52.74 533 SER B CA 1
ATOM 3581 C C . SER B 1 218 ? 20.336 29.596 51.211 1.00 57.16 533 SER B C 1
ATOM 3582 O O . SER B 1 218 ? 21.274 28.872 50.894 1.00 64.28 533 SER B O 1
ATOM 3585 N N . VAL B 1 219 ? 20.019 29.861 52.470 1.00 67.38 534 VAL B N 1
ATOM 3586 C CA . VAL B 1 219 ? 20.751 29.289 53.588 1.00 55.57 534 VAL B CA 1
ATOM 3587 C C . VAL B 1 219 ? 20.031 28.029 54.063 1.00 63.80 534 VAL B C 1
ATOM 3588 O O . VAL B 1 219 ? 20.643 27.111 54.608 1.00 77.72 534 VAL B O 1
ATOM 3592 N N . GLY B 1 220 ? 18.731 27.972 53.807 1.00 72.43 535 GLY B N 1
ATOM 3593 C CA . GLY B 1 220 ? 17.952 26.773 54.069 1.00 99.34 535 GLY B CA 1
ATOM 3594 C C . GLY B 1 220 ? 18.585 25.496 53.538 1.00 111.16 535 GLY B C 1
ATOM 3595 O O . GLY B 1 220 ? 19.397 25.531 52.610 1.00 107.37 535 GLY B O 1
ATOM 3596 N N . GLN B 1 221 ? 18.208 24.367 54.133 1.00 122.33 536 GLN B N 1
ATOM 3597 C CA . GLN B 1 221 ? 18.823 23.075 53.826 1.00 124.36 536 GLN B CA 1
ATOM 3598 C C . GLN B 1 221 ? 18.374 22.469 52.494 1.00 115.15 536 GLN B C 1
ATOM 3599 O O . GLN B 1 221 ? 19.191 21.932 51.742 1.00 99.80 536 GLN B O 1
ATOM 3605 N N . LYS B 1 222 ? 17.077 22.559 52.211 1.00 110.61 537 LYS B N 1
ATOM 3606 C CA . LYS B 1 222 ? 16.485 21.867 51.070 1.00 97.87 537 LYS B CA 1
ATOM 3607 C C . LYS B 1 222 ? 16.971 22.362 49.709 1.00 93.26 537 LYS B C 1
ATOM 3608 O O . LYS B 1 222 ? 17.234 21.557 48.819 1.00 101.36 537 LYS B O 1
ATOM 3614 N N . ASN B 1 223 ? 17.092 23.678 49.545 1.00 80.46 538 ASN B N 1
ATOM 3615 C CA . ASN B 1 223 ? 17.417 24.252 48.237 1.00 56.28 538 ASN B CA 1
ATOM 3616 C C . ASN B 1 223 ? 18.550 25.269 48.221 1.00 57.63 538 ASN B C 1
ATOM 3617 O O . ASN B 1 223 ? 18.669 26.098 49.120 1.00 68.75 538 ASN B O 1
ATOM 3622 N N . ALA B 1 224 ? 19.364 25.202 47.171 1.00 64.18 539 ALA B N 1
ATOM 3623 C CA . ALA B 1 224 ? 20.486 26.115 46.958 1.00 61.24 539 ALA B CA 1
ATOM 3624 C C . ALA B 1 224 ? 20.028 27.551 46.761 1.00 74.83 539 ALA B C 1
ATOM 3625 O O . ALA B 1 224 ? 20.631 28.477 47.304 1.00 84.10 539 ALA B O 1
ATOM 3627 N N . ILE B 1 225 ? 18.968 27.724 45.973 1.00 67.33 540 ILE B N 1
ATOM 3628 C CA . ILE B 1 225 ? 18.505 29.048 45.575 1.00 66.96 540 ILE B CA 1
ATOM 3629 C C . ILE B 1 225 ? 17.065 29.314 46.006 1.00 65.35 540 ILE B C 1
ATOM 3630 O O . ILE B 1 225 ? 16.200 28.447 45.881 1.00 74.74 540 ILE B O 1
ATOM 3635 N N . ARG B 1 226 ? 16.820 30.518 46.514 1.00 53.44 541 ARG B N 1
ATOM 3636 C CA . ARG B 1 226 ? 15.468 31.016 46.742 1.00 59.08 541 ARG B CA 1
ATOM 3637 C C . ARG B 1 226 ? 15.045 31.918 45.553 1.00 68.24 541 ARG B C 1
ATOM 3638 O O . ARG B 1 226 ? 15.809 32.785 45.127 1.00 56.49 541 ARG B O 1
ATOM 3646 N N . PHE B 1 227 ? 13.844 31.704 45.012 1.00 72.21 542 PHE B N 1
ATOM 3647 C CA . PHE B 1 227 ? 13.372 32.448 43.829 1.00 65.51 542 PHE B CA 1
ATOM 3648 C C . PHE B 1 227 ? 12.213 33.414 44.104 1.00 58.10 542 PHE B C 1
ATOM 3649 O O . PHE B 1 227 ? 11.061 32.988 44.185 1.00 60.78 542 PHE B O 1
ATOM 3657 N N . TYR B 1 228 ? 12.493 34.708 44.210 1.00 47.08 543 TYR B N 1
ATOM 3658 C CA . TYR B 1 228 ? 11.414 35.672 44.424 1.00 52.70 543 TYR B CA 1
ATOM 3659 C C . TYR B 1 228 ? 10.945 36.368 43.149 1.00 59.49 543 TYR B C 1
ATOM 3660 O O . TYR B 1 228 ? 11.740 36.772 42.298 1.00 58.96 543 TYR B O 1
ATOM 3669 N N . ARG B 1 229 ? 9.629 36.491 43.043 1.00 55.40 544 ARG B N 1
ATOM 3670 C CA . ARG B 1 229 ? 8.990 37.300 42.027 1.00 48.23 544 ARG B CA 1
ATOM 3671 C C . ARG B 1 229 ? 9.158 38.784 42.376 1.00 53.33 544 ARG B C 1
ATOM 3672 O O . ARG B 1 229 ? 9.143 39.154 43.558 1.00 55.16 544 ARG B O 1
ATOM 3680 N N . GLN B 1 230 ? 9.305 39.625 41.352 1.00 53.07 545 GLN B N 1
ATOM 3681 C CA . GLN B 1 230 ? 9.648 41.044 41.531 1.00 54.74 545 GLN B CA 1
ATOM 3682 C C . GLN B 1 230 ? 8.822 41.824 42.564 1.00 58.33 545 GLN B C 1
ATOM 3683 O O . GLN B 1 230 ? 9.387 42.469 43.459 1.00 60.13 545 GLN B O 1
ATOM 3689 N N . GLU B 1 231 ? 7.498 41.769 42.452 1.00 57.88 546 GLU B N 1
ATOM 3690 C CA . GLU B 1 231 ? 6.641 42.519 43.379 1.00 71.09 546 GLU B CA 1
ATOM 3691 C C . GLU B 1 231 ? 6.916 42.129 44.820 1.00 73.72 546 GLU B C 1
ATOM 3692 O O . GLU B 1 231 ? 7.077 42.989 45.691 1.00 72.11 546 GLU B O 1
ATOM 3698 N N . VAL B 1 232 ? 6.981 40.828 45.066 1.00 71.42 547 VAL B N 1
ATOM 3699 C CA . VAL B 1 232 ? 7.292 40.350 46.398 1.00 62.42 547 VAL B CA 1
ATOM 3700 C C . VAL B 1 232 ? 8.645 40.888 46.842 1.00 67.64 547 VAL B C 1
ATOM 3701 O O . VAL B 1 232 ? 8.791 41.333 47.982 1.00 67.82 547 VAL B O 1
ATOM 3705 N N . TRP B 1 233 ? 9.625 40.874 45.939 1.00 62.23 548 TRP B N 1
ATOM 3706 C CA . TRP B 1 233 ? 10.950 41.376 46.292 1.00 59.18 548 TRP B CA 1
ATOM 3707 C C . TRP B 1 233 ? 10.898 42.850 46.679 1.00 68.28 548 TRP B C 1
ATOM 3708 O O . TRP B 1 233 ? 11.543 43.255 47.647 1.00 59.19 548 TRP B O 1
ATOM 3719 N N . SER B 1 234 ? 10.109 43.634 45.943 1.00 70.88 549 SER B N 1
ATOM 3720 C CA . SER B 1 234 ? 9.873 45.042 46.279 1.00 68.01 549 SER B CA 1
ATOM 3721 C C . SER B 1 234 ? 9.308 45.242 47.694 1.00 72.65 549 SER B C 1
ATOM 3722 O O . SER B 1 234 ? 9.790 46.092 48.457 1.00 62.90 549 SER B O 1
ATOM 3725 N N . LYS B 1 235 ? 8.285 44.467 48.045 1.00 67.41 550 LYS B N 1
ATOM 3726 C CA . LYS B 1 235 ? 7.707 44.561 49.382 1.00 67.00 550 LYS B CA 1
ATOM 3727 C C . LYS B 1 235 ? 8.704 44.206 50.494 1.00 73.13 550 LYS B C 1
ATOM 3728 O O . LYS B 1 235 ? 8.686 44.798 51.579 1.00 74.42 550 LYS B O 1
ATOM 3734 N N . LEU B 1 236 ? 9.580 43.248 50.217 1.00 68.70 551 LEU B N 1
ATOM 3735 C CA . LEU B 1 236 ? 10.621 42.886 51.168 1.00 56.17 551 LEU B CA 1
ATOM 3736 C C . LEU B 1 236 ? 11.647 44.009 51.309 1.00 60.31 551 LEU B C 1
ATOM 3737 O O . LEU B 1 236 ? 12.162 44.243 52.405 1.00 62.77 551 LEU B O 1
ATOM 3742 N N . GLN B 1 237 ? 11.933 44.695 50.199 1.00 62.50 552 GLN B N 1
ATOM 3743 C CA . GLN B 1 237 ? 12.833 45.853 50.186 1.00 67.21 552 GLN B CA 1
ATOM 3744 C C . GLN B 1 237 ? 12.289 46.969 51.068 1.00 66.20 552 GLN B C 1
ATOM 3745 O O . GLN B 1 237 ? 13.032 47.574 51.851 1.00 67.35 552 GLN B O 1
ATOM 3751 N N . ASP B 1 238 ? 10.993 47.250 50.918 1.00 56.89 553 ASP B N 1
ATOM 3752 C CA . ASP B 1 238 ? 10.311 48.225 51.774 1.00 58.62 553 ASP B CA 1
ATOM 3753 C C . ASP B 1 238 ? 10.487 47.893 53.256 1.00 64.32 553 ASP B C 1
ATOM 3754 O O . ASP B 1 238 ? 10.843 48.759 54.054 1.00 70.23 553 ASP B O 1
ATOM 3759 N N . LEU B 1 239 ? 10.241 46.638 53.622 1.00 68.74 554 LEU B N 1
ATOM 3760 C CA . LEU B 1 239 ? 10.370 46.215 55.014 1.00 80.19 554 LEU B CA 1
ATOM 3761 C C . LEU B 1 239 ? 11.803 46.286 55.509 1.00 75.39 554 LEU B C 1
ATOM 3762 O O . LEU B 1 239 ? 12.057 46.660 56.655 1.00 79.49 554 LEU B O 1
ATOM 3767 N N . ALA B 1 240 ? 12.735 45.931 54.632 1.00 61.47 555 ALA B N 1
ATOM 3768 C CA . ALA B 1 240 ? 14.146 45.884 54.983 1.00 52.43 555 ALA B CA 1
ATOM 3769 C C . ALA B 1 240 ? 14.769 47.269 55.204 1.00 61.14 555 ALA B C 1
ATOM 3770 O O . ALA B 1 240 ? 15.613 47.440 56.093 1.00 50.47 555 ALA B O 1
ATOM 3772 N N . PHE B 1 241 ? 14.355 48.259 54.413 1.00 58.87 556 PHE B N 1
ATOM 3773 C CA . PHE B 1 241 ? 15.053 49.547 54.426 1.00 60.05 556 PHE B CA 1
ATOM 3774 C C . PHE B 1 241 ? 14.302 50.716 55.070 1.00 66.21 556 PHE B C 1
ATOM 3775 O O . PHE B 1 241 ? 14.704 51.872 54.936 1.00 72.51 556 PHE B O 1
ATOM 3783 N N . ARG B 1 242 ? 13.229 50.411 55.785 1.00 60.69 557 ARG B N 1
ATOM 3784 C CA . ARG B 1 242 ? 12.397 51.443 56.381 1.00 49.02 557 ARG B CA 1
ATOM 3785 C C . ARG B 1 242 ? 13.144 52.253 57.443 1.00 59.37 557 ARG B C 1
ATOM 3786 O O . ARG B 1 242 ? 14.073 51.750 58.080 1.00 72.79 557 ARG B O 1
ATOM 3794 N N . ARG B 1 243 ? 12.736 53.511 57.604 1.00 60.25 558 ARG B N 1
ATOM 3795 C CA . ARG B 1 243 ? 13.201 54.386 58.678 1.00 53.41 558 ARG B CA 1
ATOM 3796 C C . ARG B 1 243 ? 12.775 53.746 59.977 1.00 67.59 558 ARG B C 1
ATOM 3797 O O . ARG B 1 243 ? 11.659 53.242 60.083 1.00 77.04 558 ARG B O 1
ATOM 3805 N N . HIS B 1 244 ? 13.655 53.754 60.967 1.00 68.97 559 HIS B N 1
ATOM 3806 C CA . HIS B 1 244 ? 13.295 53.225 62.272 1.00 72.97 559 HIS B CA 1
ATOM 3807 C C . HIS B 1 244 ? 12.525 54.263 63.084 1.00 72.86 559 HIS B C 1
ATOM 3808 O O . HIS B 1 244 ? 13.084 55.288 63.478 1.00 76.62 559 HIS B O 1
ATOM 3815 N N . ILE B 1 245 ? 11.244 54.004 63.327 1.00 65.32 560 ILE B N 1
ATOM 3816 C CA . ILE B 1 245 ? 10.458 54.868 64.204 1.00 67.30 560 ILE B CA 1
ATOM 3817 C C . ILE B 1 245 ? 10.950 54.767 65.647 1.00 69.38 560 ILE B C 1
ATOM 3818 O O . ILE B 1 245 ? 10.788 53.728 66.294 1.00 71.49 560 ILE B O 1
ATOM 3823 N N . ALA B 1 246 ? 11.528 55.849 66.156 1.00 69.97 561 ALA B N 1
ATOM 3824 C CA . ALA B 1 246 ? 11.974 55.895 67.550 1.00 67.84 561 ALA B CA 1
ATOM 3825 C C . ALA B 1 246 ? 10.816 56.095 68.548 1.00 73.23 561 ALA B C 1
ATOM 3826 O O . ALA B 1 246 ? 9.643 56.154 68.163 1.00 68.07 561 ALA B O 1
ATOM 3828 N N . LYS B 1 247 ? 11.149 56.208 69.829 1.00 82.45 562 LYS B N 1
ATOM 3829 C CA . LYS B 1 247 ? 10.148 56.494 70.859 1.00 97.08 562 LYS B CA 1
ATOM 3830 C C . LYS B 1 247 ? 9.463 57.858 70.651 1.00 116.91 562 LYS B C 1
ATOM 3831 O O . LYS B 1 247 ? 10.101 58.902 70.776 1.00 128.19 562 LYS B O 1
ATOM 3837 N N . GLY B 1 248 ? 8.166 57.839 70.338 1.00 111.63 563 GLY B N 1
ATOM 3838 C CA . GLY B 1 248 ? 7.418 59.045 70.001 1.00 90.88 563 GLY B CA 1
ATOM 3839 C C . GLY B 1 248 ? 6.820 59.012 68.591 1.00 87.66 563 GLY B C 1
ATOM 3840 O O . GLY B 1 248 ? 7.525 58.836 67.602 1.00 47.75 563 GLY B O 1
ATOM 3841 N N . GLU B 1 249 ? 5.506 59.177 68.495 1.00 82.90 564 GLU B N 1
ATOM 3842 C CA . GLU B 1 249 ? 4.828 59.255 67.201 1.00 75.15 564 GLU B CA 1
ATOM 3843 C C . GLU B 1 249 ? 4.831 60.676 66.633 1.00 73.86 564 GLU B C 1
ATOM 3844 O O . GLU B 1 249 ? 5.861 61.358 66.629 1.00 68.84 564 GLU B O 1
#

GO terms:
  GO:0003720 telomerase activity (F, IDA)
  GO:0000333 telomerase catalytic core complex (C, IDA)
  GO:0022616 DNA strand elongation (P, IDA)
  GO:0034061 DNA polymerase activity (F, EXP)
  GO:0070034 telomerase RNA binding (F, IPI)